Protein AF-A0A6N4R650-F1 (afdb_monomer_lite)

pLDDT: mean 77.37, std 18.86, range [34.25, 98.5]

Structure (mmCIF, N/CA/C/O backbone):
data_AF-A0A6N4R650-F1
#
_entry.id   AF-A0A6N4R650-F1
#
loop_
_atom_site.group_PDB
_atom_site.id
_atom_site.type_symbol
_atom_site.label_atom_id
_atom_site.label_alt_id
_atom_site.label_comp_id
_atom_site.label_asym_id
_atom_site.label_entity_id
_atom_site.label_seq_id
_atom_site.pdbx_PDB_ins_code
_atom_site.Cartn_x
_atom_site.Cartn_y
_atom_site.Cartn_z
_atom_site.occupancy
_atom_site.B_iso_or_equiv
_atom_site.auth_seq_id
_atom_site.auth_comp_id
_atom_site.auth_asym_id
_atom_site.auth_atom_id
_atom_site.pdbx_PDB_model_num
ATOM 1 N N . MET A 1 1 ? 30.855 5.355 -143.214 1.00 39.00 1 MET A N 1
ATOM 2 C CA . MET A 1 1 ? 30.637 6.814 -143.166 1.00 39.00 1 MET A CA 1
ATOM 3 C C . MET A 1 1 ? 31.086 7.279 -141.794 1.00 39.00 1 MET A C 1
ATOM 5 O O . MET A 1 1 ? 30.516 6.846 -140.803 1.00 39.00 1 MET A O 1
ATOM 9 N N . ILE A 1 2 ? 32.183 8.030 -141.752 1.00 43.66 2 ILE A N 1
ATOM 10 C CA . ILE A 1 2 ? 32.672 8.735 -140.565 1.00 43.66 2 ILE A CA 1
ATOM 11 C C . ILE A 1 2 ? 31.621 9.778 -140.196 1.00 43.66 2 ILE A C 1
ATOM 13 O O . ILE A 1 2 ? 31.240 10.548 -141.071 1.00 43.66 2 ILE A O 1
ATOM 17 N N . PHE A 1 3 ? 31.199 9.826 -138.935 1.00 37.75 3 PHE A N 1
ATOM 18 C CA . PHE A 1 3 ? 30.693 11.060 -138.340 1.00 37.75 3 PHE A CA 1
ATOM 19 C C . PHE A 1 3 ? 31.142 11.152 -136.884 1.00 37.75 3 PHE A C 1
ATOM 21 O O . PHE A 1 3 ? 30.617 10.507 -135.980 1.00 37.75 3 PHE A O 1
ATOM 28 N N . THR A 1 4 ? 32.184 11.955 -136.719 1.00 43.12 4 THR A N 1
ATOM 29 C CA . THR A 1 4 ? 32.687 12.534 -135.481 1.00 43.12 4 THR A CA 1
ATOM 30 C C . THR A 1 4 ? 31.608 13.431 -134.878 1.00 43.12 4 THR A C 1
ATOM 32 O O . THR A 1 4 ? 31.117 14.333 -135.557 1.00 43.12 4 THR A O 1
ATOM 35 N N . VAL A 1 5 ? 31.261 13.219 -133.607 1.00 43.66 5 VAL A N 1
ATOM 36 C CA . VAL A 1 5 ? 30.492 14.193 -132.823 1.00 43.66 5 VAL A CA 1
ATOM 37 C C . VAL A 1 5 ? 31.481 15.022 -132.013 1.00 43.66 5 VAL A C 1
ATOM 39 O O . VAL A 1 5 ? 32.201 14.517 -131.156 1.00 43.66 5 VAL A O 1
ATOM 42 N N . ILE A 1 6 ? 31.528 16.298 -132.373 1.00 41.00 6 ILE A N 1
ATOM 43 C CA . ILE A 1 6 ? 32.344 17.364 -131.804 1.00 41.00 6 ILE A CA 1
ATOM 44 C C . ILE A 1 6 ? 31.626 17.850 -130.539 1.00 41.00 6 ILE A C 1
ATOM 46 O O . ILE A 1 6 ? 30.486 18.307 -130.618 1.00 41.00 6 ILE A O 1
ATOM 50 N N . ALA A 1 7 ? 32.269 17.746 -129.376 1.00 40.78 7 ALA A N 1
ATOM 51 C CA . ALA A 1 7 ? 31.789 18.397 -128.160 1.00 40.78 7 ALA A CA 1
ATOM 52 C C . ALA A 1 7 ? 32.097 19.905 -128.232 1.00 40.78 7 ALA A C 1
ATOM 54 O O . ALA A 1 7 ? 33.226 20.298 -128.525 1.00 40.78 7 ALA A O 1
ATOM 55 N N . GLY A 1 8 ? 31.077 20.737 -128.001 1.00 41.16 8 GLY A N 1
ATOM 56 C CA . GLY A 1 8 ? 31.154 22.198 -128.075 1.00 41.16 8 GLY A CA 1
ATOM 57 C C . GLY A 1 8 ? 32.008 22.834 -126.958 1.00 41.16 8 GLY A C 1
ATOM 58 O O . GLY A 1 8 ? 32.009 22.340 -125.827 1.00 41.16 8 GLY A O 1
ATOM 59 N N . PRO A 1 9 ? 32.718 23.943 -127.242 1.00 45.22 9 PRO A N 1
ATOM 60 C CA . PRO A 1 9 ? 33.839 24.445 -126.443 1.00 45.22 9 PRO A CA 1
ATOM 61 C C . PRO A 1 9 ? 33.433 25.410 -125.311 1.00 45.22 9 PRO A C 1
ATOM 63 O O . PRO A 1 9 ? 34.026 26.472 -125.172 1.00 45.22 9 PRO A O 1
ATOM 66 N N . TYR A 1 10 ? 32.451 25.055 -124.475 1.00 47.34 10 TYR A N 1
ATOM 67 C CA . TYR A 1 10 ? 32.095 25.875 -123.295 1.00 47.34 10 TYR A CA 1
ATOM 68 C C . TYR A 1 10 ? 32.177 25.135 -121.953 1.00 47.34 10 TYR A C 1
ATOM 70 O O . TYR A 1 10 ? 31.899 25.713 -120.908 1.00 47.34 10 TYR A O 1
ATOM 78 N N . ALA A 1 11 ? 32.653 23.886 -121.942 1.00 44.69 11 ALA A N 1
ATOM 79 C CA . ALA A 1 11 ? 33.016 23.194 -120.701 1.00 44.69 11 ALA A CA 1
ATOM 80 C C . ALA A 1 11 ? 34.436 23.546 -120.200 1.00 44.69 11 ALA A C 1
ATOM 82 O O . ALA A 1 11 ? 34.866 23.029 -119.174 1.00 44.69 11 ALA A O 1
ATOM 83 N N . GLN A 1 12 ? 35.172 24.410 -120.912 1.00 47.09 12 GLN A N 1
ATOM 84 C CA . GLN A 1 12 ? 36.573 24.737 -120.610 1.00 47.09 12 GLN A CA 1
ATOM 85 C C . GLN A 1 12 ? 36.806 26.176 -120.134 1.00 47.09 12 GLN A C 1
ATOM 87 O O . GLN A 1 12 ? 37.945 26.516 -119.840 1.00 47.09 12 GLN A O 1
ATOM 92 N N . ASP A 1 13 ? 35.770 27.006 -119.970 1.00 49.47 13 ASP A N 1
ATOM 93 C CA . ASP A 1 13 ? 35.970 28.406 -119.545 1.00 49.47 13 ASP A CA 1
ATOM 94 C C . ASP A 1 13 ? 36.177 28.576 -118.027 1.00 49.47 13 ASP A C 1
ATOM 96 O O . ASP A 1 13 ? 36.534 29.645 -117.545 1.00 49.47 13 ASP A O 1
ATOM 100 N N . TRP A 1 14 ? 36.064 27.486 -117.260 1.00 45.28 14 TRP A N 1
ATOM 101 C CA . TRP A 1 14 ? 36.672 27.404 -115.925 1.00 45.28 14 TRP A CA 1
ATOM 102 C C . TRP A 1 14 ? 38.163 27.032 -115.983 1.00 45.28 14 TRP A C 1
ATOM 104 O O . TRP A 1 14 ? 38.884 27.232 -115.011 1.00 45.28 14 TRP A O 1
ATOM 114 N N . GLY A 1 15 ? 38.659 26.546 -117.126 1.00 50.25 15 GLY A N 1
ATOM 115 C CA . GLY A 1 15 ? 40.025 26.048 -117.305 1.00 50.25 15 GLY A CA 1
ATOM 116 C C . GLY A 1 15 ? 41.116 27.120 -117.265 1.00 50.25 15 GLY A C 1
ATOM 117 O O . GLY A 1 15 ? 42.283 26.775 -117.106 1.00 50.25 15 GLY A O 1
ATOM 118 N N . LEU A 1 16 ? 40.757 28.405 -117.358 1.00 50.75 16 LEU A N 1
ATOM 119 C CA . LEU A 1 16 ? 41.709 29.515 -117.223 1.00 50.75 16 LEU A CA 1
ATOM 120 C C . LEU A 1 16 ? 41.861 30.043 -115.790 1.00 50.75 16 LEU A C 1
ATOM 122 O O . LEU A 1 16 ? 42.806 30.784 -115.533 1.00 50.75 16 LEU A O 1
ATOM 126 N N . PHE A 1 17 ? 40.999 29.639 -114.848 1.00 55.91 17 PHE A N 1
ATOM 127 C CA . PHE A 1 17 ? 41.101 30.086 -113.449 1.00 55.91 17 PHE A CA 1
ATOM 128 C C . PHE A 1 17 ? 40.957 28.975 -112.399 1.00 55.91 17 PHE A C 1
ATOM 130 O O . PHE A 1 17 ? 41.302 29.202 -111.242 1.00 55.91 17 PHE A O 1
ATOM 137 N N . ALA A 1 18 ? 40.522 27.767 -112.770 1.00 53.72 18 ALA A N 1
ATOM 138 C CA . ALA A 1 18 ? 40.513 26.611 -111.878 1.00 53.72 18 ALA A CA 1
ATOM 139 C C . ALA A 1 18 ? 40.702 25.296 -112.655 1.00 53.72 18 ALA A C 1
ATOM 141 O O . ALA A 1 18 ? 39.802 24.810 -113.342 1.00 53.72 18 ALA A O 1
ATOM 142 N N . THR A 1 19 ? 41.871 24.670 -112.499 1.00 59.62 19 THR A N 1
ATOM 143 C CA . THR A 1 19 ? 42.105 23.291 -112.943 1.00 59.62 19 THR A CA 1
ATOM 144 C C . THR A 1 19 ? 41.327 22.344 -112.032 1.00 59.62 19 THR A C 1
ATOM 146 O O . THR A 1 19 ? 41.734 22.086 -110.899 1.00 59.62 19 THR A O 1
ATOM 149 N N . ILE A 1 20 ? 40.202 21.810 -112.509 1.00 58.97 20 ILE A N 1
ATOM 150 C CA . ILE A 1 20 ? 39.480 20.754 -111.795 1.00 58.97 20 ILE A CA 1
ATOM 151 C C . ILE A 1 20 ? 40.297 19.462 -111.905 1.00 58.97 20 ILE A C 1
ATOM 153 O O . ILE A 1 20 ? 40.402 18.871 -112.979 1.00 58.97 20 ILE A O 1
ATOM 157 N N . SER A 1 21 ? 40.896 19.025 -110.797 1.00 66.81 21 SER A N 1
ATOM 158 C CA . SER A 1 21 ? 41.624 17.754 -110.748 1.00 66.81 21 SER A CA 1
ATOM 159 C C . SER A 1 21 ? 40.703 16.575 -111.060 1.00 66.81 21 SER A C 1
ATOM 161 O O . SER A 1 21 ? 39.592 16.487 -110.537 1.00 66.81 21 SER A O 1
ATOM 163 N N . SER A 1 22 ? 41.201 15.610 -111.842 1.00 67.81 22 SER A N 1
ATOM 164 C CA . SER A 1 22 ? 40.508 14.345 -112.144 1.00 67.81 22 SER A CA 1
ATOM 165 C C . SER A 1 22 ? 40.256 13.469 -110.908 1.00 67.81 22 SER A C 1
ATOM 167 O O . SER A 1 22 ? 39.590 12.440 -110.996 1.00 67.81 22 SER A O 1
ATOM 169 N N . THR A 1 23 ? 40.792 13.869 -109.754 1.00 66.56 23 THR A N 1
ATOM 170 C CA . THR A 1 23 ? 40.627 13.190 -108.464 1.00 66.56 23 THR A CA 1
ATOM 171 C C . THR A 1 23 ? 39.554 13.826 -107.571 1.00 66.56 23 THR A C 1
ATOM 173 O O . THR A 1 23 ? 39.303 13.326 -106.480 1.00 66.56 23 THR A O 1
ATOM 176 N N . MET A 1 24 ? 38.898 14.906 -108.009 1.00 73.62 24 MET A N 1
ATOM 177 C CA . MET A 1 24 ? 37.827 15.565 -107.252 1.00 73.62 24 MET A CA 1
ATOM 178 C C . MET A 1 24 ? 36.592 14.653 -107.101 1.00 73.62 24 MET A C 1
ATOM 180 O O . MET A 1 24 ? 36.196 13.980 -108.052 1.00 73.62 24 MET A O 1
ATOM 184 N N . GLY A 1 25 ? 35.967 14.637 -105.917 1.00 76.25 25 GLY A N 1
ATOM 185 C CA . GLY A 1 25 ? 34.861 13.730 -105.583 1.00 76.25 25 GLY A CA 1
ATOM 186 C C . GLY A 1 25 ? 35.321 12.561 -104.710 1.00 76.25 25 GLY A C 1
ATOM 187 O O . GLY A 1 25 ? 36.004 12.767 -103.711 1.00 76.25 25 GLY A O 1
ATOM 188 N N . THR A 1 26 ? 34.943 11.328 -105.054 1.00 77.00 26 THR A N 1
ATOM 189 C CA . THR A 1 26 ? 35.450 10.123 -104.378 1.00 77.00 26 THR A CA 1
ATOM 190 C C . THR A 1 26 ? 36.511 9.455 -105.239 1.00 77.00 26 THR A C 1
ATOM 192 O O . THR A 1 26 ? 36.188 8.860 -106.269 1.00 77.00 26 THR A O 1
ATOM 195 N N . ASN A 1 27 ? 37.772 9.518 -104.825 1.00 76.12 27 ASN A N 1
ATOM 196 C CA . ASN A 1 27 ? 38.873 8.879 -105.540 1.00 76.12 27 ASN A CA 1
ATOM 197 C C . ASN A 1 27 ? 39.758 8.118 -104.546 1.00 76.12 27 ASN A C 1
ATOM 199 O O . ASN A 1 27 ? 40.033 8.612 -103.454 1.00 76.12 27 ASN A O 1
ATOM 203 N N . ALA A 1 28 ? 40.129 6.881 -104.897 1.00 79.81 28 ALA A N 1
ATOM 204 C CA . ALA A 1 28 ? 40.962 5.993 -104.079 1.00 79.81 28 ALA A CA 1
ATOM 205 C C . ALA A 1 28 ? 40.540 5.924 -102.592 1.00 79.81 28 ALA A C 1
ATOM 207 O O . ALA A 1 28 ? 41.371 6.051 -101.692 1.00 79.81 28 ALA A O 1
ATOM 208 N N . ASN A 1 29 ? 39.235 5.746 -102.333 1.00 84.19 29 ASN A N 1
ATOM 209 C CA . ASN A 1 29 ? 38.656 5.675 -100.985 1.00 84.19 29 ASN A CA 1
ATOM 210 C C . ASN A 1 29 ? 38.864 6.941 -100.139 1.00 84.19 29 ASN A C 1
ATOM 212 O O . ASN A 1 29 ? 38.974 6.853 -98.918 1.00 84.19 29 ASN A O 1
ATOM 216 N N . ARG A 1 30 ? 38.914 8.124 -100.757 1.00 85.06 30 ARG A N 1
ATOM 217 C CA . ARG A 1 30 ? 38.988 9.418 -100.065 1.00 85.06 30 ARG A CA 1
ATOM 218 C C . ARG A 1 30 ? 37.930 10.385 -100.568 1.00 85.06 30 ARG A C 1
ATOM 220 O O . ARG A 1 30 ? 37.543 10.336 -101.734 1.00 85.06 30 ARG A O 1
ATOM 227 N N . MET A 1 31 ? 37.465 11.247 -99.669 1.00 86.19 31 MET A N 1
ATOM 228 C CA . MET A 1 31 ? 36.575 12.360 -99.977 1.00 86.19 31 MET A CA 1
ATOM 229 C C . MET A 1 31 ? 37.424 13.582 -100.325 1.00 86.19 31 MET A C 1
ATOM 231 O O . MET A 1 31 ? 37.995 14.233 -99.450 1.00 86.19 31 MET A O 1
ATOM 235 N N . CYS A 1 32 ? 37.531 13.863 -101.616 1.00 81.19 32 CYS A N 1
ATOM 236 C CA . CYS A 1 32 ? 38.442 14.848 -102.173 1.00 81.19 32 CYS A CA 1
ATOM 237 C C . CYS A 1 32 ? 37.684 16.125 -102.509 1.00 81.19 32 CYS A C 1
ATOM 239 O O . CYS A 1 32 ? 36.735 16.118 -103.298 1.00 81.19 32 CYS A O 1
ATOM 241 N N . ILE A 1 33 ? 38.104 17.215 -101.877 1.00 76.75 33 ILE A N 1
ATOM 242 C CA . ILE A 1 33 ? 37.433 18.511 -101.915 1.00 76.75 33 ILE A CA 1
ATOM 243 C C . ILE A 1 33 ? 38.381 19.563 -102.489 1.00 76.75 33 ILE A C 1
ATOM 245 O O . ILE A 1 33 ? 39.595 19.471 -102.321 1.00 76.75 33 ILE A O 1
ATOM 249 N N . GLY A 1 34 ? 37.823 20.557 -103.177 1.00 71.12 34 GLY A N 1
ATOM 250 C CA . GLY A 1 34 ? 38.560 21.763 -103.541 1.00 71.12 34 GLY A CA 1
ATOM 251 C C . GLY A 1 34 ? 38.477 22.757 -102.393 1.00 71.12 34 GLY A C 1
ATOM 252 O O . GLY A 1 34 ? 37.375 23.143 -102.003 1.00 71.12 34 GLY A O 1
ATOM 253 N N . GLU A 1 35 ? 39.620 23.155 -101.845 1.00 67.94 35 GLU A N 1
ATOM 254 C CA . GLU A 1 35 ? 39.680 24.133 -100.763 1.00 67.94 35 GLU A CA 1
ATOM 255 C C . GLU A 1 35 ? 40.429 25.374 -101.266 1.00 67.94 35 GLU A C 1
ATOM 257 O O . GLU A 1 35 ? 41.612 25.330 -101.601 1.00 67.94 35 GLU A O 1
ATOM 262 N N . ALA A 1 36 ? 39.696 26.482 -101.397 1.00 58.25 36 ALA A N 1
ATOM 263 C CA . ALA A 1 36 ? 40.180 27.678 -102.081 1.00 58.25 36 ALA A CA 1
ATOM 264 C C . ALA A 1 36 ? 41.291 28.416 -101.315 1.00 58.25 36 ALA A C 1
ATOM 266 O O . ALA A 1 36 ? 42.100 29.094 -101.943 1.00 58.25 36 ALA A O 1
ATOM 267 N N . SER A 1 37 ? 41.357 28.301 -99.983 1.00 60.22 37 SER A N 1
ATOM 268 C CA . SER A 1 37 ? 42.342 29.037 -99.177 1.00 60.22 37 SER A CA 1
ATOM 269 C C . SER A 1 37 ? 43.735 28.400 -99.171 1.00 60.22 37 SER A C 1
ATOM 271 O O . SER A 1 37 ? 44.716 29.100 -98.918 1.00 60.22 37 SER A O 1
ATOM 273 N N . ARG A 1 38 ? 43.851 27.107 -99.502 1.00 64.19 38 ARG A N 1
ATOM 274 C CA . ARG A 1 38 ? 45.134 26.383 -99.574 1.00 64.19 38 ARG A CA 1
ATOM 275 C C . ARG A 1 38 ? 45.619 26.093 -100.991 1.00 64.19 38 ARG A C 1
ATOM 277 O O . ARG A 1 38 ? 46.735 25.612 -101.145 1.00 64.19 38 ARG A O 1
ATOM 284 N N . GLY A 1 39 ? 44.825 26.415 -102.013 1.00 64.44 39 GLY A N 1
ATOM 285 C CA . GLY A 1 39 ? 45.204 26.233 -103.420 1.00 64.44 39 GLY A CA 1
ATOM 286 C C . GLY A 1 39 ? 45.200 24.776 -103.896 1.00 64.44 39 GLY A C 1
ATOM 287 O O . GLY A 1 39 ? 45.609 24.502 -105.023 1.00 64.44 39 GLY A O 1
ATOM 288 N N . ASP A 1 40 ? 44.707 23.853 -103.067 1.00 64.81 40 ASP A N 1
ATOM 289 C CA . ASP A 1 40 ? 44.620 22.429 -103.373 1.00 64.81 40 ASP A CA 1
ATOM 290 C C . ASP A 1 40 ? 43.234 22.107 -103.968 1.00 64.81 40 ASP A C 1
ATOM 292 O O . ASP A 1 40 ? 42.207 22.171 -103.286 1.00 64.81 40 ASP A O 1
ATOM 296 N N . ILE A 1 41 ? 43.193 21.714 -105.246 1.00 70.19 41 ILE A N 1
ATOM 297 C CA . ILE A 1 41 ? 42.017 21.100 -105.884 1.00 70.19 41 ILE A CA 1
ATOM 298 C C . ILE A 1 41 ? 42.383 19.644 -106.198 1.00 70.19 41 ILE A C 1
ATOM 300 O O . ILE A 1 41 ? 43.095 19.382 -107.165 1.00 70.19 41 ILE A O 1
ATOM 304 N N . GLY A 1 42 ? 41.945 18.687 -105.367 1.00 72.12 42 GLY A N 1
ATOM 305 C CA . GLY A 1 42 ? 42.261 17.256 -105.530 1.00 72.12 42 GLY A CA 1
ATOM 306 C C . GLY A 1 42 ? 42.150 16.434 -104.238 1.00 72.12 42 GLY A C 1
ATOM 307 O O . GLY A 1 42 ? 41.441 16.818 -103.313 1.00 72.12 42 GLY A O 1
ATOM 308 N N . CYS A 1 43 ? 42.836 15.286 -104.174 1.00 75.31 43 CYS A N 1
ATOM 309 C CA . CYS A 1 43 ? 42.908 14.410 -102.993 1.00 75.31 43 CYS A CA 1
ATOM 310 C C . CYS A 1 43 ? 44.214 14.598 -102.199 1.00 75.31 43 CYS A C 1
ATOM 312 O O . CYS A 1 43 ? 45.129 13.779 -102.339 1.00 75.31 43 CYS A O 1
ATOM 314 N N . PRO A 1 44 ? 44.353 15.634 -101.356 1.00 75.62 44 PRO A N 1
ATOM 315 C CA . PRO A 1 44 ? 45.537 15.756 -100.519 1.00 75.62 44 PRO A CA 1
ATOM 316 C C . PRO A 1 44 ? 45.631 14.600 -99.509 1.00 75.62 44 PRO A C 1
ATOM 318 O O . PRO A 1 44 ? 44.630 13.986 -99.132 1.00 75.62 44 PRO A O 1
ATOM 321 N N . THR A 1 45 ? 46.837 14.321 -99.008 1.00 76.75 45 THR A N 1
ATOM 322 C CA . THR A 1 45 ? 47.113 13.198 -98.085 1.00 76.75 45 THR A CA 1
ATOM 323 C C . THR A 1 45 ? 46.291 13.245 -96.789 1.00 76.75 45 THR A C 1
ATOM 325 O O . THR A 1 45 ? 46.095 12.212 -96.149 1.00 76.75 45 THR A O 1
ATOM 328 N N . TYR A 1 46 ? 45.779 14.418 -96.414 1.00 77.25 46 TYR A N 1
ATOM 329 C CA . TYR A 1 46 ? 44.936 14.638 -95.236 1.00 77.25 46 TYR A CA 1
ATOM 330 C C . TYR A 1 46 ? 43.424 14.564 -95.517 1.00 77.25 46 TYR A C 1
ATOM 332 O O . TYR A 1 46 ? 42.633 14.723 -94.589 1.00 77.25 46 TYR A O 1
ATOM 340 N N . ALA A 1 47 ? 43.001 14.338 -96.765 1.00 81.50 47 ALA A N 1
ATOM 341 C CA . ALA A 1 47 ? 41.591 14.159 -97.097 1.00 81.50 47 ALA A CA 1
ATOM 342 C C . ALA A 1 47 ? 41.005 12.956 -96.326 1.00 81.50 47 ALA A C 1
ATOM 344 O O . ALA A 1 47 ? 41.649 11.895 -96.321 1.00 81.50 47 ALA A O 1
ATOM 345 N N . PRO A 1 48 ? 39.813 13.086 -95.704 1.00 87.19 48 PRO A N 1
ATOM 346 C CA . PRO A 1 48 ? 39.154 11.981 -95.011 1.00 87.19 48 PRO A CA 1
ATOM 347 C C . PRO A 1 48 ? 39.002 10.765 -95.923 1.00 87.19 48 PRO A C 1
ATOM 349 O O . PRO A 1 48 ? 38.656 10.910 -97.100 1.00 87.19 48 PRO A O 1
ATOM 352 N N . SER A 1 49 ? 39.240 9.564 -95.398 1.00 86.38 49 SER A N 1
ATOM 353 C CA . SER A 1 49 ? 38.980 8.341 -96.154 1.00 86.38 49 SER A CA 1
ATOM 354 C C . SER A 1 49 ? 37.516 7.927 -96.029 1.00 86.38 49 SER A C 1
ATOM 356 O O . SER A 1 49 ? 36.899 8.106 -94.981 1.00 86.38 49 SER A O 1
ATOM 358 N N . ILE A 1 50 ? 36.955 7.384 -97.108 1.00 85.81 50 ILE A N 1
ATOM 359 C CA . ILE A 1 50 ? 35.610 6.820 -97.164 1.00 85.81 50 ILE A CA 1
ATOM 360 C C . ILE A 1 50 ? 35.688 5.337 -97.541 1.00 85.81 50 ILE A C 1
ATOM 362 O O . ILE A 1 50 ? 36.306 4.952 -98.541 1.00 85.81 50 ILE A O 1
ATOM 366 N N . SER A 1 51 ? 35.090 4.478 -96.718 1.00 81.31 51 SER A N 1
ATOM 367 C CA . SER A 1 51 ? 34.989 3.048 -97.021 1.00 81.31 51 SER A CA 1
ATOM 368 C C . SER A 1 51 ? 33.850 2.772 -98.009 1.00 81.31 51 SER A C 1
ATOM 370 O O . SER A 1 51 ? 32.952 3.592 -98.191 1.00 81.31 51 SER A O 1
ATOM 372 N N . SER A 1 52 ? 33.839 1.584 -98.621 1.00 78.06 52 SER A N 1
ATOM 373 C CA . SER A 1 52 ? 32.716 1.119 -99.454 1.00 78.06 52 SER A CA 1
ATOM 374 C C . SER A 1 52 ? 31.398 0.973 -98.679 1.00 78.06 52 SER A C 1
ATOM 376 O O . SER A 1 52 ? 30.337 0.952 -99.292 1.00 78.06 52 SER A O 1
ATOM 378 N N . ALA A 1 53 ? 31.458 0.913 -97.345 1.00 77.38 53 ALA A N 1
ATOM 379 C CA . ALA A 1 53 ? 30.301 0.945 -96.452 1.00 77.38 53 ALA A CA 1
ATOM 380 C C . ALA A 1 53 ? 29.873 2.379 -96.066 1.00 77.38 53 ALA A C 1
ATOM 382 O O . ALA A 1 53 ? 28.975 2.553 -95.248 1.00 77.38 53 ALA A O 1
ATOM 383 N N . GLY A 1 54 ? 30.519 3.412 -96.623 1.00 76.12 54 GLY A N 1
ATOM 384 C CA . GLY A 1 54 ? 30.221 4.819 -96.341 1.00 76.12 54 GLY A CA 1
ATOM 385 C C . GLY A 1 54 ? 30.795 5.343 -95.021 1.00 76.12 54 GLY A C 1
ATOM 386 O O . GLY A 1 54 ? 30.457 6.451 -94.612 1.00 76.12 54 GLY A O 1
ATOM 387 N N . HIS A 1 55 ? 31.664 4.587 -94.342 1.00 83.00 55 HIS A N 1
ATOM 388 C CA . HIS A 1 55 ? 32.321 5.065 -93.123 1.00 83.00 55 HIS A CA 1
ATOM 389 C C . HIS A 1 55 ? 33.346 6.139 -93.461 1.00 83.00 55 HIS A C 1
ATOM 391 O O . HIS A 1 55 ? 34.183 5.928 -94.338 1.00 83.00 55 HIS A O 1
ATOM 397 N N . VAL A 1 56 ? 33.317 7.248 -92.725 1.00 85.38 56 VAL A N 1
ATOM 398 C CA . VAL A 1 56 ? 34.345 8.286 -92.795 1.00 85.38 56 VAL A CA 1
ATOM 399 C C . VAL A 1 56 ? 35.403 7.995 -91.737 1.00 85.38 56 VAL A C 1
ATOM 401 O O . VAL A 1 56 ? 35.087 7.887 -90.555 1.00 85.38 56 VAL A O 1
ATOM 404 N N . SER A 1 57 ? 36.659 7.883 -92.155 1.00 84.75 57 SER A N 1
ATOM 405 C CA . SER A 1 57 ? 37.808 7.751 -91.263 1.00 84.75 57 SER A CA 1
ATOM 406 C C . SER A 1 57 ? 38.662 9.013 -91.347 1.00 84.75 57 SER A C 1
ATOM 408 O O . SER A 1 57 ? 39.141 9.406 -92.414 1.00 84.75 57 SER A O 1
ATOM 410 N N . VAL A 1 58 ? 38.857 9.652 -90.196 1.00 82.50 58 VAL A N 1
ATOM 411 C CA . VAL A 1 58 ? 39.646 10.875 -90.036 1.00 82.50 58 VAL A CA 1
ATOM 412 C C . VAL A 1 58 ? 40.852 10.536 -89.168 1.00 82.50 58 VAL A C 1
ATOM 414 O O . VAL A 1 58 ? 40.699 10.023 -88.067 1.00 82.50 58 VAL A O 1
ATOM 417 N N . THR A 1 59 ? 42.061 10.796 -89.665 1.00 76.62 59 THR A N 1
ATOM 418 C CA . THR A 1 59 ? 43.312 10.521 -88.928 1.00 76.62 59 THR A CA 1
ATOM 419 C C . THR A 1 59 ? 43.642 11.615 -87.897 1.00 76.62 59 THR A C 1
ATOM 421 O O . THR A 1 59 ? 44.519 11.428 -87.062 1.00 76.62 59 THR A O 1
ATOM 424 N N . GLY A 1 60 ? 42.951 12.759 -87.956 1.00 76.75 60 GLY A N 1
ATOM 425 C CA . GLY A 1 60 ? 43.043 13.861 -86.991 1.00 76.75 60 GLY A CA 1
ATOM 426 C C . GLY A 1 60 ? 41.760 14.059 -86.177 1.00 76.75 60 GLY A C 1
ATOM 427 O O . GLY A 1 60 ? 40.912 13.174 -86.095 1.00 76.75 60 GLY A O 1
ATOM 428 N N . ASN A 1 61 ? 41.600 15.251 -85.599 1.00 77.69 61 ASN A N 1
ATOM 429 C CA . ASN A 1 61 ? 40.419 15.589 -84.805 1.00 77.69 61 ASN A CA 1
ATOM 430 C C . ASN A 1 61 ? 39.175 15.728 -85.695 1.00 77.69 61 ASN A C 1
ATOM 432 O O . ASN A 1 61 ? 39.193 16.461 -86.684 1.00 77.69 61 ASN A O 1
ATOM 436 N N . LEU A 1 62 ? 38.074 15.088 -85.300 1.00 81.12 62 LEU A N 1
ATOM 437 C CA . LEU A 1 62 ? 36.752 15.319 -85.877 1.00 81.12 62 LEU A CA 1
ATOM 438 C C . LEU A 1 62 ? 35.978 16.288 -84.975 1.00 81.12 62 LEU A C 1
ATOM 440 O O . LEU A 1 62 ? 35.573 15.923 -83.874 1.00 81.12 62 LEU A O 1
ATOM 444 N N . GLN A 1 63 ? 35.780 17.525 -85.435 1.00 82.00 63 GLN A N 1
ATOM 445 C CA . GLN A 1 63 ? 34.964 18.527 -84.748 1.00 82.00 63 GLN A CA 1
ATOM 446 C C . GLN A 1 63 ? 33.633 18.695 -85.487 1.00 82.00 63 GLN A C 1
ATOM 448 O O . GLN A 1 63 ? 33.617 19.034 -86.668 1.00 82.00 63 GLN A O 1
ATOM 453 N N . ALA A 1 64 ? 32.517 18.480 -84.792 1.00 76.19 64 ALA A N 1
ATOM 454 C CA . ALA A 1 64 ? 31.171 18.687 -85.319 1.00 76.19 64 ALA A CA 1
ATOM 455 C C . ALA A 1 64 ? 30.325 19.460 -84.301 1.00 76.19 64 ALA A C 1
ATOM 457 O O . ALA A 1 64 ? 30.490 19.283 -83.096 1.00 76.19 64 ALA A O 1
ATOM 458 N N . ALA A 1 65 ? 29.403 20.299 -84.780 1.00 75.62 65 ALA A N 1
ATOM 459 C CA . ALA A 1 65 ? 28.435 20.967 -83.907 1.00 75.62 65 ALA A CA 1
ATOM 460 C C . ALA A 1 65 ? 27.460 19.963 -83.265 1.00 75.62 65 ALA A C 1
ATOM 462 O O . ALA A 1 65 ? 27.009 20.169 -82.142 1.00 75.62 65 ALA A O 1
ATOM 463 N N . GLN A 1 66 ? 27.162 18.867 -83.971 1.00 75.44 66 GLN A N 1
ATOM 464 C CA . GLN A 1 66 ? 26.333 17.775 -83.479 1.00 75.44 66 GLN A CA 1
ATOM 465 C C . GLN A 1 66 ? 26.771 16.455 -84.122 1.00 75.44 66 GLN A C 1
ATOM 467 O O . GLN A 1 66 ? 26.980 16.387 -85.333 1.00 75.44 66 GLN A O 1
ATOM 472 N N . PHE A 1 67 ? 26.863 15.399 -83.315 1.00 75.44 67 PHE A N 1
ATOM 473 C CA . PHE A 1 67 ? 26.928 14.023 -83.799 1.00 75.44 67 PHE A CA 1
ATOM 474 C C . PHE A 1 67 ? 25.505 13.452 -83.773 1.00 75.44 67 PHE A C 1
ATOM 476 O O . PHE A 1 67 ? 24.893 13.381 -82.709 1.00 75.44 67 PHE A O 1
ATOM 483 N N . ILE A 1 68 ? 24.950 13.103 -84.937 1.00 76.12 68 ILE A N 1
ATOM 484 C CA . ILE A 1 68 ? 23.611 12.506 -85.060 1.00 76.12 68 ILE A CA 1
ATOM 485 C C . ILE A 1 68 ? 23.785 11.015 -85.349 1.00 76.12 68 ILE A C 1
ATOM 487 O O . ILE A 1 68 ? 24.312 10.643 -86.393 1.00 76.12 68 ILE A O 1
ATOM 491 N N . GLY A 1 69 ? 23.349 10.172 -84.418 1.00 75.38 69 GLY A N 1
ATOM 492 C CA . GLY A 1 69 ? 23.418 8.715 -84.507 1.00 75.38 69 GLY A CA 1
ATOM 493 C C . GLY A 1 69 ? 22.908 8.069 -83.221 1.00 75.38 69 GLY A C 1
ATOM 494 O O . GLY A 1 69 ? 22.653 8.763 -82.238 1.00 75.38 69 GLY A O 1
ATOM 495 N N . ASP A 1 70 ? 22.766 6.746 -83.221 1.00 71.38 70 ASP A N 1
ATOM 496 C CA . ASP A 1 70 ? 22.374 5.971 -82.034 1.00 71.38 70 ASP A CA 1
ATOM 497 C C . ASP A 1 70 ? 23.524 5.809 -81.018 1.00 71.38 70 ASP A C 1
ATOM 499 O O . ASP A 1 70 ? 23.317 5.313 -79.913 1.00 71.38 70 ASP A O 1
ATOM 503 N N . GLY A 1 71 ? 24.741 6.223 -81.394 1.00 67.38 71 GLY A N 1
ATOM 504 C CA . GLY A 1 71 ? 25.938 6.200 -80.555 1.00 67.38 71 GLY A CA 1
ATOM 505 C C . GLY A 1 71 ? 26.475 4.801 -80.248 1.00 67.38 71 GLY A C 1
ATOM 506 O O . GLY A 1 71 ? 27.516 4.692 -79.604 1.00 67.38 71 GLY A O 1
ATOM 507 N N . SER A 1 72 ? 25.822 3.737 -80.728 1.00 64.19 72 SER A N 1
ATOM 508 C CA . SER A 1 72 ? 26.134 2.353 -80.344 1.00 64.19 72 SER A CA 1
ATOM 509 C C . SER A 1 72 ? 27.499 1.875 -80.868 1.00 64.19 72 SER A C 1
ATOM 511 O O . SER A 1 72 ? 28.131 1.010 -80.265 1.00 64.19 72 SER A O 1
ATOM 513 N N . GLY A 1 73 ? 27.992 2.481 -81.956 1.00 69.44 73 GLY A N 1
ATOM 514 C CA . GLY A 1 73 ? 29.285 2.174 -82.579 1.00 69.44 73 GLY A CA 1
ATOM 515 C C . GLY A 1 73 ? 30.482 2.981 -82.059 1.00 69.44 73 GLY A C 1
ATOM 516 O O . GLY A 1 73 ? 31.606 2.744 -82.509 1.00 69.44 73 GLY A O 1
ATOM 517 N N . LEU A 1 74 ? 30.279 3.934 -81.139 1.00 74.69 74 LEU A N 1
ATOM 518 C CA . LEU A 1 74 ? 31.367 4.719 -80.545 1.00 74.69 74 LEU A CA 1
ATOM 519 C C . LEU A 1 74 ? 32.144 3.850 -79.549 1.00 74.69 74 LEU A C 1
ATOM 521 O O . LEU A 1 74 ? 31.803 3.743 -78.375 1.00 74.69 74 LEU A O 1
ATOM 525 N N . THR A 1 75 ? 33.201 3.212 -80.038 1.00 70.75 75 THR A N 1
ATOM 526 C CA . THR A 1 75 ? 34.117 2.377 -79.252 1.00 70.75 75 THR A CA 1
ATOM 527 C C . THR A 1 75 ? 35.512 3.004 -79.231 1.00 70.75 75 THR A C 1
ATOM 529 O O . THR A 1 75 ? 35.822 3.864 -80.054 1.00 70.75 75 THR A O 1
ATOM 532 N N . ASN A 1 76 ? 36.366 2.594 -78.287 1.00 64.19 76 ASN A N 1
ATOM 533 C CA . ASN A 1 76 ? 37.754 3.069 -78.168 1.00 64.19 76 ASN A CA 1
ATOM 534 C C . ASN A 1 76 ? 37.918 4.592 -77.984 1.00 64.19 76 ASN A C 1
ATOM 536 O O . ASN A 1 76 ? 38.926 5.168 -78.392 1.00 64.19 76 ASN A O 1
ATOM 540 N N . LEU A 1 77 ? 36.961 5.250 -77.325 1.00 71.50 77 LEU A N 1
ATOM 541 C CA . LEU A 1 77 ? 37.153 6.609 -76.816 1.00 71.50 77 LEU A CA 1
ATOM 542 C C . LEU A 1 77 ? 38.146 6.561 -75.640 1.00 71.50 77 LEU A C 1
ATOM 544 O O . LEU A 1 77 ? 37.767 6.324 -74.496 1.00 71.50 77 LEU A O 1
ATOM 548 N N . SER A 1 78 ? 39.440 6.708 -75.936 1.00 61.94 78 SER A N 1
ATOM 549 C CA . SER A 1 78 ? 40.522 6.699 -74.944 1.00 61.94 78 SER A CA 1
ATOM 550 C C . SER A 1 78 ? 40.973 8.116 -74.599 1.00 61.94 78 SER A C 1
ATOM 552 O O . SER A 1 78 ? 41.208 8.923 -75.499 1.00 61.94 78 SER A O 1
ATOM 554 N N . LEU A 1 79 ? 41.174 8.400 -73.313 1.00 58.59 79 LEU A N 1
ATOM 555 C CA . LEU A 1 79 ? 41.689 9.687 -72.844 1.00 58.59 79 LEU A CA 1
ATOM 556 C C . LEU A 1 79 ? 43.199 9.605 -72.573 1.00 58.59 79 LEU A C 1
ATOM 558 O O . LEU A 1 79 ? 43.649 8.628 -71.967 1.00 58.59 79 LEU A O 1
ATOM 562 N N . PRO A 1 80 ? 43.995 10.630 -72.932 1.00 57.47 80 PRO A N 1
ATOM 563 C CA . PRO A 1 80 ? 45.300 10.826 -72.315 1.00 57.47 80 PRO A CA 1
ATOM 564 C C . PRO A 1 80 ? 45.098 11.114 -70.819 1.00 57.47 80 PRO A C 1
ATOM 566 O O . PRO A 1 80 ? 44.147 11.793 -70.434 1.00 57.47 80 PRO A O 1
ATOM 569 N N . SER A 1 81 ? 45.987 10.589 -69.975 1.00 53.09 81 SER A N 1
ATOM 570 C CA . SER A 1 81 ? 45.852 10.401 -68.516 1.00 53.09 81 SER A CA 1
ATOM 571 C C . SER A 1 81 ? 45.647 11.657 -67.641 1.00 53.09 81 SER A C 1
ATOM 573 O O . SER A 1 81 ? 45.787 11.581 -66.423 1.00 53.09 81 SER A O 1
ATOM 575 N N . SER A 1 82 ? 45.329 12.811 -68.225 1.00 50.47 82 SER A N 1
ATOM 576 C CA . SER A 1 82 ? 45.051 14.079 -67.540 1.00 50.47 82 SER A CA 1
ATOM 577 C C . SER A 1 82 ? 43.859 14.861 -68.117 1.00 50.47 82 SER A C 1
ATOM 579 O O . SER A 1 82 ? 43.597 15.974 -67.663 1.00 50.47 82 SER A O 1
ATOM 581 N N . ALA A 1 83 ? 43.118 14.307 -69.084 1.00 51.50 8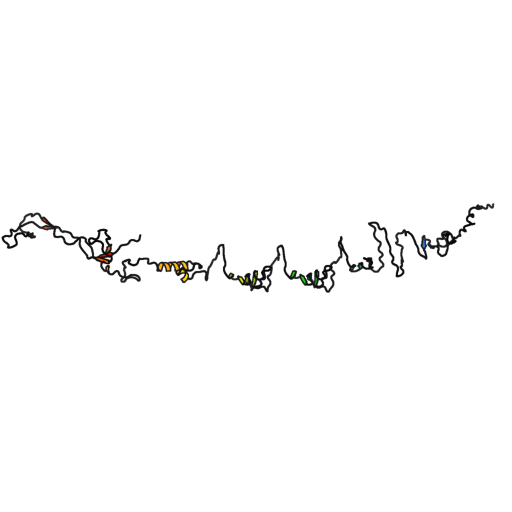3 ALA A N 1
ATOM 582 C CA . ALA A 1 83 ? 41.921 14.937 -69.638 1.00 51.50 83 ALA A CA 1
ATOM 583 C C . ALA A 1 83 ? 40.643 14.372 -68.997 1.00 51.50 83 ALA A C 1
ATOM 585 O O . ALA A 1 83 ? 40.453 13.159 -68.923 1.00 51.50 83 ALA A O 1
ATOM 586 N N . THR A 1 84 ? 39.749 15.253 -68.552 1.00 49.31 84 THR A N 1
ATOM 587 C CA . THR A 1 84 ? 38.384 14.902 -68.149 1.00 49.31 84 THR A CA 1
ATOM 588 C C . THR A 1 84 ? 37.497 14.779 -69.388 1.00 49.31 84 THR A C 1
ATOM 590 O O . THR A 1 84 ? 37.283 15.763 -70.093 1.00 49.31 84 THR A O 1
ATOM 593 N N . ASP A 1 85 ? 36.947 13.588 -69.647 1.00 52.38 85 ASP A N 1
ATOM 594 C CA . ASP A 1 85 ? 35.806 13.449 -70.557 1.00 52.38 85 ASP A CA 1
ATOM 595 C C . ASP A 1 85 ? 34.559 13.965 -69.842 1.00 52.38 85 ASP A C 1
ATOM 597 O O . ASP A 1 85 ? 34.154 13.454 -68.793 1.00 52.38 85 ASP A O 1
ATOM 601 N N . ARG A 1 86 ? 33.981 15.037 -70.373 1.00 52.22 86 ARG A N 1
ATOM 602 C CA . ARG A 1 86 ? 32.726 15.592 -69.883 1.00 52.22 86 ARG A CA 1
ATOM 603 C C . ARG A 1 86 ? 31.736 15.540 -71.030 1.00 52.22 86 ARG A C 1
ATOM 605 O O . ARG A 1 86 ? 31.689 16.458 -71.847 1.00 52.22 86 ARG A O 1
ATOM 612 N N . ILE A 1 87 ? 30.857 14.541 -71.016 1.00 59.41 87 ILE A N 1
ATOM 613 C CA . ILE A 1 87 ? 29.563 14.658 -71.691 1.00 59.41 87 ILE A CA 1
ATOM 614 C C . ILE A 1 87 ? 28.786 15.760 -70.947 1.00 59.41 87 ILE A C 1
ATOM 616 O O . ILE A 1 87 ? 28.128 15.525 -69.935 1.00 59.41 87 ILE A O 1
ATOM 620 N N . SER A 1 88 ? 28.957 17.011 -71.381 1.00 48.06 88 SER A N 1
ATOM 621 C CA . SER A 1 88 ? 28.332 18.188 -70.774 1.00 48.06 88 SER A CA 1
ATOM 622 C C . SER A 1 88 ? 26.974 18.427 -71.420 1.00 48.06 88 SER A C 1
ATOM 624 O O . SER A 1 88 ? 26.877 19.067 -72.462 1.00 48.06 88 SER A O 1
ATOM 626 N N . THR A 1 89 ? 25.906 17.925 -70.810 1.00 51.88 89 THR A N 1
ATOM 627 C CA . THR A 1 89 ? 24.545 18.138 -71.313 1.00 51.88 89 THR A CA 1
ATOM 628 C C . THR A 1 89 ? 23.963 19.439 -70.753 1.00 51.88 89 THR A C 1
ATOM 630 O O . THR A 1 89 ? 23.295 19.445 -69.719 1.00 51.88 89 THR A O 1
ATOM 633 N N . THR A 1 90 ? 24.202 20.571 -71.414 1.00 41.78 90 THR A N 1
ATOM 634 C CA . THR A 1 90 ? 23.450 21.809 -71.150 1.00 41.78 90 THR A CA 1
ATOM 635 C C . THR A 1 90 ? 22.146 21.766 -71.949 1.00 41.78 90 THR A C 1
ATOM 637 O O . THR A 1 90 ? 22.121 22.215 -73.090 1.00 41.78 90 THR A O 1
ATOM 640 N N . GLY A 1 91 ? 21.078 21.178 -71.394 1.00 45.50 91 GLY A N 1
ATOM 641 C CA . GLY A 1 91 ? 19.752 21.214 -72.040 1.00 45.50 91 GLY A CA 1
ATOM 642 C C . GLY A 1 91 ? 18.878 19.963 -71.936 1.00 45.50 91 GLY A C 1
ATOM 643 O O . GLY A 1 91 ? 18.053 19.742 -72.816 1.00 45.50 91 GLY A O 1
ATOM 644 N N . ILE A 1 92 ? 19.022 19.136 -70.898 1.00 50.75 92 ILE A N 1
ATOM 645 C CA . ILE A 1 92 ? 18.093 18.016 -70.706 1.00 50.75 92 ILE A CA 1
ATOM 646 C C . ILE A 1 92 ? 16.769 18.549 -70.146 1.00 50.75 92 ILE A C 1
ATOM 648 O O . ILE A 1 92 ? 16.707 18.998 -69.003 1.00 50.75 92 ILE A O 1
ATOM 652 N N . GLY A 1 93 ? 15.714 18.497 -70.960 1.00 42.25 93 GLY A N 1
ATOM 653 C CA . GLY A 1 93 ? 14.343 18.737 -70.513 1.00 42.25 93 GLY A CA 1
ATOM 654 C C . GLY A 1 93 ? 13.864 17.645 -69.549 1.00 42.25 93 GLY A C 1
ATOM 655 O O . GLY A 1 93 ? 14.347 16.508 -69.578 1.00 42.25 93 GLY A O 1
ATOM 656 N N . SER A 1 94 ? 12.907 17.994 -68.687 1.00 34.25 94 SER A N 1
ATOM 657 C CA . SER A 1 94 ? 12.294 17.076 -67.721 1.00 34.25 94 SER A CA 1
ATOM 658 C C . SER A 1 94 ? 11.846 15.772 -68.394 1.00 34.25 94 SER A C 1
ATOM 660 O O . SER A 1 94 ? 11.071 15.818 -69.347 1.00 34.25 94 SER A O 1
ATOM 662 N N . GLY A 1 95 ? 12.307 14.622 -67.886 1.00 41.91 95 GLY A N 1
ATOM 663 C CA . GLY A 1 95 ? 11.888 13.296 -68.362 1.00 41.91 95 GLY A CA 1
ATOM 664 C C . GLY A 1 95 ? 12.886 12.541 -69.249 1.00 41.91 95 GLY A C 1
ATOM 665 O O . GLY A 1 95 ? 12.548 11.454 -69.707 1.00 41.91 95 GLY A O 1
ATOM 666 N N . SER A 1 96 ? 14.103 13.052 -69.471 1.00 40.47 96 SER A N 1
ATOM 667 C CA . SER A 1 96 ? 15.142 12.301 -70.201 1.00 40.47 96 SER A CA 1
ATOM 668 C C . SER A 1 96 ? 16.085 11.560 -69.245 1.00 40.47 96 SER A C 1
ATOM 670 O O . SER A 1 96 ? 16.547 12.126 -68.253 1.00 40.47 96 SER A O 1
ATOM 672 N N . THR A 1 97 ? 16.401 10.301 -69.551 1.00 42.56 97 THR A N 1
ATOM 673 C CA . THR A 1 97 ? 17.388 9.481 -68.835 1.00 42.56 97 THR A CA 1
ATOM 674 C C . THR A 1 97 ? 18.815 9.859 -69.243 1.00 42.56 97 THR A C 1
ATOM 676 O O . THR A 1 97 ? 19.154 9.873 -70.423 1.00 42.56 97 THR A O 1
ATOM 679 N N . LEU A 1 98 ? 19.665 10.158 -68.255 1.00 47.22 98 LEU A N 1
ATOM 680 C CA . LEU A 1 98 ? 21.092 10.430 -68.445 1.00 47.22 98 LEU A CA 1
ATOM 681 C C . LEU A 1 98 ? 21.837 9.105 -68.700 1.00 47.22 98 LEU A C 1
ATOM 683 O O . LEU A 1 98 ? 21.816 8.215 -67.850 1.00 47.22 98 LEU A O 1
ATOM 687 N N . GLY A 1 99 ? 22.491 8.963 -69.855 1.00 49.19 99 GLY A N 1
ATOM 688 C CA . GLY A 1 99 ? 23.348 7.814 -70.161 1.00 49.19 99 GLY A CA 1
ATOM 689 C C . GLY A 1 99 ? 24.629 7.865 -69.330 1.00 49.19 99 GLY A C 1
ATOM 690 O O . GLY A 1 99 ? 25.403 8.812 -69.435 1.00 49.19 99 GLY A O 1
ATOM 691 N N . MET A 1 100 ? 24.839 6.863 -68.483 1.00 57.81 100 MET A N 1
ATOM 692 C CA . MET A 1 100 ? 25.950 6.811 -67.543 1.00 57.81 100 MET A CA 1
ATOM 693 C C . MET A 1 100 ? 26.917 5.689 -67.937 1.00 57.81 100 MET A C 1
ATOM 695 O O . MET A 1 100 ? 26.525 4.526 -68.012 1.00 57.81 100 MET A O 1
ATOM 699 N N . VAL A 1 101 ? 28.175 6.038 -68.209 1.00 54.69 101 VAL A N 1
ATOM 700 C CA . VAL A 1 101 ? 29.194 5.107 -68.719 1.00 54.69 101 VAL A CA 1
ATOM 701 C C . VAL A 1 101 ? 29.721 4.216 -67.587 1.00 54.69 101 VAL A C 1
ATOM 703 O O . VAL A 1 101 ? 30.271 4.713 -66.605 1.00 54.69 101 VAL A O 1
ATOM 706 N N . VAL A 1 102 ? 29.565 2.896 -67.732 1.00 51.47 102 VAL A N 1
ATOM 707 C CA . VAL A 1 102 ? 30.145 1.869 -66.850 1.00 51.47 102 VAL A CA 1
ATOM 708 C C . VAL A 1 102 ? 31.330 1.236 -67.571 1.00 51.47 102 VAL A C 1
ATOM 710 O O . VAL A 1 102 ? 31.148 0.539 -68.563 1.00 51.47 102 VAL A O 1
ATOM 713 N N . ALA A 1 103 ? 32.540 1.454 -67.062 1.00 44.19 103 ALA A N 1
ATOM 714 C CA . ALA A 1 103 ? 33.737 0.759 -67.523 1.00 44.19 103 ALA A CA 1
ATOM 715 C C . ALA A 1 103 ? 34.169 -0.252 -66.454 1.00 44.19 103 ALA A C 1
ATOM 717 O O . ALA A 1 103 ? 34.880 0.109 -65.525 1.00 44.19 103 ALA A O 1
ATOM 718 N N . ASP A 1 104 ? 33.662 -1.484 -66.548 1.00 43.75 104 ASP A N 1
ATOM 719 C CA . ASP A 1 104 ? 34.227 -2.754 -66.040 1.00 43.75 104 ASP A CA 1
ATOM 720 C C . ASP A 1 104 ? 34.827 -2.851 -64.613 1.00 43.75 104 ASP A C 1
ATOM 722 O O . ASP A 1 104 ? 35.445 -3.855 -64.261 1.00 43.75 104 ASP A O 1
ATOM 726 N N . ARG A 1 105 ? 34.654 -1.849 -63.740 1.00 46.66 105 ARG A N 1
ATOM 727 C CA . ARG A 1 105 ? 35.191 -1.839 -62.362 1.00 46.66 105 ARG A CA 1
ATOM 728 C C . ARG A 1 105 ? 34.227 -1.284 -61.310 1.00 46.66 105 ARG A C 1
ATOM 730 O O . ARG A 1 105 ? 34.654 -0.808 -60.264 1.00 46.66 105 ARG A O 1
ATOM 737 N N . GLY A 1 106 ? 32.924 -1.417 -61.553 1.00 49.09 106 GLY A N 1
ATOM 738 C CA . GLY A 1 106 ? 31.941 -1.592 -60.477 1.00 49.09 106 GLY A CA 1
ATOM 739 C C . GLY A 1 106 ? 31.679 -0.419 -59.530 1.00 49.09 106 GLY A C 1
ATOM 740 O O . GLY A 1 106 ? 31.139 -0.673 -58.455 1.00 49.09 106 GLY A O 1
ATOM 741 N N . THR A 1 107 ? 31.995 0.831 -59.888 1.00 52.22 107 THR A N 1
ATOM 742 C CA . THR A 1 107 ? 31.484 1.993 -59.145 1.00 52.22 107 THR A CA 1
ATOM 743 C C . THR A 1 107 ? 31.056 3.148 -60.052 1.00 52.22 107 THR A C 1
ATOM 745 O O . THR A 1 107 ? 31.727 3.516 -61.013 1.00 52.22 107 THR A O 1
ATOM 748 N N . ILE A 1 108 ? 29.896 3.719 -59.727 1.00 59.81 108 ILE A N 1
ATOM 749 C CA . ILE A 1 108 ? 29.373 4.975 -60.279 1.00 59.81 108 ILE A CA 1
ATOM 750 C C . ILE A 1 108 ? 29.794 6.065 -59.306 1.00 59.81 108 ILE A C 1
ATOM 752 O O . ILE A 1 108 ? 29.353 5.998 -58.166 1.00 59.81 108 ILE A O 1
ATOM 756 N N . SER A 1 109 ? 30.629 7.028 -59.700 1.00 56.44 109 SER A N 1
ATOM 757 C CA . SER A 1 109 ? 31.097 8.102 -58.810 1.00 56.44 109 SER A CA 1
ATOM 758 C C . SER A 1 109 ? 30.334 9.404 -59.061 1.00 56.44 109 SER A C 1
ATOM 760 O O . SER A 1 109 ? 30.282 9.892 -60.189 1.00 56.44 109 SER A O 1
ATOM 762 N N . PHE A 1 110 ? 29.761 9.978 -58.006 1.00 63.12 110 PHE A N 1
ATOM 763 C CA . PHE A 1 110 ? 29.124 11.290 -58.003 1.00 63.12 110 PHE A CA 1
ATOM 764 C C . PHE A 1 110 ? 30.077 12.309 -57.365 1.00 63.12 110 PHE A C 1
ATOM 766 O O . PHE A 1 110 ? 30.527 12.140 -56.228 1.00 63.12 110 PHE A O 1
ATOM 773 N N . THR A 1 111 ? 30.381 13.390 -58.086 1.00 51.09 111 THR A N 1
ATOM 774 C CA . THR A 1 111 ? 31.137 14.525 -57.539 1.00 51.09 111 THR A CA 1
ATOM 775 C C . THR A 1 111 ? 30.191 15.423 -56.748 1.00 51.09 111 THR A C 1
ATOM 777 O O . THR A 1 111 ? 29.299 16.042 -57.328 1.00 51.09 111 THR A O 1
ATOM 780 N N . LEU A 1 112 ? 30.396 15.522 -55.434 1.00 50.44 112 LEU A N 1
ATOM 781 C CA . LEU A 1 112 ? 29.613 16.382 -54.543 1.00 50.44 112 LEU A CA 1
ATOM 782 C C . LEU A 1 112 ? 30.503 17.532 -54.054 1.00 50.44 112 LEU A C 1
ATOM 784 O O . LEU A 1 112 ? 31.624 17.294 -53.613 1.00 50.44 112 LEU A O 1
ATOM 788 N N . ALA A 1 113 ? 30.034 18.778 -54.179 1.00 45.50 113 ALA A N 1
ATOM 789 C CA . ALA A 1 113 ? 30.779 19.988 -53.792 1.00 45.50 113 ALA A CA 1
ATOM 790 C C . ALA A 1 113 ? 32.221 20.083 -54.358 1.00 45.50 113 ALA A C 1
ATOM 792 O O . ALA A 1 113 ? 33.108 20.651 -53.730 1.00 45.50 113 ALA A O 1
ATOM 793 N N . GLY A 1 114 ? 32.463 19.527 -55.552 1.00 41.94 114 GLY A N 1
ATOM 794 C CA . GLY A 1 114 ? 33.769 19.582 -56.222 1.00 41.94 114 GLY A CA 1
ATOM 795 C C . GLY A 1 114 ? 34.757 18.472 -55.840 1.00 41.94 114 GLY A C 1
ATOM 796 O O . GLY A 1 114 ? 35.839 18.425 -56.416 1.00 41.94 114 GLY A O 1
ATOM 797 N N . VAL A 1 115 ? 34.392 17.549 -54.941 1.00 46.41 115 VAL A N 1
ATOM 798 C CA . VAL A 1 115 ? 35.226 16.388 -54.586 1.00 46.41 115 VAL A CA 1
ATOM 799 C C . VAL A 1 115 ? 34.779 15.159 -55.381 1.00 46.41 115 VAL A C 1
ATOM 801 O O . VAL A 1 115 ? 33.674 14.643 -55.197 1.00 46.41 115 VAL A O 1
ATOM 804 N N . GLN A 1 116 ? 35.633 14.692 -56.290 1.00 49.53 116 GLN A N 1
ATOM 805 C CA . GLN A 1 116 ? 35.420 13.452 -57.040 1.00 49.53 116 GLN A CA 1
ATOM 806 C C . GLN A 1 116 ? 35.418 12.248 -56.079 1.00 49.53 116 GLN A C 1
ATOM 808 O O . GLN A 1 116 ? 36.287 12.156 -55.215 1.00 49.53 116 GLN A O 1
ATOM 813 N N . GLY A 1 117 ? 34.459 11.321 -56.213 1.00 53.25 117 GLY A N 1
ATOM 814 C CA . GLY A 1 117 ? 34.356 10.147 -55.325 1.00 53.25 117 GLY A CA 1
ATOM 815 C C . GLY A 1 117 ? 33.618 10.382 -54.009 1.00 53.25 117 GLY A C 1
ATOM 816 O O . GLY A 1 117 ? 33.584 9.481 -53.176 1.00 53.25 117 GLY A O 1
ATOM 817 N N . ALA A 1 118 ? 33.015 11.560 -53.814 1.00 54.75 118 ALA A N 1
ATOM 818 C CA . ALA A 1 118 ? 32.298 11.888 -52.584 1.00 54.75 118 ALA A CA 1
ATOM 819 C C . ALA A 1 118 ? 31.084 10.976 -52.329 1.00 54.75 118 ALA A C 1
ATOM 821 O O . ALA A 1 118 ? 30.778 10.701 -51.174 1.00 54.75 118 ALA A O 1
ATOM 822 N N . ALA A 1 119 ? 30.416 10.475 -53.372 1.00 64.50 119 ALA A N 1
ATOM 823 C CA . ALA A 1 119 ? 29.476 9.368 -53.235 1.00 64.50 119 ALA A CA 1
ATOM 824 C C . ALA A 1 119 ? 29.635 8.360 -54.375 1.00 64.50 119 ALA A C 1
ATOM 826 O O . ALA A 1 119 ? 29.927 8.754 -55.503 1.00 64.50 119 ALA A O 1
ATOM 827 N N . TYR A 1 120 ? 29.443 7.070 -54.105 1.00 62.59 120 TYR A N 1
ATOM 828 C CA . TYR A 1 120 ? 29.550 6.027 -55.117 1.00 62.59 120 TYR A CA 1
ATOM 829 C C . TYR A 1 120 ? 28.636 4.827 -54.871 1.00 62.59 120 TYR A C 1
ATOM 831 O O . TYR A 1 120 ? 28.284 4.532 -53.735 1.00 62.59 120 TYR A O 1
ATOM 839 N N . LEU A 1 121 ? 28.257 4.109 -55.933 1.00 66.62 121 LEU A N 1
ATOM 840 C CA . LEU A 1 121 ? 27.644 2.781 -55.795 1.00 66.62 121 LEU A CA 1
ATOM 841 C C . LEU A 1 121 ? 28.744 1.721 -55.668 1.00 66.62 121 LEU A C 1
ATOM 843 O O . LEU A 1 121 ? 29.620 1.666 -56.520 1.00 66.62 121 LEU A O 1
ATOM 847 N N . HIS A 1 122 ? 28.702 0.895 -54.626 1.00 57.56 122 HIS A N 1
ATOM 848 C CA . HIS A 1 122 ? 29.652 -0.177 -54.328 1.00 57.56 122 HIS A CA 1
ATOM 849 C C . HIS A 1 122 ? 28.974 -1.544 -54.442 1.00 57.56 122 HIS A C 1
ATOM 851 O O . HIS A 1 122 ? 27.872 -1.730 -53.923 1.00 57.56 122 HIS A O 1
ATOM 857 N N . ALA A 1 123 ? 29.660 -2.522 -55.040 1.00 48.84 123 ALA A N 1
ATOM 858 C CA . ALA A 1 123 ? 29.110 -3.852 -55.325 1.00 48.84 123 ALA A CA 1
ATOM 859 C C . ALA A 1 123 ? 28.500 -4.569 -54.101 1.00 48.84 123 ALA A C 1
ATOM 861 O O . ALA A 1 123 ? 27.527 -5.302 -54.249 1.00 48.84 123 ALA A O 1
ATOM 862 N N . THR A 1 124 ? 29.031 -4.327 -52.897 1.00 51.53 124 THR A N 1
ATOM 863 C CA . THR A 1 124 ? 28.535 -4.944 -51.649 1.00 51.53 124 THR A CA 1
ATOM 864 C C . THR A 1 124 ? 27.847 -3.953 -50.709 1.00 51.53 124 THR A C 1
ATOM 866 O O . THR A 1 124 ? 27.004 -4.347 -49.912 1.00 51.53 124 THR A O 1
ATOM 869 N N . ALA A 1 125 ? 28.210 -2.668 -50.767 1.00 49.75 125 ALA A N 1
ATOM 870 C CA . ALA A 1 125 ? 27.781 -1.670 -49.777 1.00 49.75 125 ALA A CA 1
ATOM 871 C C . ALA A 1 125 ? 26.630 -0.775 -50.271 1.00 49.75 125 ALA A C 1
ATOM 873 O O . ALA A 1 125 ? 26.137 0.053 -49.513 1.00 49.75 125 ALA A O 1
ATOM 874 N N . GLY A 1 126 ? 26.182 -0.940 -51.522 1.00 65.56 126 GLY A N 1
ATOM 875 C CA . GLY A 1 126 ? 25.153 -0.082 -52.104 1.00 65.56 126 GLY A CA 1
ATOM 876 C C . GLY A 1 126 ? 25.665 1.346 -52.307 1.00 65.56 126 GLY A C 1
ATOM 877 O O . GLY A 1 126 ? 26.813 1.538 -52.698 1.00 65.56 126 GLY A O 1
ATOM 878 N N . LEU A 1 127 ? 24.822 2.351 -52.071 1.00 70.69 127 LEU A N 1
ATOM 879 C CA . LEU A 1 127 ? 25.215 3.761 -52.143 1.00 70.69 127 LEU A CA 1
ATOM 880 C C . LEU A 1 127 ? 26.060 4.146 -50.915 1.00 70.69 127 LEU A C 1
ATOM 882 O O . LEU A 1 127 ? 25.586 4.061 -49.788 1.00 70.69 127 LEU A O 1
ATOM 886 N N . VAL A 1 128 ? 27.289 4.606 -51.141 1.00 62.19 128 VAL A N 1
ATOM 887 C CA . VAL A 1 128 ? 28.227 5.090 -50.120 1.00 62.19 128 VAL A CA 1
ATOM 888 C C . VAL A 1 128 ? 28.413 6.590 -50.310 1.00 62.19 128 VAL A C 1
ATOM 890 O O . VAL A 1 128 ? 28.805 7.012 -51.389 1.00 62.19 128 VAL A O 1
ATOM 893 N N . GLY A 1 129 ? 28.152 7.403 -49.288 1.00 65.50 129 GLY A N 1
ATOM 894 C CA . GLY A 1 129 ? 28.393 8.849 -49.317 1.00 65.50 129 GLY A CA 1
ATOM 895 C C . GLY A 1 129 ? 28.191 9.487 -47.936 1.00 65.50 129 GLY A C 1
ATOM 896 O O . GLY A 1 129 ? 27.448 8.933 -47.127 1.00 65.50 129 GLY A O 1
ATOM 897 N N . PRO A 1 130 ? 28.827 10.638 -47.639 1.00 54.88 130 PRO A N 1
ATOM 898 C CA . PRO A 1 130 ? 28.872 11.239 -46.301 1.00 54.88 130 PRO A CA 1
ATOM 899 C C . PRO A 1 130 ? 27.520 11.767 -45.791 1.00 54.88 130 PRO A C 1
ATOM 901 O O . PRO A 1 130 ? 27.406 12.094 -44.616 1.00 54.88 130 PRO A O 1
ATOM 904 N N . ALA A 1 131 ? 26.493 11.836 -46.644 1.00 55.06 131 ALA A N 1
ATOM 905 C CA . ALA A 1 131 ? 25.120 12.144 -46.256 1.00 55.06 131 ALA A CA 1
ATOM 906 C C . ALA A 1 131 ? 24.138 11.680 -47.346 1.00 55.06 131 ALA A C 1
ATOM 908 O O . ALA A 1 131 ? 23.936 12.373 -48.343 1.00 55.06 131 ALA A O 1
ATOM 909 N N . ILE A 1 132 ? 23.494 10.525 -47.166 1.00 60.62 132 ILE A N 1
ATOM 910 C CA . ILE A 1 132 ? 22.303 10.166 -47.952 1.00 60.62 132 ILE A CA 1
ATOM 911 C C . ILE A 1 132 ? 21.111 10.845 -47.267 1.00 60.62 132 ILE A C 1
ATOM 913 O O . ILE A 1 132 ? 20.431 10.249 -46.437 1.00 60.62 132 ILE A O 1
ATOM 917 N N . SER A 1 133 ? 20.918 12.139 -47.540 1.00 51.56 133 SER A N 1
ATOM 918 C CA . SER A 1 133 ? 19.780 12.903 -47.016 1.00 51.56 133 SER A CA 1
ATOM 919 C C . SER A 1 133 ? 18.533 12.607 -47.841 1.00 51.56 133 SER A C 1
ATOM 921 O O . SER A 1 133 ? 18.514 12.841 -49.050 1.00 51.56 133 SER A O 1
ATOM 923 N N . THR A 1 134 ? 17.471 12.135 -47.197 1.00 47.97 134 THR A N 1
ATOM 924 C CA . THR A 1 134 ? 16.156 12.016 -47.822 1.00 47.97 134 THR A CA 1
ATOM 925 C C . THR A 1 134 ? 15.205 13.052 -47.247 1.00 47.97 134 THR A C 1
ATOM 927 O O . THR A 1 134 ? 14.292 12.726 -46.493 1.00 47.97 134 THR A O 1
ATOM 930 N N . THR A 1 135 ? 15.380 14.320 -47.624 1.00 40.12 135 THR A N 1
ATOM 931 C CA . THR A 1 135 ? 14.413 15.377 -47.277 1.00 40.12 135 THR A CA 1
ATOM 932 C C . THR A 1 135 ? 13.002 15.049 -47.803 1.00 40.12 135 THR A C 1
ATOM 934 O O . THR A 1 135 ? 12.017 15.524 -47.245 1.00 40.12 135 THR A O 1
ATOM 937 N N . THR A 1 136 ? 12.893 14.189 -48.831 1.00 36.06 136 THR A N 1
ATOM 938 C CA . THR A 1 136 ? 11.614 13.764 -49.427 1.00 36.06 136 THR A CA 1
ATOM 939 C C . THR A 1 136 ? 11.679 12.349 -50.048 1.00 36.06 136 THR A C 1
ATOM 941 O O . THR A 1 136 ? 11.424 12.178 -51.237 1.00 36.06 136 THR A O 1
ATOM 944 N N . GLY A 1 137 ? 12.060 11.307 -49.295 1.00 40.41 137 GLY A N 1
ATOM 945 C CA . GLY A 1 137 ? 12.075 9.928 -49.824 1.00 40.41 137 GLY A CA 1
ATOM 946 C C . GLY A 1 137 ? 12.474 8.840 -48.820 1.00 40.41 137 GLY A C 1
ATOM 947 O O . GLY A 1 137 ? 12.931 9.141 -47.727 1.00 40.41 137 GLY A O 1
ATOM 948 N N . ASN A 1 138 ? 12.312 7.566 -49.190 1.00 43.00 138 ASN A N 1
ATOM 949 C CA . ASN A 1 138 ? 12.770 6.423 -48.391 1.00 43.00 138 ASN A CA 1
ATOM 950 C C . ASN A 1 138 ? 14.123 5.927 -48.926 1.00 43.00 138 ASN A C 1
ATOM 952 O O . ASN A 1 138 ? 14.242 5.682 -50.127 1.00 43.00 138 ASN A O 1
ATOM 956 N N . VAL A 1 139 ? 15.111 5.682 -48.058 1.00 58.03 139 VAL A N 1
ATOM 957 C CA . VAL A 1 139 ? 16.259 4.824 -48.408 1.00 58.03 139 VAL A CA 1
ATOM 958 C C . VAL A 1 139 ? 15.820 3.370 -48.234 1.00 58.03 139 VAL A C 1
ATOM 960 O O . VAL A 1 139 ? 15.823 2.843 -47.124 1.00 58.03 139 VAL A O 1
ATOM 963 N N . GLN A 1 140 ? 15.410 2.702 -49.314 1.00 50.97 140 GLN A N 1
ATOM 964 C CA . GLN A 1 140 ? 15.127 1.262 -49.281 1.00 50.97 140 GLN A CA 1
ATOM 965 C C . GLN A 1 140 ? 16.436 0.465 -49.373 1.00 50.97 140 GLN A C 1
ATOM 967 O O . GLN A 1 140 ? 16.795 -0.051 -50.428 1.00 50.97 140 GLN A O 1
ATOM 972 N N . ALA A 1 141 ? 17.177 0.382 -48.268 1.00 54.88 141 ALA A N 1
ATOM 973 C CA . ALA A 1 141 ? 18.274 -0.572 -48.131 1.00 54.88 141 ALA A CA 1
ATOM 974 C C . ALA A 1 141 ? 17.733 -1.903 -47.584 1.00 54.88 141 ALA A C 1
ATOM 976 O O . ALA A 1 141 ? 17.018 -1.918 -46.584 1.00 54.88 141 ALA A O 1
ATOM 977 N N . LEU A 1 142 ? 18.114 -3.028 -48.203 1.00 52.03 142 LEU A N 1
ATOM 978 C CA . LEU A 1 142 ? 17.712 -4.391 -47.806 1.00 52.03 142 LEU A CA 1
ATOM 979 C C . LEU A 1 142 ? 18.109 -4.743 -46.354 1.00 52.03 142 LEU A C 1
ATOM 981 O O . LEU A 1 142 ? 17.550 -5.657 -45.755 1.00 52.03 142 LEU A O 1
ATOM 985 N N . ARG A 1 143 ? 19.068 -4.009 -45.777 1.00 48.66 143 ARG A N 1
ATOM 986 C CA . ARG A 1 143 ? 19.523 -4.142 -44.391 1.00 48.66 143 ARG A CA 1
ATOM 987 C C . ARG A 1 143 ? 20.069 -2.800 -43.893 1.00 48.66 143 ARG A C 1
ATOM 989 O O . ARG A 1 143 ? 21.223 -2.476 -44.136 1.00 48.66 143 ARG A O 1
ATOM 996 N N . ILE A 1 144 ? 19.232 -2.028 -43.198 1.00 63.69 144 ILE A N 1
ATOM 997 C CA . ILE A 1 144 ? 19.600 -0.735 -42.577 1.00 63.69 144 ILE A CA 1
ATOM 998 C C . ILE A 1 144 ? 20.477 -0.943 -41.322 1.00 63.69 144 ILE A C 1
ATOM 1000 O O . ILE A 1 144 ? 21.195 -0.042 -40.901 1.00 63.69 144 ILE A O 1
ATOM 1004 N N . LEU A 1 145 ? 20.475 -2.156 -40.752 1.00 62.91 145 LEU A N 1
ATOM 1005 C CA . LEU A 1 145 ? 21.212 -2.509 -39.540 1.00 62.91 145 LEU A CA 1
ATOM 1006 C C . LEU A 1 145 ? 22.376 -3.463 -39.866 1.00 62.91 145 LEU A C 1
ATOM 1008 O O . LEU A 1 145 ? 22.263 -4.686 -39.746 1.00 62.91 145 LEU A O 1
ATOM 1012 N N . ASN A 1 146 ? 23.494 -2.918 -40.344 1.00 57.66 146 ASN A N 1
ATOM 1013 C CA . ASN A 1 146 ? 24.766 -3.641 -40.378 1.00 57.66 146 ASN A CA 1
ATOM 1014 C C . ASN A 1 146 ? 25.789 -2.852 -39.571 1.00 57.66 146 ASN A C 1
ATOM 1016 O O . ASN A 1 146 ? 26.542 -2.045 -40.107 1.00 57.66 146 ASN A O 1
ATOM 1020 N N . SER A 1 147 ? 25.720 -3.029 -38.262 1.00 60.41 147 SER A N 1
ATOM 1021 C CA . SER A 1 147 ? 26.535 -2.312 -37.305 1.00 60.41 147 SER A CA 1
ATOM 1022 C C . SER A 1 147 ? 27.745 -3.204 -36.946 1.00 60.41 147 SER A C 1
ATOM 1024 O O . SER A 1 147 ? 27.643 -4.435 -36.924 1.00 60.41 147 SER A O 1
ATOM 1026 N N . THR A 1 148 ? 28.945 -2.625 -36.885 1.00 54.78 148 THR A N 1
ATOM 1027 C CA . THR A 1 148 ? 30.225 -3.362 -36.842 1.00 54.78 148 THR A CA 1
ATOM 1028 C C . THR A 1 148 ? 30.581 -3.844 -35.433 1.00 54.78 148 THR A C 1
ATOM 1030 O O . THR A 1 148 ? 30.160 -3.262 -34.440 1.00 54.78 148 THR A O 1
ATOM 1033 N N . ALA A 1 149 ? 31.427 -4.875 -35.323 1.00 57.09 149 ALA A N 1
ATOM 1034 C CA . ALA A 1 149 ? 31.996 -5.291 -34.039 1.00 57.09 149 ALA A CA 1
ATOM 1035 C C . ALA A 1 149 ? 32.734 -4.121 -33.345 1.00 57.09 149 ALA A C 1
ATOM 1037 O O . ALA A 1 149 ? 33.514 -3.425 -33.993 1.00 57.09 149 ALA A O 1
ATOM 1038 N N . GLY A 1 150 ? 32.507 -3.929 -32.038 1.00 69.75 150 GLY A N 1
ATOM 1039 C CA . GLY A 1 150 ? 33.171 -2.893 -31.225 1.00 69.75 150 GLY A CA 1
ATOM 1040 C C . GLY A 1 150 ? 32.267 -1.778 -30.684 1.00 69.75 150 GLY A C 1
ATOM 1041 O O . GLY A 1 150 ? 32.770 -0.828 -30.090 1.00 69.75 150 GLY A O 1
ATOM 1042 N N . GLU A 1 151 ? 30.951 -1.874 -30.865 1.00 87.12 151 GLU A N 1
ATOM 1043 C CA . GLU A 1 151 ? 29.997 -0.943 -30.258 1.00 87.12 151 GLU A CA 1
ATOM 1044 C C . GLU A 1 151 ? 29.943 -1.043 -28.732 1.00 87.12 151 GLU A C 1
ATOM 1046 O O . GLU A 1 151 ? 30.130 -2.106 -28.140 1.00 87.12 151 GLU A O 1
ATOM 1051 N N . ALA A 1 152 ? 29.637 0.082 -28.090 1.00 91.75 152 ALA A N 1
ATOM 1052 C CA . ALA A 1 152 ? 29.489 0.175 -26.645 1.00 91.75 152 ALA A CA 1
ATOM 1053 C C . ALA A 1 152 ? 28.475 1.263 -26.288 1.00 91.75 152 ALA A C 1
ATOM 1055 O O . ALA A 1 152 ? 28.123 2.098 -27.118 1.00 91.75 152 ALA A O 1
ATOM 1056 N N . ALA A 1 153 ? 28.069 1.324 -25.018 1.00 94.62 153 ALA A N 1
ATOM 1057 C CA . ALA A 1 153 ? 27.207 2.402 -24.537 1.00 94.62 153 ALA A CA 1
ATOM 1058 C C . ALA A 1 153 ? 27.810 3.798 -24.794 1.00 94.62 153 ALA A C 1
ATOM 1060 O O . ALA A 1 153 ? 27.064 4.731 -25.074 1.00 94.62 153 ALA A O 1
ATOM 1061 N N . ALA A 1 154 ? 29.143 3.934 -24.751 1.00 95.06 154 ALA A N 1
ATOM 1062 C CA . ALA A 1 154 ? 29.859 5.180 -25.038 1.00 95.06 154 ALA A CA 1
ATOM 1063 C C . ALA A 1 154 ? 29.925 5.540 -26.534 1.00 95.06 154 ALA A C 1
ATOM 1065 O O . ALA A 1 154 ? 30.127 6.704 -26.868 1.00 95.06 154 ALA A O 1
ATOM 1066 N N . THR A 1 155 ? 29.766 4.552 -27.417 1.00 91.56 155 THR A N 1
ATOM 1067 C CA . THR A 1 155 ? 29.883 4.679 -28.877 1.00 91.56 155 THR A CA 1
ATOM 1068 C C . THR A 1 155 ? 28.832 3.791 -29.556 1.00 91.56 155 THR A C 1
ATOM 1070 O O . THR A 1 155 ? 29.176 2.731 -30.098 1.00 91.56 155 THR A O 1
ATOM 1073 N N . PRO A 1 156 ? 27.538 4.150 -29.468 1.00 92.62 156 PRO A N 1
ATOM 1074 C CA . PRO A 1 156 ? 26.478 3.372 -30.083 1.00 92.62 156 PRO A CA 1
ATOM 1075 C C . PRO A 1 156 ? 26.578 3.372 -31.611 1.00 92.62 156 PRO A C 1
ATOM 1077 O O . PRO A 1 156 ? 26.875 4.402 -32.218 1.00 92.62 156 PRO A O 1
ATOM 1080 N N . GLY A 1 157 ? 26.292 2.222 -32.235 1.00 86.94 157 GLY A N 1
ATOM 1081 C CA . GLY A 1 157 ? 26.307 2.076 -33.696 1.00 86.94 157 GLY A CA 1
ATOM 1082 C C . GLY A 1 157 ? 25.292 2.978 -34.403 1.00 86.94 157 GLY A C 1
ATOM 1083 O O . GLY A 1 157 ? 25.530 3.414 -35.527 1.00 86.94 157 GLY A O 1
ATOM 1084 N N . PHE A 1 158 ? 24.197 3.319 -33.719 1.00 87.31 158 PHE A N 1
ATOM 1085 C CA . PHE A 1 158 ? 23.236 4.334 -34.145 1.00 87.31 158 PHE A CA 1
ATOM 1086 C C . PHE A 1 158 ? 23.273 5.496 -33.164 1.00 87.31 158 PHE A C 1
ATOM 1088 O O . PHE A 1 158 ? 22.922 5.319 -32.000 1.00 87.31 158 PHE A O 1
ATOM 1095 N N . SER A 1 159 ? 23.676 6.671 -33.640 1.00 89.25 159 SER A N 1
ATOM 1096 C CA . SER A 1 159 ? 23.776 7.908 -32.860 1.00 89.25 159 SER A CA 1
ATOM 1097 C C . SER A 1 159 ? 23.283 9.107 -33.666 1.00 89.25 159 SER A C 1
ATOM 1099 O O . SER A 1 159 ? 22.940 8.983 -34.847 1.00 89.25 159 SER A O 1
ATOM 1101 N N . TRP A 1 160 ? 23.228 10.274 -33.030 1.00 85.12 160 TRP A N 1
ATOM 1102 C CA . TRP A 1 160 ? 22.820 11.516 -33.676 1.00 85.12 160 TRP A CA 1
ATOM 1103 C C . TRP A 1 160 ? 24.044 12.341 -34.079 1.00 85.12 160 TRP A C 1
ATOM 1105 O O . TRP A 1 160 ? 25.065 12.359 -33.394 1.00 85.12 160 TRP A O 1
ATOM 1115 N N . SER A 1 161 ? 23.947 13.081 -35.185 1.00 81.06 161 SER A N 1
ATOM 1116 C CA . SER A 1 161 ? 25.007 14.018 -35.568 1.00 81.06 161 SER A CA 1
ATOM 1117 C C . SER A 1 161 ? 25.191 15.073 -34.474 1.00 81.06 161 SER A C 1
ATOM 1119 O O . SER A 1 161 ? 24.270 15.835 -34.190 1.00 81.06 161 SER A O 1
ATOM 1121 N N . GLY A 1 162 ? 26.381 15.128 -33.877 1.00 82.56 162 GLY A N 1
ATOM 1122 C CA . GLY A 1 162 ? 26.691 16.025 -32.758 1.00 82.56 162 GLY A CA 1
ATOM 1123 C C . GLY A 1 162 ? 26.415 15.448 -31.362 1.00 82.56 162 GLY A C 1
ATOM 1124 O O . GLY A 1 162 ? 26.853 16.050 -30.387 1.00 82.56 162 GLY A O 1
ATOM 1125 N N . ASP A 1 163 ? 25.778 14.278 -31.253 1.00 87.88 163 ASP A N 1
ATOM 1126 C CA . ASP A 1 163 ? 25.643 13.513 -30.007 1.00 87.88 163 ASP A CA 1
ATOM 1127 C C . ASP A 1 163 ? 26.002 12.044 -30.270 1.00 87.88 163 ASP A C 1
ATOM 1129 O O . ASP A 1 163 ? 25.165 11.204 -30.607 1.00 87.88 163 ASP A O 1
ATOM 1133 N N . SER A 1 164 ? 27.294 11.749 -30.128 1.00 90.00 164 SER A N 1
ATOM 1134 C CA . SER A 1 164 ? 27.869 10.441 -30.434 1.00 90.00 164 SER A CA 1
ATOM 1135 C C . SER A 1 164 ? 27.714 9.415 -29.312 1.00 90.00 164 SER A C 1
ATOM 1137 O O . SER A 1 164 ? 28.248 8.319 -29.450 1.00 90.00 164 SER A O 1
ATOM 1139 N N . ASN A 1 165 ? 27.069 9.757 -28.191 1.00 94.19 165 ASN A N 1
ATOM 1140 C CA . ASN A 1 165 ? 26.965 8.882 -27.016 1.00 94.19 165 ASN A CA 1
ATOM 1141 C C . ASN A 1 165 ? 25.512 8.601 -26.587 1.00 94.19 165 ASN A C 1
ATOM 1143 O O . ASN A 1 165 ? 25.283 7.912 -25.588 1.00 94.19 165 ASN A O 1
ATOM 1147 N N . THR A 1 166 ? 24.545 9.094 -27.361 1.00 95.12 166 THR A N 1
ATOM 1148 C CA . THR A 1 166 ? 23.122 8.784 -27.237 1.00 95.12 166 THR A CA 1
ATOM 1149 C C . THR A 1 166 ? 22.648 8.005 -28.454 1.00 95.12 166 THR A C 1
ATOM 1151 O O . THR A 1 166 ? 22.854 8.427 -29.590 1.00 95.12 166 THR A O 1
ATOM 1154 N N . GLY A 1 167 ? 21.966 6.883 -28.220 1.00 94.00 167 GLY A N 1
ATOM 1155 C CA . GLY A 1 167 ? 21.361 6.100 -29.289 1.00 94.00 167 GLY A CA 1
ATOM 1156 C C . GLY A 1 167 ? 21.243 4.614 -28.978 1.00 94.00 167 GLY A C 1
ATOM 1157 O O . GLY A 1 167 ? 20.937 4.235 -27.848 1.00 94.00 167 GLY A O 1
ATOM 1158 N N . MET A 1 168 ? 21.438 3.770 -29.990 1.00 93.44 168 MET A N 1
ATOM 1159 C CA . MET A 1 168 ? 21.189 2.328 -29.926 1.00 93.44 168 MET A CA 1
ATOM 1160 C C . MET A 1 168 ? 22.429 1.542 -30.343 1.00 93.44 168 MET A C 1
ATOM 1162 O O . MET A 1 168 ? 23.106 1.909 -31.305 1.00 93.44 168 MET A O 1
ATOM 1166 N N . TYR A 1 169 ? 22.723 0.463 -29.620 1.00 91.81 169 TYR A N 1
ATOM 1167 C CA . TYR A 1 169 ? 23.913 -0.344 -29.864 1.00 91.81 169 TYR A CA 1
ATOM 1168 C C . TYR A 1 169 ? 23.685 -1.831 -29.624 1.00 91.81 169 TYR A C 1
ATOM 1170 O O . TYR A 1 169 ? 22.835 -2.236 -28.821 1.00 91.81 169 TYR A O 1
ATOM 1178 N N . TRP A 1 170 ? 24.470 -2.640 -30.326 1.00 91.56 170 TRP A N 1
ATOM 1179 C CA . TRP A 1 170 ? 24.527 -4.077 -30.120 1.00 91.56 170 TRP A CA 1
ATOM 1180 C C . TRP A 1 170 ? 25.389 -4.395 -28.893 1.00 91.56 170 TRP A C 1
ATOM 1182 O O . TRP A 1 170 ? 26.589 -4.135 -28.877 1.00 91.56 170 TRP A O 1
ATOM 1192 N N . VAL A 1 171 ? 24.766 -4.932 -27.841 1.00 92.56 171 VAL A N 1
ATOM 1193 C CA . VAL A 1 171 ? 25.454 -5.243 -26.572 1.00 92.56 171 VAL A CA 1
ATOM 1194 C C . VAL A 1 171 ? 26.164 -6.596 -26.658 1.00 92.56 171 VAL A C 1
ATOM 1196 O O . VAL A 1 171 ? 27.234 -6.782 -26.084 1.00 92.56 171 VAL A O 1
ATOM 1199 N N . GLY A 1 172 ? 25.545 -7.540 -27.369 1.00 89.75 172 GLY A N 1
ATOM 1200 C CA . GLY A 1 172 ? 25.953 -8.934 -27.500 1.00 89.75 172 GLY A CA 1
ATOM 1201 C C . GLY A 1 172 ? 24.851 -9.758 -28.171 1.00 89.75 172 GLY A C 1
ATOM 1202 O O . GLY A 1 172 ? 23.808 -9.223 -28.557 1.00 89.75 172 GLY A O 1
ATOM 1203 N N . ALA A 1 173 ? 25.069 -11.067 -28.325 1.00 89.44 173 ALA A N 1
ATOM 1204 C CA . ALA A 1 173 ? 24.067 -11.966 -28.902 1.00 89.44 173 ALA A CA 1
ATOM 1205 C C . ALA A 1 173 ? 22.719 -11.823 -28.173 1.00 89.44 173 ALA A C 1
ATOM 1207 O O . ALA A 1 173 ? 22.678 -11.838 -26.945 1.00 89.44 173 ALA A O 1
ATOM 1208 N N . ASP A 1 174 ? 21.641 -11.645 -28.940 1.00 91.19 174 ASP A N 1
ATOM 1209 C CA . ASP A 1 174 ? 20.272 -11.467 -28.440 1.00 91.19 174 ASP A CA 1
ATOM 1210 C C . ASP A 1 174 ? 20.091 -10.301 -27.447 1.00 91.19 174 ASP A C 1
ATOM 1212 O O . ASP A 1 174 ? 19.219 -10.359 -26.579 1.00 91.19 174 ASP A O 1
ATOM 1216 N N . GLN A 1 175 ? 20.910 -9.243 -27.547 1.00 94.56 175 GLN A N 1
ATOM 1217 C CA . GLN A 1 175 ? 20.867 -8.086 -26.648 1.00 94.56 175 GLN A CA 1
ATOM 1218 C C . GLN A 1 175 ? 20.930 -6.746 -27.393 1.00 94.56 175 GLN A C 1
ATOM 1220 O O . GLN A 1 175 ? 21.911 -6.429 -28.073 1.00 94.56 175 GLN A O 1
ATOM 1225 N N . LEU A 1 176 ? 19.906 -5.916 -27.187 1.00 94.75 176 LEU A N 1
ATOM 1226 C CA . LEU A 1 176 ? 19.810 -4.557 -27.713 1.00 94.75 176 LEU A CA 1
ATOM 1227 C C . LEU A 1 176 ? 19.902 -3.536 -26.577 1.00 94.75 176 LEU A C 1
ATOM 1229 O O . LEU A 1 176 ? 19.150 -3.610 -25.603 1.00 94.75 176 LEU A O 1
ATOM 1233 N N . GLY A 1 177 ? 20.813 -2.574 -26.706 1.00 95.31 177 GLY A N 1
ATOM 1234 C CA . GLY A 1 177 ? 21.022 -1.515 -25.724 1.00 95.31 177 GLY A CA 1
ATOM 1235 C C . GLY A 1 177 ? 20.558 -0.157 -26.236 1.00 95.31 177 GLY A C 1
ATOM 1236 O O . GLY A 1 177 ? 20.869 0.214 -27.366 1.00 95.31 177 GLY A O 1
ATOM 1237 N N . LEU A 1 178 ? 19.882 0.610 -25.380 1.00 96.81 178 LEU A N 1
ATOM 1238 C CA . LEU A 1 178 ? 19.677 2.049 -25.562 1.00 96.81 178 LEU A CA 1
ATOM 1239 C C . LEU A 1 178 ? 20.554 2.803 -24.565 1.00 96.81 178 LEU A C 1
ATOM 1241 O O . LEU A 1 178 ? 20.568 2.490 -23.368 1.00 96.81 178 LEU A O 1
ATOM 1245 N N . THR A 1 179 ? 21.279 3.799 -25.055 1.00 96.62 179 THR A N 1
ATOM 1246 C CA . THR A 1 179 ? 22.237 4.595 -24.287 1.00 96.62 179 THR A CA 1
ATOM 1247 C C . THR A 1 179 ? 21.912 6.081 -24.384 1.00 96.62 179 THR A C 1
ATOM 1249 O O . THR A 1 179 ? 21.405 6.553 -25.400 1.00 96.62 179 THR A O 1
ATOM 1252 N N . THR A 1 180 ? 22.198 6.815 -23.313 1.00 96.75 180 THR A N 1
ATOM 1253 C CA . THR A 1 180 ? 22.147 8.284 -23.267 1.00 96.75 180 THR A CA 1
ATOM 1254 C C . THR A 1 180 ? 23.353 8.762 -22.475 1.00 96.75 180 THR A C 1
ATOM 1256 O O . THR A 1 180 ? 23.567 8.255 -21.363 1.00 96.75 180 THR A O 1
ATOM 1259 N N . GLY A 1 181 ? 24.120 9.727 -22.984 1.00 95.75 181 GLY A N 1
ATOM 1260 C CA . GLY A 1 181 ? 25.294 10.224 -22.260 1.00 95.75 181 GLY A CA 1
ATOM 1261 C C . GLY A 1 181 ? 26.369 9.153 -22.040 1.00 95.75 181 GLY A C 1
ATOM 1262 O O . GLY A 1 181 ? 27.091 9.209 -21.048 1.00 95.75 181 GLY A O 1
ATOM 1263 N N . GLY A 1 182 ? 26.430 8.132 -22.898 1.00 95.38 182 GLY A N 1
ATOM 1264 C CA . GLY A 1 182 ? 27.395 7.039 -22.793 1.00 95.38 182 GLY A CA 1
ATOM 1265 C C . GLY A 1 182 ? 27.036 5.910 -21.818 1.00 95.38 182 GLY A C 1
ATOM 1266 O O . GLY A 1 182 ? 27.844 5.004 -21.618 1.00 95.38 182 GLY A O 1
ATOM 1267 N N . VAL A 1 183 ? 25.849 5.943 -21.200 1.00 96.12 183 VAL A N 1
ATOM 1268 C CA . VAL A 1 183 ? 25.398 4.956 -20.203 1.00 96.12 183 VAL A CA 1
ATOM 1269 C C . VAL A 1 183 ? 24.186 4.180 -20.717 1.00 96.12 183 VAL A C 1
ATOM 1271 O O . VAL A 1 183 ? 23.176 4.782 -21.084 1.00 96.12 183 VAL A O 1
ATOM 1274 N N . GLN A 1 184 ? 24.244 2.842 -20.664 1.00 97.31 184 GLN A N 1
ATOM 1275 C CA . GLN A 1 184 ? 23.105 1.974 -20.979 1.00 97.31 184 GLN A CA 1
ATOM 1276 C C . GLN A 1 184 ? 21.942 2.260 -20.016 1.00 97.31 184 GLN A C 1
ATOM 1278 O O . GLN A 1 184 ? 22.039 2.011 -18.814 1.00 97.31 184 GLN A O 1
ATOM 1283 N N . ARG A 1 185 ? 20.830 2.771 -20.549 1.00 97.56 185 ARG A N 1
ATOM 1284 C CA . ARG A 1 185 ? 19.595 3.039 -19.792 1.00 97.56 185 ARG A CA 1
ATOM 1285 C C . ARG A 1 185 ? 18.575 1.929 -19.942 1.00 97.56 185 ARG A C 1
ATOM 1287 O O . ARG A 1 185 ? 17.837 1.657 -19.002 1.00 97.56 185 ARG A O 1
ATOM 1294 N N . VAL A 1 186 ? 18.543 1.296 -21.111 1.00 97.94 186 VAL A N 1
ATOM 1295 C CA . VAL A 1 186 ? 17.639 0.189 -21.407 1.00 97.94 186 VAL A CA 1
ATOM 1296 C C . VAL A 1 186 ? 18.432 -0.949 -22.025 1.00 97.94 186 VAL A C 1
ATOM 1298 O O . VAL A 1 186 ? 19.242 -0.729 -22.924 1.00 97.94 186 VAL A O 1
ATOM 1301 N N . LEU A 1 187 ? 18.176 -2.159 -21.544 1.00 97.31 187 LEU A N 1
ATOM 1302 C CA . LEU A 1 187 ? 18.630 -3.402 -22.144 1.00 97.31 187 LEU A CA 1
ATOM 1303 C C . LEU A 1 187 ? 17.409 -4.267 -22.442 1.00 97.31 187 LEU A C 1
ATOM 1305 O O . LEU A 1 187 ? 16.639 -4.577 -21.535 1.00 97.31 187 LEU A O 1
ATOM 1309 N N . VAL A 1 188 ? 17.256 -4.667 -23.698 1.00 97.56 188 VAL A N 1
ATOM 1310 C CA . VAL A 1 188 ? 16.292 -5.686 -24.120 1.00 97.56 188 VAL A CA 1
ATOM 1311 C C . VAL A 1 188 ? 17.072 -6.941 -24.468 1.00 97.56 188 VAL A C 1
ATOM 1313 O O . VAL A 1 188 ? 18.031 -6.870 -25.237 1.00 97.56 188 VAL A O 1
ATOM 1316 N N . ASN A 1 189 ? 16.685 -8.075 -23.896 1.00 96.19 189 ASN A N 1
ATOM 1317 C CA . ASN A 1 189 ? 17.306 -9.364 -24.168 1.00 96.19 189 ASN A CA 1
ATOM 1318 C C . ASN A 1 189 ? 16.284 -10.511 -24.180 1.00 96.19 189 ASN A C 1
ATOM 1320 O O . ASN A 1 189 ? 15.085 -10.295 -23.999 1.00 96.19 189 ASN A O 1
ATOM 1324 N N . SER A 1 190 ? 16.761 -11.745 -24.357 1.00 96.25 190 SER A N 1
ATOM 1325 C CA . SER A 1 190 ? 15.919 -12.950 -24.342 1.00 96.25 190 SER A CA 1
ATOM 1326 C C . SER A 1 190 ? 15.189 -13.203 -23.015 1.00 96.25 190 SER A C 1
ATOM 1328 O O . SER A 1 190 ? 14.200 -13.932 -23.007 1.00 96.25 190 SER A O 1
ATOM 1330 N N . SER A 1 191 ? 15.627 -12.593 -21.905 1.00 92.31 191 SER A N 1
ATOM 1331 C CA . SER A 1 191 ? 14.952 -12.659 -20.604 1.00 92.31 191 SER A CA 1
ATOM 1332 C C . SER A 1 191 ? 14.007 -11.477 -20.333 1.00 92.31 191 SER A C 1
ATOM 1334 O O . SER A 1 191 ? 13.350 -11.470 -19.296 1.00 92.31 191 SER A O 1
ATOM 1336 N N . GLY A 1 192 ? 13.929 -10.480 -21.225 1.00 92.94 192 GLY A N 1
ATOM 1337 C CA . GLY A 1 192 ? 13.004 -9.345 -21.124 1.00 92.94 192 GLY A CA 1
ATOM 1338 C C . GLY A 1 192 ? 13.663 -7.961 -21.179 1.00 92.94 192 GLY A C 1
ATOM 1339 O O . GLY A 1 192 ? 14.659 -7.742 -21.867 1.00 92.94 192 GLY A O 1
ATOM 1340 N N . LEU A 1 193 ? 13.058 -7.002 -20.470 1.00 94.38 193 LEU A N 1
ATOM 1341 C CA . LEU A 1 193 ? 13.431 -5.583 -20.441 1.00 94.38 193 LEU A CA 1
ATOM 1342 C C . LEU A 1 193 ? 14.053 -5.215 -19.086 1.00 94.38 193 LEU A C 1
ATOM 1344 O O . LEU A 1 193 ? 13.424 -5.391 -18.045 1.00 94.38 193 LEU A O 1
ATOM 1348 N N . ARG A 1 194 ? 15.246 -4.616 -19.095 1.00 94.88 194 ARG A N 1
ATOM 1349 C CA . ARG A 1 194 ? 15.869 -3.987 -17.922 1.00 94.88 194 ARG A CA 1
ATOM 1350 C C . ARG A 1 194 ? 16.000 -2.486 -18.147 1.00 94.88 194 ARG A C 1
ATOM 1352 O O . ARG A 1 194 ? 16.654 -2.061 -19.096 1.00 94.88 194 ARG A O 1
ATOM 1359 N N . VAL A 1 195 ? 15.434 -1.693 -17.240 1.00 95.25 195 VAL A N 1
ATOM 1360 C CA . VAL A 1 195 ? 15.548 -0.228 -17.234 1.00 95.25 195 VAL A CA 1
ATOM 1361 C C . VAL A 1 195 ? 16.401 0.207 -16.044 1.00 95.25 195 VAL A C 1
ATOM 1363 O O . VAL A 1 195 ? 16.149 -0.196 -14.912 1.00 95.25 195 VAL A O 1
ATOM 1366 N N . ALA A 1 196 ? 17.425 1.017 -16.296 1.00 93.44 196 ALA A N 1
ATOM 1367 C CA . ALA A 1 196 ? 18.245 1.637 -15.264 1.00 93.44 196 ALA A CA 1
ATOM 1368 C C . ALA A 1 196 ? 17.664 3.011 -14.893 1.00 93.44 196 ALA A C 1
ATOM 1370 O O . ALA A 1 196 ? 17.789 3.978 -15.649 1.00 93.44 196 ALA A O 1
ATOM 1371 N N . GLY A 1 197 ? 17.043 3.089 -13.715 1.00 88.31 197 GLY A N 1
ATOM 1372 C CA . GLY A 1 197 ? 16.385 4.290 -13.199 1.00 88.31 197 GLY A CA 1
ATOM 1373 C C . GLY A 1 197 ? 14.874 4.110 -13.062 1.00 88.31 197 GLY A C 1
ATOM 1374 O O . GLY A 1 197 ? 14.390 2.996 -12.879 1.00 88.31 197 GLY A O 1
ATOM 1375 N N . TYR A 1 198 ? 14.136 5.218 -13.129 1.00 87.12 198 TYR A N 1
ATOM 1376 C CA . TYR A 1 198 ? 12.682 5.227 -12.972 1.00 87.12 198 TYR A CA 1
ATOM 1377 C C . TYR A 1 198 ? 11.961 4.978 -14.300 1.00 87.12 198 TYR A C 1
ATOM 1379 O O . TYR A 1 198 ? 12.350 5.517 -15.336 1.00 87.12 198 TYR A O 1
ATOM 1387 N N . VAL A 1 199 ? 10.860 4.228 -14.245 1.00 89.75 199 VAL A N 1
ATOM 1388 C CA . VAL A 1 199 ? 9.866 4.155 -15.322 1.00 89.75 199 VAL A CA 1
ATOM 1389 C C . VAL A 1 199 ? 8.699 5.055 -14.920 1.00 89.75 199 VAL A C 1
ATOM 1391 O O . VAL A 1 199 ? 7.995 4.756 -13.962 1.00 89.75 199 VAL A O 1
ATOM 1394 N N . SER A 1 200 ? 8.524 6.177 -15.619 1.00 89.69 200 SER A N 1
ATOM 1395 C CA . SER A 1 200 ? 7.385 7.082 -15.421 1.00 89.69 200 SER A CA 1
ATOM 1396 C C . SER A 1 200 ? 6.307 6.774 -16.454 1.00 89.69 200 SER A C 1
ATOM 1398 O O . SER A 1 200 ? 6.593 6.766 -17.653 1.00 89.69 200 SER A O 1
ATOM 1400 N N . THR A 1 201 ? 5.078 6.515 -16.009 1.00 89.38 201 THR A N 1
ATOM 1401 C CA . THR A 1 201 ? 3.935 6.233 -16.883 1.00 89.38 201 THR A CA 1
ATOM 1402 C C . THR A 1 201 ? 2.781 7.176 -16.565 1.00 89.38 201 THR A C 1
ATOM 1404 O O . THR A 1 201 ? 2.492 7.465 -15.409 1.00 89.38 201 THR A O 1
ATOM 1407 N N . THR A 1 202 ? 2.089 7.658 -17.598 1.00 92.69 202 THR A N 1
ATOM 1408 C CA . THR A 1 202 ? 0.825 8.408 -17.453 1.00 92.69 202 THR A CA 1
ATOM 1409 C C . THR A 1 202 ? -0.398 7.488 -17.400 1.00 92.69 202 THR A C 1
ATOM 1411 O O . THR A 1 202 ? -1.510 7.951 -17.165 1.00 92.69 202 THR A O 1
ATOM 1414 N N . GLY A 1 203 ? -0.192 6.188 -17.627 1.00 90.94 203 GLY A N 1
ATOM 1415 C CA . GLY A 1 203 ? -1.204 5.140 -17.572 1.00 90.94 203 GLY A CA 1
ATOM 1416 C C . GLY A 1 203 ? -0.770 3.963 -16.700 1.00 90.94 203 GLY A C 1
ATOM 1417 O O . GLY A 1 203 ? 0.162 4.064 -15.900 1.00 90.94 203 GLY A O 1
ATOM 1418 N N . VAL A 1 204 ? -1.460 2.839 -16.874 1.00 88.25 204 VAL A N 1
ATOM 1419 C CA . VAL A 1 204 ? -1.258 1.612 -16.097 1.00 88.25 204 VAL A CA 1
ATOM 1420 C C . VAL A 1 204 ? -0.039 0.838 -16.606 1.00 88.25 204 VAL A C 1
ATOM 1422 O O . VAL A 1 204 ? 0.139 0.679 -17.812 1.00 88.25 204 VAL A O 1
ATOM 1425 N N . ILE A 1 205 ? 0.770 0.319 -15.680 1.00 89.56 205 ILE A N 1
ATOM 1426 C CA . ILE A 1 205 ? 1.726 -0.757 -15.961 1.00 89.56 205 ILE A CA 1
ATOM 1427 C C . ILE A 1 205 ? 0.989 -2.078 -15.729 1.00 89.56 205 ILE A C 1
ATOM 1429 O O . ILE A 1 205 ? 0.767 -2.469 -14.585 1.00 89.56 205 ILE A O 1
ATOM 1433 N N . ASP A 1 206 ? 0.586 -2.746 -16.809 1.00 91.00 206 ASP A N 1
ATOM 1434 C CA . ASP A 1 206 ? 0.027 -4.098 -16.744 1.00 91.00 206 ASP A CA 1
ATOM 1435 C C . ASP A 1 206 ? 1.166 -5.126 -16.838 1.00 91.00 206 ASP A C 1
ATOM 1437 O O . ASP A 1 206 ? 1.743 -5.343 -17.903 1.00 91.00 206 ASP A O 1
ATOM 1441 N N . ALA A 1 207 ? 1.531 -5.719 -15.698 1.00 88.56 207 ALA A N 1
ATOM 1442 C CA . ALA A 1 207 ? 2.600 -6.715 -15.606 1.00 88.56 207 ALA A CA 1
ATOM 1443 C C . ALA A 1 207 ? 2.131 -8.150 -15.930 1.00 88.56 207 ALA A C 1
ATOM 1445 O O . ALA A 1 207 ? 2.951 -9.072 -15.933 1.00 88.56 207 ALA A O 1
ATOM 1446 N N . GLY A 1 208 ? 0.830 -8.364 -16.166 1.00 89.31 208 GLY A N 1
ATOM 1447 C CA . GLY A 1 208 ? 0.215 -9.671 -16.409 1.00 89.31 208 GLY A CA 1
ATOM 1448 C C . GLY A 1 208 ? 0.165 -10.587 -15.179 1.00 89.31 208 GLY A C 1
ATOM 1449 O O . GLY A 1 208 ? -0.916 -10.943 -14.722 1.00 89.31 208 GLY A O 1
ATOM 1450 N N . ALA A 1 209 ? 1.325 -10.985 -14.645 1.00 91.50 209 ALA A N 1
ATOM 1451 C CA . ALA A 1 209 ? 1.429 -11.937 -13.535 1.00 91.50 209 ALA A CA 1
ATOM 1452 C C . ALA A 1 209 ? 1.664 -11.252 -12.182 1.00 91.50 209 ALA A C 1
ATOM 1454 O O . ALA A 1 209 ? 0.833 -11.342 -11.282 1.00 91.50 209 ALA A O 1
ATOM 1455 N N . ALA A 1 210 ? 2.807 -10.585 -12.022 1.00 90.62 210 ALA A N 1
ATOM 1456 C CA . ALA A 1 210 ? 3.192 -9.966 -10.762 1.00 90.62 210 ALA A CA 1
ATOM 1457 C C . ALA A 1 210 ? 4.127 -8.780 -10.993 1.00 90.62 210 ALA A C 1
ATOM 1459 O O . ALA A 1 210 ? 4.953 -8.784 -11.905 1.00 90.62 210 ALA A O 1
ATOM 1460 N N . ILE A 1 211 ? 4.027 -7.797 -10.102 1.00 91.56 211 ILE A N 1
ATOM 1461 C CA . ILE A 1 211 ? 5.099 -6.838 -9.852 1.00 91.56 211 ILE A CA 1
ATOM 1462 C C . ILE A 1 211 ? 5.847 -7.377 -8.635 1.00 91.56 211 ILE A C 1
ATOM 1464 O O . ILE A 1 211 ? 5.229 -7.701 -7.621 1.00 91.56 211 ILE A O 1
ATOM 1468 N N . TYR A 1 212 ? 7.161 -7.544 -8.759 1.00 89.56 212 TYR A N 1
ATOM 1469 C CA . TYR A 1 212 ? 8.010 -7.988 -7.659 1.00 89.56 212 TYR A CA 1
ATOM 1470 C C . TYR A 1 212 ? 8.660 -6.778 -6.991 1.00 89.56 212 TYR A C 1
ATOM 1472 O O . TYR A 1 212 ? 9.140 -5.870 -7.670 1.00 89.56 212 TYR A O 1
ATOM 1480 N N . GLY A 1 213 ? 8.694 -6.789 -5.658 1.00 88.19 213 GLY A N 1
ATOM 1481 C CA . GLY A 1 213 ? 9.466 -5.823 -4.883 1.00 88.19 213 GLY A CA 1
ATOM 1482 C C . GLY A 1 213 ? 10.967 -6.098 -4.991 1.00 88.19 213 GLY A C 1
ATOM 1483 O O . GLY A 1 213 ? 11.397 -7.189 -5.373 1.00 88.19 213 GLY A O 1
ATOM 1484 N N . PHE A 1 214 ? 11.779 -5.105 -4.643 1.00 88.00 214 PHE A N 1
ATOM 1485 C CA . PHE A 1 214 ? 13.224 -5.280 -4.545 1.00 88.00 214 PHE A CA 1
ATOM 1486 C C . PHE A 1 214 ? 13.566 -6.192 -3.358 1.00 88.00 214 PHE A C 1
ATOM 1488 O O . PHE A 1 214 ? 13.179 -5.904 -2.236 1.00 88.00 214 PHE A O 1
ATOM 1495 N N . ALA A 1 215 ? 14.320 -7.271 -3.590 1.00 88.69 215 ALA A N 1
ATOM 1496 C CA . ALA A 1 215 ? 14.629 -8.263 -2.551 1.00 88.69 215 ALA A CA 1
ATOM 1497 C C . ALA A 1 215 ? 15.495 -7.730 -1.391 1.00 88.69 215 ALA A C 1
ATOM 1499 O O . ALA A 1 215 ? 15.565 -8.360 -0.342 1.00 88.69 215 ALA A O 1
ATOM 1500 N N . GLY A 1 216 ? 16.194 -6.609 -1.595 1.00 90.38 216 GLY A N 1
ATOM 1501 C CA . GLY A 1 216 ? 16.966 -5.922 -0.557 1.00 90.38 216 GLY A CA 1
ATOM 1502 C C . GLY A 1 216 ? 16.225 -4.734 0.056 1.00 90.38 216 GLY A C 1
ATOM 1503 O O . GLY A 1 216 ? 16.880 -3.806 0.531 1.00 90.38 216 GLY A O 1
ATOM 1504 N N . ASP A 1 217 ? 14.895 -4.699 -0.043 1.00 96.69 217 ASP A N 1
ATOM 1505 C CA . ASP A 1 217 ? 14.105 -3.674 0.621 1.00 96.69 217 ASP A CA 1
ATOM 1506 C C . ASP A 1 217 ? 14.158 -3.814 2.150 1.00 96.69 217 ASP A C 1
ATOM 1508 O O . ASP A 1 217 ? 14.695 -4.767 2.718 1.00 96.69 217 ASP A O 1
ATOM 1512 N N . SER A 1 218 ? 13.696 -2.780 2.846 1.00 96.56 218 SER A N 1
ATOM 1513 C CA . SER A 1 218 ? 13.742 -2.743 4.304 1.00 96.56 218 SER A CA 1
ATOM 1514 C C . SER A 1 218 ? 12.699 -1.798 4.882 1.00 96.56 218 SER A C 1
ATOM 1516 O O . SER A 1 218 ? 12.062 -1.016 4.179 1.00 96.56 218 SER A O 1
ATOM 1518 N N . ILE A 1 219 ? 12.580 -1.814 6.206 1.00 97.81 219 ILE A N 1
ATOM 1519 C CA . ILE A 1 219 ? 11.707 -0.911 6.960 1.00 97.81 219 ILE A CA 1
ATOM 1520 C C . ILE A 1 219 ? 12.010 0.578 6.712 1.00 97.81 219 ILE A C 1
ATOM 1522 O O . ILE A 1 219 ? 11.090 1.389 6.756 1.00 97.81 219 ILE A O 1
ATOM 1526 N N . THR A 1 220 ? 13.267 0.945 6.431 1.00 97.19 220 THR A N 1
ATOM 1527 C CA . THR A 1 220 ? 13.696 2.327 6.138 1.00 97.19 220 THR A CA 1
ATOM 1528 C C . THR A 1 220 ? 13.808 2.630 4.645 1.00 97.19 220 THR A C 1
ATOM 1530 O O . THR A 1 220 ? 14.007 3.789 4.290 1.00 97.19 220 THR A O 1
ATOM 1533 N N . ALA A 1 221 ? 13.677 1.613 3.790 1.00 95.88 221 ALA A N 1
ATOM 1534 C CA . ALA A 1 221 ? 13.710 1.711 2.334 1.00 95.88 221 ALA A CA 1
ATOM 1535 C C . ALA A 1 221 ? 12.762 0.658 1.721 1.00 95.88 221 ALA A C 1
ATOM 1537 O O . ALA A 1 221 ? 13.233 -0.380 1.243 1.00 95.88 221 ALA A O 1
ATOM 1538 N N . PRO A 1 222 ? 11.433 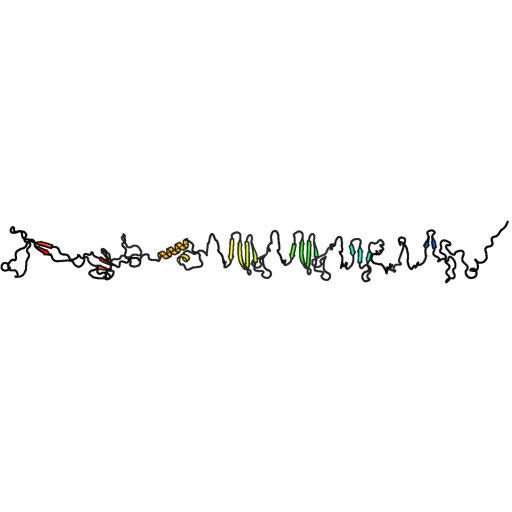0.865 1.798 1.00 97.31 222 PRO A N 1
ATOM 1539 C CA . PRO A 1 222 ? 10.448 -0.098 1.320 1.00 97.31 222 PRO A CA 1
ATOM 1540 C C . PRO A 1 222 ? 10.512 -0.291 -0.199 1.00 97.31 222 PRO A C 1
ATOM 1542 O O . PRO A 1 222 ? 10.722 0.666 -0.945 1.00 97.31 222 PRO A O 1
ATOM 1545 N N . GLY A 1 223 ? 10.291 -1.525 -0.667 1.00 94.81 223 GLY A N 1
ATOM 1546 C CA . GLY A 1 223 ? 10.356 -1.873 -2.089 1.00 94.81 223 GLY A CA 1
ATOM 1547 C C . GLY A 1 223 ? 9.230 -1.239 -2.904 1.00 94.81 223 GLY A C 1
ATOM 1548 O O . GLY A 1 223 ? 9.419 -0.914 -4.075 1.00 94.81 223 GLY A O 1
ATOM 1549 N N . TYR A 1 224 ? 8.082 -1.005 -2.265 1.00 95.31 224 TYR A N 1
ATOM 1550 C CA . TYR A 1 224 ? 6.991 -0.199 -2.803 1.00 95.31 224 TYR A CA 1
ATOM 1551 C C . TYR A 1 224 ? 6.909 1.110 -2.033 1.00 95.31 224 TYR A C 1
ATOM 1553 O O . TYR A 1 224 ? 6.489 1.131 -0.877 1.00 95.31 224 TYR A O 1
ATOM 1561 N N . THR A 1 225 ? 7.316 2.196 -2.680 1.00 95.12 225 THR A N 1
ATOM 1562 C CA . THR A 1 225 ? 7.479 3.513 -2.062 1.00 95.12 225 THR A CA 1
ATOM 1563 C C . THR A 1 225 ? 7.150 4.623 -3.059 1.00 95.12 225 THR A C 1
ATOM 1565 O O . THR A 1 225 ? 6.793 4.348 -4.208 1.00 95.12 225 THR A O 1
ATOM 1568 N N . TRP A 1 226 ? 7.261 5.879 -2.636 1.00 92.44 226 TRP A N 1
ATOM 1569 C CA . TRP A 1 226 ? 6.927 7.040 -3.457 1.00 92.44 226 TRP A CA 1
ATOM 1570 C C . TRP A 1 226 ? 8.176 7.820 -3.855 1.00 92.44 226 TRP A C 1
ATOM 1572 O O . TRP A 1 226 ? 9.173 7.875 -3.136 1.00 92.44 226 TRP A O 1
ATOM 1582 N N . SER A 1 227 ? 8.127 8.481 -5.012 1.00 88.81 227 SER A N 1
ATOM 1583 C CA . SER A 1 227 ? 9.201 9.385 -5.420 1.00 88.81 227 SER A CA 1
ATOM 1584 C C . SER A 1 227 ? 9.320 10.540 -4.418 1.00 88.81 227 SER A C 1
ATOM 1586 O O . SER A 1 227 ? 8.409 11.361 -4.319 1.00 88.81 227 SER A O 1
ATOM 1588 N N . GLY A 1 228 ? 10.439 10.611 -3.695 1.00 89.69 228 GLY A N 1
ATOM 1589 C CA . GLY A 1 228 ? 10.725 11.675 -2.724 1.00 89.69 228 GLY A CA 1
ATOM 1590 C C . GLY A 1 228 ? 10.392 11.342 -1.266 1.00 89.69 228 GLY A C 1
ATOM 1591 O O . GLY A 1 228 ? 10.920 12.007 -0.381 1.00 89.69 228 GLY A O 1
ATOM 1592 N N . ASP A 1 229 ? 9.608 10.295 -1.004 1.00 95.44 229 ASP A N 1
ATOM 1593 C CA . ASP A 1 229 ? 9.438 9.721 0.334 1.00 95.44 229 ASP A CA 1
ATOM 1594 C C . ASP A 1 229 ? 9.882 8.264 0.285 1.00 95.44 229 ASP A C 1
ATOM 1596 O O . ASP A 1 229 ? 9.110 7.382 -0.073 1.00 95.44 229 ASP A O 1
ATOM 1600 N N . THR A 1 230 ? 11.152 8.037 0.615 1.00 94.44 230 THR A N 1
ATOM 1601 C CA . THR A 1 230 ? 11.803 6.729 0.502 1.00 94.44 230 THR A CA 1
ATOM 1602 C C . THR A 1 230 ? 11.709 5.900 1.777 1.00 94.44 230 THR A C 1
ATOM 1604 O O . THR A 1 230 ? 12.414 4.903 1.878 1.00 94.44 230 THR A O 1
ATOM 1607 N N . ASN A 1 231 ? 10.936 6.323 2.782 1.00 96.94 231 ASN A N 1
ATOM 1608 C CA . ASN A 1 231 ? 10.833 5.619 4.067 1.00 96.94 231 ASN A CA 1
ATOM 1609 C C . ASN A 1 231 ? 9.384 5.343 4.500 1.00 96.94 231 ASN A C 1
ATOM 1611 O O . ASN A 1 231 ? 9.151 4.783 5.575 1.00 96.94 231 ASN A O 1
ATOM 1615 N N . THR A 1 232 ? 8.424 5.691 3.649 1.00 97.62 232 THR A N 1
ATOM 1616 C CA . THR A 1 232 ? 7.026 5.286 3.748 1.00 97.62 232 THR A CA 1
ATOM 1617 C C . THR A 1 232 ? 6.739 4.290 2.633 1.00 97.62 232 THR A C 1
ATOM 1619 O O . THR A 1 232 ? 7.141 4.495 1.484 1.00 97.62 232 THR A O 1
ATOM 1622 N N . GLY A 1 233 ? 6.049 3.192 2.944 1.00 97.44 233 GLY A N 1
ATOM 1623 C CA . GLY A 1 233 ? 5.720 2.198 1.928 1.00 97.44 233 GLY A CA 1
ATOM 1624 C C . GLY A 1 233 ? 5.389 0.817 2.458 1.00 97.44 233 GLY A C 1
ATOM 1625 O O . GLY A 1 233 ? 5.074 0.628 3.634 1.00 97.44 233 GLY A O 1
ATOM 1626 N N . MET A 1 234 ? 5.478 -0.153 1.556 1.00 98.00 234 MET A N 1
ATOM 1627 C CA . MET A 1 234 ? 5.318 -1.571 1.841 1.00 98.00 234 MET A CA 1
ATOM 1628 C C . MET A 1 234 ? 6.639 -2.288 1.570 1.00 98.00 234 MET A C 1
ATOM 1630 O O . MET A 1 234 ? 7.252 -2.082 0.519 1.00 98.00 234 MET A O 1
ATOM 1634 N N . TYR A 1 235 ? 7.079 -3.099 2.529 1.00 97.56 235 TYR A N 1
ATOM 1635 C CA . TYR A 1 235 ? 8.351 -3.812 2.464 1.00 97.56 235 TYR A CA 1
ATOM 1636 C C . TYR A 1 235 ? 8.207 -5.280 2.842 1.00 97.56 235 TYR A C 1
ATOM 1638 O O . TYR A 1 235 ? 7.288 -5.675 3.573 1.00 97.56 235 TYR A O 1
ATOM 1646 N N . TRP A 1 236 ? 9.141 -6.082 2.349 1.00 97.25 236 TRP A N 1
ATOM 1647 C CA . TRP A 1 236 ? 9.260 -7.480 2.711 1.00 97.25 236 TRP A CA 1
ATOM 1648 C C . TRP A 1 236 ? 9.994 -7.621 4.051 1.00 97.25 236 TRP A C 1
ATOM 1650 O O . TRP A 1 236 ? 11.147 -7.228 4.205 1.00 97.25 236 TRP A O 1
ATOM 1660 N N . VAL A 1 237 ? 9.305 -8.154 5.063 1.00 96.44 237 VAL A N 1
ATOM 1661 C CA . VAL A 1 237 ? 9.883 -8.335 6.411 1.00 96.44 237 VAL A CA 1
ATOM 1662 C C . VAL A 1 237 ? 10.664 -9.649 6.485 1.00 96.44 237 VAL A C 1
ATOM 1664 O O . VAL A 1 237 ? 11.681 -9.744 7.169 1.00 96.44 237 VAL A O 1
ATOM 1667 N N . GLY A 1 238 ? 10.161 -10.664 5.785 1.00 94.62 238 GLY A N 1
ATOM 1668 C CA . GLY A 1 238 ? 10.650 -12.035 5.771 1.00 94.62 238 GLY A CA 1
ATOM 1669 C C . GLY A 1 238 ? 9.637 -12.956 5.090 1.00 94.62 238 GLY A C 1
ATOM 1670 O O . GLY A 1 238 ? 8.595 -12.504 4.606 1.00 94.62 238 GLY A O 1
ATOM 1671 N N . ALA A 1 239 ? 9.931 -14.257 5.037 1.00 95.12 239 ALA A N 1
ATOM 1672 C CA . ALA A 1 239 ? 9.018 -15.242 4.453 1.00 95.12 239 ALA A CA 1
ATOM 1673 C C . ALA A 1 239 ? 7.614 -15.121 5.070 1.00 95.12 239 ALA A C 1
ATOM 1675 O O . ALA A 1 239 ? 7.472 -15.093 6.292 1.00 95.12 239 ALA A O 1
ATOM 1676 N N . ASP A 1 240 ? 6.602 -15.006 4.209 1.00 96.06 240 ASP A N 1
ATOM 1677 C CA . ASP A 1 240 ? 5.191 -14.858 4.579 1.00 96.06 240 ASP A CA 1
ATOM 1678 C C . ASP A 1 240 ? 4.883 -13.684 5.532 1.00 96.06 240 ASP A C 1
ATOM 1680 O O . ASP A 1 240 ? 3.939 -13.747 6.324 1.00 96.06 240 ASP A O 1
ATOM 1684 N N . GLN A 1 241 ? 5.677 -12.607 5.474 1.00 97.31 241 GLN A N 1
ATOM 1685 C CA . GLN A 1 241 ? 5.506 -11.415 6.304 1.00 97.31 241 GLN A CA 1
ATOM 1686 C C . GLN A 1 241 ? 5.571 -10.124 5.480 1.00 97.31 241 GLN A C 1
ATOM 1688 O O . GLN A 1 241 ? 6.586 -9.802 4.856 1.00 97.31 241 GLN A O 1
ATOM 1693 N N . LEU A 1 242 ? 4.487 -9.352 5.536 1.00 97.50 242 LEU A N 1
ATOM 1694 C CA . LEU A 1 242 ? 4.332 -8.072 4.856 1.00 97.50 242 LEU A CA 1
ATOM 1695 C C . LEU A 1 242 ? 4.330 -6.928 5.869 1.00 97.50 242 LEU A C 1
ATOM 1697 O O . LEU A 1 242 ? 3.527 -6.918 6.804 1.00 97.50 242 LEU A O 1
ATOM 1701 N N . GLY A 1 243 ? 5.210 -5.951 5.672 1.00 97.88 243 GLY A N 1
ATOM 1702 C CA . GLY A 1 243 ? 5.306 -4.773 6.523 1.00 97.88 243 GLY A CA 1
ATOM 1703 C C . GLY A 1 243 ? 4.793 -3.521 5.824 1.00 97.88 243 GLY A C 1
ATOM 1704 O O . GLY A 1 243 ? 5.138 -3.267 4.673 1.00 97.88 243 GLY A O 1
ATOM 1705 N N . LEU A 1 244 ? 4.025 -2.703 6.543 1.00 98.38 244 LEU A N 1
ATOM 1706 C CA . LEU A 1 244 ? 3.756 -1.312 6.180 1.00 98.38 244 LEU A CA 1
ATOM 1707 C C . LEU A 1 244 ? 4.591 -0.404 7.080 1.00 98.38 244 LEU A C 1
ATOM 1709 O O . LEU A 1 244 ? 4.550 -0.532 8.309 1.00 98.38 244 LEU A O 1
ATOM 1713 N N . THR A 1 245 ? 5.339 0.511 6.474 1.00 97.88 245 THR A N 1
ATOM 1714 C CA . THR A 1 245 ? 6.243 1.437 7.159 1.00 97.88 245 THR A CA 1
ATOM 1715 C C . THR A 1 245 ? 5.872 2.886 6.867 1.00 97.88 245 THR A C 1
ATOM 1717 O O . THR A 1 245 ? 5.394 3.213 5.780 1.00 97.88 245 THR A O 1
ATOM 1720 N N . THR A 1 246 ? 6.077 3.755 7.852 1.00 97.62 246 THR A N 1
ATOM 1721 C CA . THR A 1 246 ? 5.950 5.214 7.723 1.00 97.62 246 THR A CA 1
ATOM 1722 C C . THR A 1 246 ? 7.122 5.851 8.450 1.00 97.62 246 THR A C 1
ATOM 1724 O O . THR A 1 246 ? 7.321 5.536 9.629 1.00 97.62 246 THR A O 1
ATOM 1727 N N . GLY A 1 247 ? 7.886 6.737 7.808 1.00 97.06 247 GLY A N 1
ATOM 1728 C CA . GLY A 1 247 ? 9.028 7.370 8.477 1.00 97.06 247 GLY A CA 1
ATOM 1729 C C . GLY A 1 247 ? 10.115 6.378 8.910 1.00 97.06 247 GLY A C 1
ATOM 1730 O O . GLY A 1 247 ? 10.822 6.640 9.880 1.00 97.06 247 GLY A O 1
ATOM 1731 N N . GLY A 1 248 ? 10.212 5.214 8.262 1.00 97.06 248 GLY A N 1
ATOM 1732 C CA . GLY A 1 248 ? 11.159 4.162 8.634 1.00 97.06 248 GLY A CA 1
ATOM 1733 C C . GLY A 1 248 ? 10.752 3.300 9.836 1.00 97.06 248 GLY A C 1
ATOM 1734 O O . GLY A 1 248 ? 11.592 2.582 10.375 1.00 97.06 248 GLY A O 1
ATOM 1735 N N . VAL A 1 249 ? 9.491 3.371 10.279 1.00 96.88 249 VAL A N 1
ATOM 1736 C CA . VAL A 1 249 ? 8.956 2.601 11.413 1.00 96.88 249 VAL A CA 1
ATOM 1737 C C . VAL A 1 249 ? 7.794 1.720 10.959 1.00 96.88 249 VAL A C 1
ATOM 1739 O O . VAL A 1 249 ? 6.840 2.198 10.345 1.00 96.88 249 VAL A O 1
ATOM 1742 N N . GLN A 1 250 ? 7.830 0.438 11.330 1.00 97.88 250 GLN A N 1
ATOM 1743 C CA . GLN A 1 250 ? 6.788 -0.539 11.026 1.00 97.88 250 GLN A CA 1
ATOM 1744 C C . GLN A 1 250 ? 5.516 -0.198 11.804 1.00 97.88 250 GLN A C 1
ATOM 1746 O O . GLN A 1 250 ? 5.489 -0.216 13.037 1.00 97.88 250 GLN A O 1
ATOM 1751 N N . ARG A 1 251 ? 4.449 0.097 11.065 1.00 98.00 251 ARG A N 1
ATOM 1752 C CA . ARG A 1 251 ? 3.126 0.419 11.608 1.00 98.00 251 ARG A CA 1
ATOM 1753 C C . ARG A 1 251 ? 2.180 -0.762 11.573 1.00 98.00 251 ARG A C 1
ATOM 1755 O O . ARG A 1 251 ? 1.393 -0.918 12.498 1.00 98.00 251 ARG A O 1
ATOM 1762 N N . VAL A 1 252 ? 2.262 -1.575 10.525 1.00 98.38 252 VAL A N 1
ATOM 1763 C CA . VAL A 1 252 ? 1.468 -2.795 10.384 1.00 98.38 252 VAL A CA 1
ATOM 1764 C C . VAL A 1 252 ? 2.390 -3.926 9.962 1.00 98.38 252 VAL A C 1
ATOM 1766 O O . VAL A 1 252 ? 3.198 -3.762 9.049 1.00 98.38 252 VAL A O 1
ATOM 1769 N N . LEU A 1 253 ? 2.254 -5.067 10.624 1.00 98.19 253 LEU A N 1
ATOM 1770 C CA . LEU A 1 253 ? 2.847 -6.335 10.220 1.00 98.19 253 LEU A CA 1
ATOM 1771 C C . LEU A 1 253 ? 1.710 -7.310 9.952 1.00 98.19 253 LEU A C 1
ATOM 1773 O O . LEU A 1 253 ? 0.929 -7.575 10.861 1.00 98.19 253 LEU A O 1
ATOM 1777 N N . VAL A 1 254 ? 1.636 -7.856 8.744 1.00 98.50 254 VAL A N 1
ATOM 1778 C CA . VAL A 1 254 ? 0.745 -8.972 8.410 1.00 98.50 254 VAL A CA 1
ATOM 1779 C C . VAL A 1 254 ? 1.596 -10.214 8.205 1.00 98.50 254 VAL A C 1
ATOM 1781 O O . VAL A 1 254 ? 2.612 -10.160 7.515 1.00 98.50 254 VAL A O 1
ATOM 1784 N N . ASN A 1 255 ? 1.194 -11.325 8.807 1.00 98.00 255 ASN A N 1
ATOM 1785 C CA . ASN A 1 255 ? 1.849 -12.617 8.657 1.00 98.00 255 ASN A CA 1
ATOM 1786 C C . ASN A 1 255 ? 0.812 -13.746 8.529 1.00 98.00 255 ASN A C 1
ATOM 1788 O O . ASN A 1 255 ? -0.391 -13.497 8.439 1.00 98.00 255 ASN A O 1
ATOM 1792 N N . THR A 1 256 ? 1.270 -14.997 8.546 1.00 97.94 256 THR A N 1
ATOM 1793 C CA . THR A 1 256 ? 0.405 -16.182 8.419 1.00 97.94 256 THR A CA 1
ATOM 1794 C C . THR A 1 256 ? -0.599 -16.375 9.558 1.00 97.94 256 THR A C 1
ATOM 1796 O O . THR A 1 256 ? -1.545 -17.143 9.393 1.00 97.94 256 THR A O 1
ATOM 1799 N N . THR A 1 257 ?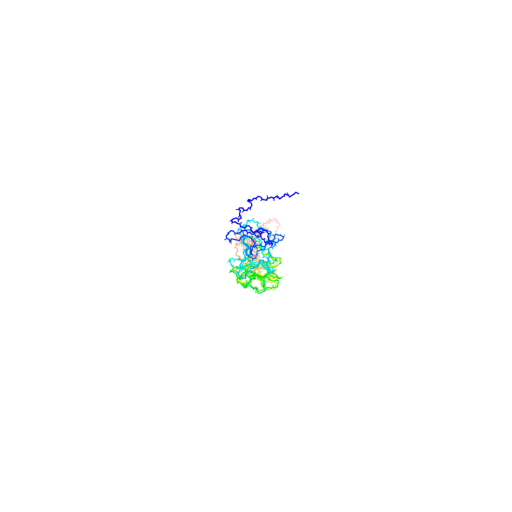 -0.425 -15.710 10.703 1.00 95.44 257 THR A N 1
ATOM 1800 C CA . THR A 1 257 ? -1.296 -15.850 11.881 1.00 95.44 257 THR A CA 1
ATOM 1801 C C . THR A 1 257 ? -2.183 -14.633 12.138 1.00 95.44 257 THR A C 1
ATOM 1803 O O . THR A 1 257 ? -3.138 -14.741 12.908 1.00 95.44 257 THR A O 1
ATOM 1806 N N . GLY A 1 258 ? -1.925 -13.493 11.492 1.00 95.12 258 GLY A N 1
ATOM 1807 C CA . GLY A 1 258 ? -2.772 -12.309 11.603 1.00 95.12 258 GLY A CA 1
ATOM 1808 C C . GLY A 1 258 ? -2.056 -11.002 11.282 1.00 95.12 258 GLY A C 1
ATOM 1809 O O . GLY A 1 258 ? -1.070 -10.973 10.547 1.00 95.12 258 GLY A O 1
ATOM 1810 N N . ALA A 1 259 ? -2.580 -9.907 11.837 1.00 96.38 259 ALA A N 1
ATOM 1811 C CA . ALA A 1 259 ? -2.029 -8.568 11.683 1.00 96.38 259 ALA A CA 1
ATOM 1812 C C . ALA A 1 259 ? -1.790 -7.903 13.044 1.00 96.38 259 ALA A C 1
ATOM 1814 O O . ALA A 1 259 ? -2.667 -7.914 13.908 1.00 96.38 259 ALA A O 1
ATOM 1815 N N . THR A 1 260 ? -0.627 -7.277 13.206 1.00 95.12 260 THR A N 1
ATOM 1816 C CA . THR A 1 260 ? -0.275 -6.461 14.373 1.00 95.12 260 THR A CA 1
ATOM 1817 C C . THR A 1 260 ? -0.177 -5.003 13.950 1.00 95.12 260 THR A C 1
ATOM 1819 O O . THR A 1 260 ? 0.506 -4.692 12.973 1.00 95.12 260 THR A O 1
ATOM 1822 N N . VAL A 1 261 ? -0.827 -4.106 14.695 1.00 96.31 261 VAL A N 1
ATOM 1823 C CA . VAL A 1 261 ? -0.739 -2.652 14.502 1.00 96.31 261 VAL A CA 1
ATOM 1824 C C . VAL A 1 261 ? 0.084 -2.039 15.633 1.00 96.31 261 VAL A C 1
ATOM 1826 O O . VAL A 1 261 ? -0.222 -2.235 16.807 1.00 96.31 261 VAL A O 1
ATOM 1829 N N . THR A 1 262 ? 1.117 -1.279 15.278 1.00 95.12 262 THR A N 1
ATOM 1830 C CA . THR A 1 262 ? 1.959 -0.536 16.221 1.00 95.12 262 THR A CA 1
ATOM 1831 C C . THR A 1 262 ? 1.418 0.881 16.407 1.00 95.12 262 THR A C 1
ATOM 1833 O O . THR A 1 262 ? 1.527 1.738 15.520 1.00 95.12 262 THR A O 1
ATOM 1836 N N . GLY A 1 263 ? 0.884 1.142 17.600 1.00 92.19 263 GLY A N 1
ATOM 1837 C CA . GLY A 1 263 ? 0.233 2.399 17.969 1.00 92.19 263 GLY A CA 1
ATOM 1838 C C . GLY A 1 263 ? -1.291 2.284 17.953 1.00 92.19 263 GLY A C 1
ATOM 1839 O O . GLY A 1 263 ? -1.842 1.193 18.073 1.00 92.19 263 GLY A O 1
ATOM 1840 N N . ASN A 1 264 ? -1.973 3.420 17.821 1.00 91.62 264 ASN A N 1
ATOM 1841 C CA . ASN A 1 264 ? -3.434 3.466 17.856 1.00 91.62 2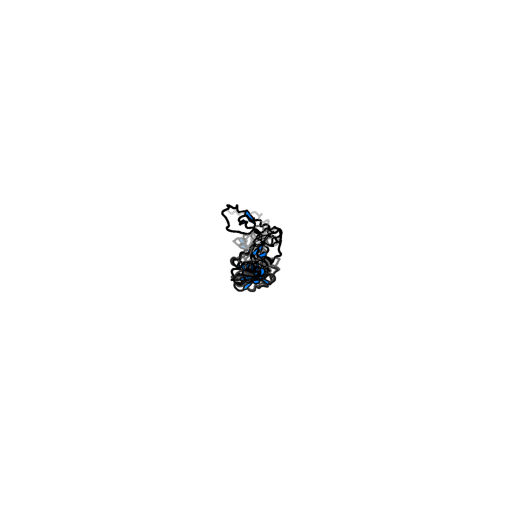64 ASN A CA 1
ATOM 1842 C C . ASN A 1 264 ? -4.035 3.005 16.521 1.00 91.62 264 ASN A C 1
ATOM 1844 O O . ASN A 1 264 ? -3.594 3.441 15.457 1.00 91.62 264 ASN A O 1
ATOM 1848 N N . PHE A 1 265 ? -5.093 2.196 16.590 1.00 92.31 265 PHE A N 1
ATOM 1849 C CA . PHE A 1 265 ? -5.947 1.871 15.450 1.00 92.31 265 PHE A CA 1
ATOM 1850 C C . PHE A 1 265 ? -7.311 2.549 15.623 1.00 92.31 265 PHE A C 1
ATOM 1852 O O . PHE A 1 265 ? -8.158 2.085 16.383 1.00 92.31 265 PHE A O 1
ATOM 1859 N N . THR A 1 266 ? -7.508 3.680 14.945 1.00 93.12 266 THR A N 1
ATOM 1860 C CA . THR A 1 266 ? -8.775 4.424 14.980 1.00 93.12 266 THR A CA 1
ATOM 1861 C C . THR A 1 266 ? -9.745 3.851 13.953 1.00 93.12 266 THR A C 1
ATOM 1863 O O . THR A 1 266 ? -9.451 3.853 12.759 1.00 93.12 266 THR A O 1
ATOM 1866 N N . VAL A 1 267 ? -10.926 3.416 14.396 1.00 92.94 267 VAL A N 1
ATOM 1867 C CA . VAL A 1 267 ? -11.990 2.894 13.525 1.00 92.94 267 VAL A CA 1
ATOM 1868 C C . VAL A 1 267 ? -13.212 3.799 13.624 1.00 92.94 267 VAL A C 1
ATOM 1870 O O . VAL A 1 267 ? -13.724 4.030 14.713 1.00 92.94 267 VAL A O 1
ATOM 1873 N N . THR A 1 268 ? -13.676 4.328 12.490 1.00 95.19 268 THR A N 1
ATOM 1874 C CA . THR A 1 268 ? -14.876 5.187 12.414 1.00 95.19 268 THR A CA 1
ATOM 1875 C C . THR A 1 268 ? -16.168 4.399 12.183 1.00 95.19 268 THR A C 1
ATOM 1877 O O . THR A 1 268 ? -17.256 4.934 12.376 1.00 95.19 268 THR A O 1
ATOM 1880 N N . GLY A 1 269 ? -16.051 3.137 11.762 1.00 94.75 269 GLY A N 1
ATOM 1881 C CA . GLY A 1 269 ? -17.152 2.184 11.626 1.00 94.75 269 GLY A CA 1
ATOM 1882 C C . GLY A 1 269 ? -17.190 1.157 12.762 1.00 94.75 269 GLY A C 1
ATOM 1883 O O . GLY A 1 269 ? -16.683 1.386 13.856 1.00 94.75 269 GLY A O 1
ATOM 1884 N N . SER A 1 270 ? -17.781 -0.007 12.494 1.00 90.56 270 SER A N 1
ATOM 1885 C CA . SER A 1 270 ? -17.834 -1.116 13.452 1.00 90.56 270 SER A CA 1
ATOM 1886 C C . SER A 1 270 ? -16.648 -2.067 13.291 1.00 90.56 270 SER A C 1
ATOM 1888 O O . SER A 1 270 ? -16.271 -2.419 12.175 1.00 90.56 270 SER A O 1
ATOM 1890 N N . ILE A 1 271 ? -16.119 -2.558 14.413 1.00 90.31 271 ILE A N 1
ATOM 1891 C CA . ILE A 1 271 ? -15.239 -3.730 14.450 1.00 90.31 271 ILE A CA 1
ATOM 1892 C C . ILE A 1 271 ? -16.112 -4.942 14.782 1.00 90.31 271 ILE A C 1
ATOM 1894 O O . ILE A 1 271 ? -16.755 -4.968 15.829 1.00 90.31 271 ILE A O 1
ATOM 1898 N N . THR A 1 272 ? -16.135 -5.949 13.908 1.00 90.75 272 THR A N 1
ATOM 1899 C CA . THR A 1 272 ? -16.773 -7.242 14.204 1.00 90.75 272 THR A CA 1
ATOM 1900 C C . THR A 1 272 ? -15.687 -8.239 14.587 1.00 90.75 272 THR A C 1
ATOM 1902 O O . THR A 1 272 ? -14.875 -8.615 13.747 1.00 90.75 272 THR A O 1
ATOM 1905 N N . GLY A 1 273 ? -15.653 -8.656 15.853 1.00 86.12 273 GLY A N 1
ATOM 1906 C CA . GLY A 1 273 ? -14.696 -9.638 16.362 1.00 86.12 273 GLY A CA 1
ATOM 1907 C C . GLY A 1 273 ? -15.407 -10.766 17.100 1.00 86.12 273 GLY A C 1
ATOM 1908 O O . GLY A 1 273 ? -16.301 -10.511 17.900 1.00 86.12 273 GLY A O 1
ATOM 1909 N N . ASN A 1 274 ? -15.006 -12.014 16.848 1.00 87.00 274 ASN A N 1
ATOM 1910 C CA . ASN A 1 274 ? -15.550 -13.180 17.557 1.00 87.00 274 ASN A CA 1
ATOM 1911 C C . ASN A 1 274 ? -14.974 -13.321 18.977 1.00 87.00 274 ASN A C 1
ATOM 1913 O O . ASN A 1 274 ? -15.581 -13.918 19.862 1.00 87.00 274 ASN A O 1
ATOM 1917 N N . THR A 1 275 ? -13.764 -12.810 19.203 1.00 86.19 275 THR A N 1
ATOM 1918 C CA . THR A 1 275 ? -13.072 -12.920 20.487 1.00 86.19 275 THR A CA 1
ATOM 1919 C C . THR A 1 275 ? -12.251 -11.665 20.737 1.00 86.19 275 THR A C 1
ATOM 1921 O O . THR A 1 275 ? -11.494 -11.228 19.876 1.00 86.19 275 THR A O 1
ATOM 1924 N N . VAL A 1 276 ? -12.398 -11.107 21.936 1.00 86.44 276 VAL A N 1
ATOM 1925 C CA . VAL A 1 276 ? -11.555 -10.041 22.479 1.00 86.44 276 VAL A CA 1
ATOM 1926 C C . VAL A 1 276 ? -10.802 -10.650 23.658 1.00 86.44 276 VAL A C 1
ATOM 1928 O O . VAL A 1 276 ? -11.417 -11.271 24.524 1.00 86.44 276 VAL A O 1
ATOM 1931 N N . ALA A 1 277 ? -9.478 -10.519 23.684 1.00 83.81 277 ALA A N 1
ATOM 1932 C CA . ALA A 1 277 ? -8.630 -11.108 24.716 1.00 83.81 277 ALA A CA 1
ATOM 1933 C C . ALA A 1 277 ? -7.514 -10.143 25.140 1.00 83.81 277 ALA A C 1
ATOM 1935 O O . ALA A 1 277 ? -7.291 -9.108 24.511 1.00 83.81 277 ALA A O 1
ATOM 1936 N N . GLY A 1 278 ? -6.802 -10.501 26.210 1.00 83.19 278 GLY A N 1
ATOM 1937 C CA . GLY A 1 278 ? -5.673 -9.725 26.720 1.00 83.19 278 GLY A CA 1
ATOM 1938 C C . GLY A 1 278 ? -6.100 -8.413 27.377 1.00 83.19 278 GLY A C 1
ATOM 1939 O O . GLY A 1 278 ? -7.148 -8.346 28.015 1.00 83.19 278 GLY A O 1
ATOM 1940 N N . GLY A 1 279 ? -5.280 -7.373 27.212 1.00 84.19 279 GLY A N 1
ATOM 1941 C CA . GLY A 1 279 ? -5.434 -6.082 27.894 1.00 84.19 279 GLY A CA 1
ATOM 1942 C C . GLY A 1 279 ? -6.666 -5.259 27.509 1.00 84.19 279 GLY A C 1
ATOM 1943 O O . GLY A 1 279 ? -6.885 -4.220 28.102 1.00 84.19 279 GLY A O 1
ATOM 1944 N N . MET A 1 280 ? -7.483 -5.700 26.547 1.00 88.50 280 MET A N 1
ATOM 1945 C CA . MET A 1 280 ? -8.758 -5.037 26.239 1.00 88.50 280 MET A CA 1
ATOM 1946 C C . MET A 1 280 ? -9.895 -5.455 27.180 1.00 88.50 280 MET A C 1
ATOM 1948 O O . MET A 1 280 ? -10.931 -4.795 27.222 1.00 88.50 280 MET A O 1
ATOM 1952 N N . VAL A 1 281 ? -9.748 -6.576 27.892 1.00 92.56 281 VAL A N 1
ATOM 1953 C CA . VAL A 1 281 ? -10.774 -7.102 28.800 1.00 92.56 281 VAL A CA 1
ATOM 1954 C C . VAL A 1 281 ? -10.405 -6.747 30.232 1.00 92.56 281 VAL A C 1
ATOM 1956 O O . VAL A 1 281 ? -9.303 -7.055 30.681 1.00 92.56 281 VAL A O 1
ATOM 1959 N N . ALA A 1 282 ? -11.354 -6.171 30.972 1.00 95.12 282 ALA A N 1
ATOM 1960 C CA . ALA A 1 282 ? -11.137 -5.817 32.369 1.00 95.12 282 ALA A CA 1
ATOM 1961 C C . ALA A 1 282 ? -10.730 -7.038 33.215 1.00 95.12 282 ALA A C 1
ATOM 1963 O O . ALA A 1 282 ? -11.287 -8.141 33.090 1.00 95.12 282 ALA A O 1
ATOM 1964 N N . THR A 1 283 ? -9.780 -6.837 34.124 1.00 93.81 283 THR A N 1
ATOM 1965 C CA . THR A 1 283 ? -9.484 -7.784 35.205 1.00 93.81 283 THR A CA 1
ATOM 1966 C C . THR A 1 283 ? -10.610 -7.781 36.244 1.00 93.81 283 THR A C 1
ATOM 1968 O O . THR A 1 283 ? -11.450 -6.885 36.270 1.00 93.81 283 THR A O 1
ATOM 1971 N N . GLN A 1 284 ? -10.646 -8.779 37.135 1.00 94.56 284 GLN A N 1
ATOM 1972 C CA . GLN A 1 284 ? -11.626 -8.797 38.230 1.00 94.56 284 GLN A CA 1
ATOM 1973 C C . GLN A 1 284 ? -11.497 -7.568 39.140 1.00 94.56 284 GLN A C 1
ATOM 1975 O O . GLN A 1 284 ? -12.502 -6.981 39.515 1.00 94.56 284 GLN A O 1
ATOM 1980 N N . ALA A 1 285 ? -10.269 -7.171 39.476 1.00 94.19 285 ALA A N 1
ATOM 1981 C CA . ALA A 1 285 ? -10.034 -6.029 40.351 1.00 94.19 285 ALA A CA 1
ATOM 1982 C C . ALA A 1 285 ? -10.521 -4.718 39.716 1.00 94.19 285 ALA A C 1
ATOM 1984 O O . ALA A 1 285 ? -11.188 -3.932 40.379 1.00 94.19 285 ALA A O 1
ATOM 1985 N N . GLU A 1 286 ? -10.243 -4.507 38.427 1.00 94.81 286 GLU A N 1
ATOM 1986 C CA . GLU A 1 286 ? -10.738 -3.336 37.690 1.00 94.81 286 GLU A CA 1
ATOM 1987 C C . GLU A 1 286 ? -12.263 -3.340 37.579 1.00 94.81 286 GLU A C 1
ATOM 1989 O O . GLU A 1 286 ? -12.895 -2.310 37.792 1.00 94.81 286 GLU A O 1
ATOM 1994 N N . ALA A 1 287 ? -12.851 -4.506 37.297 1.00 95.12 287 ALA A N 1
ATOM 1995 C CA . ALA A 1 287 ? -14.294 -4.704 37.233 1.00 95.12 287 ALA A CA 1
ATOM 1996 C C . ALA A 1 287 ? -14.989 -4.358 38.558 1.00 95.12 287 ALA A C 1
ATOM 1998 O O . ALA A 1 287 ? -16.000 -3.662 38.565 1.00 95.12 287 ALA A O 1
ATOM 1999 N N . GLU A 1 288 ? -14.443 -4.829 39.678 1.00 94.25 288 GLU A N 1
ATOM 2000 C CA . GLU A 1 288 ? -14.974 -4.566 41.018 1.00 94.25 288 GLU A CA 1
ATOM 2001 C C . GLU A 1 288 ? -14.731 -3.124 41.486 1.00 94.25 288 GLU A C 1
ATOM 2003 O O . GLU A 1 288 ? -15.549 -2.590 42.234 1.00 94.25 288 GLU A O 1
ATOM 2008 N N . ALA A 1 289 ? -13.631 -2.494 41.062 1.00 93.06 289 ALA A N 1
ATOM 2009 C CA . ALA A 1 289 ? -13.319 -1.104 41.393 1.00 93.06 289 ALA A CA 1
ATOM 2010 C C . ALA A 1 289 ? -14.104 -0.094 40.540 1.00 93.06 289 ALA A C 1
ATOM 2012 O O . ALA A 1 289 ? -14.428 0.987 41.027 1.00 93.06 289 ALA A O 1
ATOM 2013 N N . GLY A 1 290 ? -14.400 -0.427 39.278 1.00 91.00 290 GLY A N 1
ATOM 2014 C CA . GLY A 1 290 ? -15.165 0.422 38.362 1.00 91.00 290 GLY A CA 1
ATOM 2015 C C . GLY A 1 290 ? -14.467 1.730 37.969 1.00 91.00 290 GLY A C 1
ATOM 2016 O O . GLY A 1 290 ? -15.140 2.732 37.750 1.00 91.00 290 GLY A O 1
ATOM 2017 N N . THR A 1 291 ? -13.131 1.756 37.915 1.00 87.88 291 THR A N 1
ATOM 2018 C CA . THR A 1 291 ? -12.343 2.988 37.700 1.00 87.88 291 THR A CA 1
ATOM 2019 C C . THR A 1 291 ? -11.768 3.155 36.288 1.00 87.88 291 THR A C 1
ATOM 2021 O O . THR A 1 291 ? -11.229 4.219 35.989 1.00 87.88 291 THR A O 1
ATOM 2024 N N . ASN A 1 292 ? -11.861 2.140 35.422 1.00 91.12 292 ASN A N 1
ATOM 2025 C CA . ASN A 1 292 ? -11.265 2.132 34.081 1.00 91.12 292 ASN A CA 1
ATOM 2026 C C . ASN A 1 292 ? -12.357 2.149 32.990 1.00 91.12 292 ASN A C 1
ATOM 2028 O O . ASN A 1 292 ? -13.198 1.252 32.956 1.00 91.12 292 ASN A O 1
ATOM 2032 N N . ASN A 1 293 ? -12.321 3.150 32.102 1.00 91.44 293 ASN A N 1
ATOM 2033 C CA . ASN A 1 293 ? -13.275 3.320 30.993 1.00 91.44 293 ASN A CA 1
ATOM 2034 C C . ASN A 1 293 ? -12.796 2.718 29.661 1.00 91.44 293 ASN A C 1
ATOM 2036 O O . ASN A 1 293 ? -13.581 2.637 28.718 1.00 91.44 293 ASN A O 1
ATOM 2040 N N . ASP A 1 294 ? -11.532 2.303 29.575 1.00 90.25 294 ASP A N 1
ATOM 2041 C CA . ASP A 1 294 ? -10.906 1.848 28.330 1.00 90.25 294 ASP A CA 1
ATOM 2042 C C . ASP A 1 294 ? -11.015 0.323 28.148 1.00 90.25 294 ASP A C 1
ATOM 2044 O O . ASP A 1 294 ? -10.726 -0.205 27.073 1.00 90.25 294 ASP A O 1
ATOM 2048 N N . HIS A 1 295 ? -11.438 -0.407 29.188 1.00 93.00 295 HIS A N 1
ATOM 2049 C CA . HIS A 1 295 ? -11.572 -1.865 29.167 1.00 93.00 295 HIS A CA 1
ATOM 2050 C C . HIS A 1 295 ? -13.022 -2.321 28.963 1.00 93.00 295 HIS A C 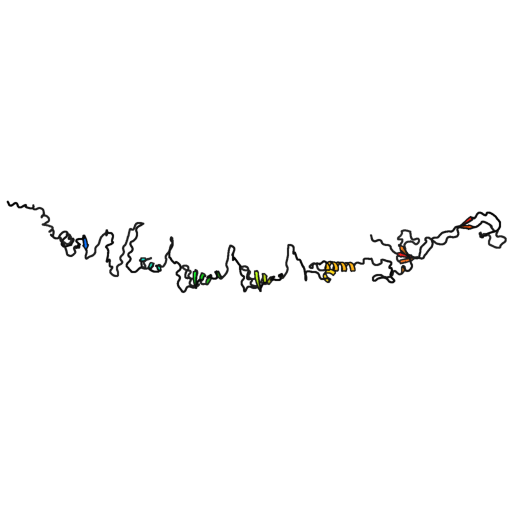1
ATOM 2052 O O . HIS A 1 295 ? -13.974 -1.783 29.527 1.00 93.00 295 HIS A O 1
ATOM 2058 N N . ILE A 1 296 ? -13.185 -3.405 28.206 1.00 91.75 296 ILE A N 1
ATOM 2059 C CA . ILE A 1 296 ? -14.474 -4.051 27.963 1.00 91.75 296 ILE A CA 1
ATOM 2060 C C . ILE A 1 296 ? -14.861 -4.910 29.169 1.00 91.75 296 ILE A C 1
ATOM 2062 O O . ILE A 1 296 ? -14.089 -5.752 29.642 1.00 91.75 296 ILE A O 1
ATOM 2066 N N . MET A 1 297 ? -16.108 -4.759 29.612 1.00 93.12 297 MET A N 1
ATOM 2067 C CA . MET A 1 297 ? -16.719 -5.618 30.621 1.00 93.12 297 MET A CA 1
ATOM 2068 C C . MET A 1 297 ? -17.394 -6.824 29.972 1.00 93.12 297 MET A C 1
ATOM 2070 O O . MET A 1 297 ? -18.410 -6.707 29.290 1.00 93.12 297 MET A O 1
ATOM 2074 N N . THR A 1 298 ? -16.837 -8.011 30.204 1.00 92.50 298 THR A N 1
ATOM 2075 C CA . THR A 1 298 ? -17.467 -9.275 29.795 1.00 92.50 298 THR A CA 1
ATOM 2076 C C . THR A 1 298 ? -18.582 -9.667 30.770 1.00 92.50 298 THR A C 1
ATOM 2078 O O . THR A 1 298 ? -18.581 -9.194 31.911 1.00 92.50 298 THR A O 1
ATOM 2081 N N . PRO A 1 299 ? -19.503 -10.580 30.399 1.00 94.31 299 PRO A N 1
ATOM 2082 C CA . PRO A 1 299 ? -20.573 -11.027 31.298 1.00 94.31 299 PRO A CA 1
ATOM 2083 C C . PRO A 1 299 ? -20.083 -11.495 32.679 1.00 94.31 299 PRO A C 1
ATOM 2085 O O . PRO A 1 299 ? -20.706 -11.192 33.694 1.00 94.31 299 PRO A O 1
ATOM 2088 N N . LEU A 1 300 ? -18.926 -12.168 32.742 1.00 94.25 300 LEU A N 1
ATOM 2089 C CA . LEU A 1 300 ? -18.310 -12.576 34.008 1.00 94.25 300 LEU A CA 1
ATOM 2090 C C . LEU A 1 300 ? -17.864 -11.372 34.850 1.00 94.25 300 LEU A C 1
ATOM 2092 O O . LEU A 1 300 ? -18.087 -11.347 36.058 1.00 94.25 300 LEU A O 1
ATOM 2096 N N . ARG A 1 301 ? -17.244 -10.367 34.224 1.00 95.38 301 ARG A N 1
ATOM 2097 C CA . ARG A 1 301 ? -16.794 -9.157 34.923 1.00 95.38 301 ARG A CA 1
ATOM 2098 C C . ARG A 1 301 ? -17.968 -8.328 35.428 1.00 95.38 301 ARG A C 1
ATOM 2100 O O . ARG A 1 301 ? -17.920 -7.848 36.556 1.00 95.38 301 ARG A O 1
ATOM 2107 N N . VAL A 1 302 ? -19.049 -8.247 34.652 1.00 95.88 302 VAL A N 1
ATOM 2108 C CA . VAL A 1 302 ? -20.307 -7.622 35.085 1.00 95.88 302 VAL A CA 1
ATOM 2109 C C . VAL A 1 302 ? -20.870 -8.324 36.326 1.00 95.88 302 VAL A C 1
ATOM 2111 O O . VAL A 1 302 ? -21.199 -7.657 37.304 1.00 95.88 302 VAL A O 1
ATOM 2114 N N . LEU A 1 303 ? -20.919 -9.662 36.340 1.00 96.12 303 LEU A N 1
ATOM 2115 C CA . LEU A 1 303 ? -21.385 -10.425 37.505 1.00 96.12 303 LEU A CA 1
ATOM 2116 C C . LEU A 1 303 ? -20.550 -10.137 38.763 1.00 96.12 303 LEU A C 1
ATOM 2118 O O . LEU A 1 303 ? -21.110 -9.941 39.842 1.00 96.12 303 LEU A O 1
ATOM 2122 N N . GLN A 1 304 ? -19.224 -10.096 38.632 1.00 95.50 304 GLN A N 1
ATOM 2123 C CA . GLN A 1 304 ? -18.315 -9.806 39.747 1.00 95.50 304 GLN A CA 1
ATOM 2124 C C . GLN A 1 304 ? -18.531 -8.389 40.291 1.00 95.50 304 GLN A C 1
ATOM 2126 O O . GLN A 1 304 ? -18.716 -8.223 41.497 1.00 95.50 304 GLN A O 1
ATOM 2131 N N . ALA A 1 305 ? -18.607 -7.393 39.402 1.00 95.12 305 ALA A N 1
ATOM 2132 C CA . ALA A 1 305 ? -18.865 -6.002 39.769 1.00 95.12 305 ALA A CA 1
ATOM 2133 C C . ALA A 1 305 ? -20.194 -5.842 40.530 1.00 95.12 305 ALA A C 1
ATOM 2135 O O . ALA A 1 305 ? -20.237 -5.231 41.599 1.00 95.12 305 ALA A O 1
ATOM 2136 N N . ILE A 1 306 ? -21.272 -6.460 40.031 1.00 93.56 306 ILE A N 1
ATOM 2137 C CA . ILE A 1 306 ? -22.593 -6.431 40.677 1.00 93.56 306 ILE A CA 1
ATOM 2138 C C . ILE A 1 306 ? -22.558 -7.144 42.031 1.00 93.56 306 ILE A C 1
ATOM 2140 O O . ILE A 1 306 ? -23.079 -6.624 43.015 1.00 93.56 306 ILE A O 1
ATOM 2144 N N . THR A 1 307 ? -21.922 -8.315 42.111 1.00 92.44 307 THR A N 1
ATOM 2145 C CA . THR A 1 307 ? -21.819 -9.074 43.368 1.00 92.44 307 THR A CA 1
ATOM 2146 C C . THR A 1 307 ? -21.087 -8.263 44.435 1.00 92.44 307 THR A C 1
ATOM 2148 O O . THR A 1 307 ? -21.527 -8.205 45.586 1.00 92.44 307 THR A O 1
ATOM 2151 N N . LYS A 1 308 ? -20.005 -7.576 44.048 1.00 91.75 308 LYS A N 1
ATOM 2152 C CA . LYS A 1 308 ? -19.261 -6.689 44.943 1.00 91.75 308 LYS A CA 1
ATOM 2153 C C . LYS A 1 308 ? -20.126 -5.528 45.429 1.00 91.75 308 LYS A C 1
ATOM 2155 O O . LYS A 1 308 ? -20.170 -5.290 46.635 1.00 91.75 308 LYS A O 1
ATOM 2160 N N . ALA A 1 309 ? -20.844 -4.863 44.526 1.00 88.31 309 ALA A N 1
ATOM 2161 C CA . ALA A 1 309 ? -21.738 -3.756 44.865 1.00 88.31 309 ALA A CA 1
ATOM 2162 C C . ALA A 1 309 ? -22.911 -4.184 45.771 1.00 88.31 309 ALA A C 1
ATOM 2164 O O . ALA A 1 309 ? -23.325 -3.431 46.647 1.00 88.31 309 ALA A O 1
ATOM 2165 N N . LEU A 1 310 ? -23.434 -5.405 45.616 1.00 86.19 310 LEU A N 1
ATOM 2166 C CA . LEU A 1 310 ? -24.499 -5.927 46.479 1.00 86.19 310 LEU A CA 1
ATOM 2167 C C . LEU A 1 310 ? -23.993 -6.300 47.875 1.00 86.19 310 LEU A C 1
ATOM 2169 O O . LEU A 1 310 ? -24.722 -6.132 48.849 1.00 86.19 310 LEU A O 1
ATOM 2173 N N . SER A 1 311 ? -22.745 -6.761 47.996 1.00 79.69 311 SER A N 1
ATOM 2174 C CA . SER A 1 311 ? -22.156 -7.101 49.299 1.00 79.69 311 SER A CA 1
ATOM 2175 C C . SER A 1 311 ? -21.963 -5.890 50.222 1.00 79.69 311 SER A C 1
ATOM 2177 O O . SER A 1 311 ? -21.821 -6.060 51.431 1.00 79.69 311 SER A O 1
ATOM 2179 N N . THR A 1 312 ? -21.968 -4.670 49.673 1.00 70.25 312 THR A N 1
ATOM 2180 C CA . THR A 1 312 ? -21.788 -3.424 50.431 1.00 70.25 312 THR A CA 1
ATOM 2181 C C . THR A 1 312 ? -23.102 -2.722 50.773 1.00 70.25 312 THR A C 1
ATOM 2183 O O . THR A 1 312 ? -23.091 -1.798 51.585 1.00 70.25 312 THR A O 1
ATOM 2186 N N . ALA A 1 313 ? -24.236 -3.152 50.209 1.00 66.00 313 ALA A N 1
ATOM 2187 C CA . ALA A 1 313 ? -25.547 -2.596 50.519 1.00 66.00 313 ALA A CA 1
ATOM 2188 C C . ALA A 1 313 ? -26.209 -3.401 51.654 1.00 66.00 313 ALA A C 1
ATOM 2190 O O . ALA A 1 313 ? -26.643 -4.533 51.418 1.00 66.00 313 ALA A O 1
ATOM 2191 N N . PRO A 1 314 ? -26.329 -2.862 52.885 1.00 65.19 314 PRO A N 1
ATOM 2192 C CA . PRO A 1 314 ? -27.102 -3.530 53.920 1.00 65.19 314 PRO A CA 1
ATOM 2193 C C . PRO A 1 314 ? -28.565 -3.607 53.469 1.00 65.19 314 PRO A C 1
ATOM 2195 O O . PRO A 1 314 ? -29.255 -2.597 53.338 1.00 65.19 314 PRO A O 1
ATOM 2198 N N . THR A 1 315 ? -29.046 -4.823 53.213 1.00 73.50 315 THR A N 1
ATOM 2199 C CA . THR A 1 315 ? -30.438 -5.090 52.814 1.00 73.50 315 THR A CA 1
ATOM 2200 C C . THR A 1 315 ? -31.432 -4.802 53.942 1.00 73.50 315 THR A C 1
ATOM 2202 O O . THR A 1 315 ? -32.626 -4.636 53.686 1.00 73.50 315 THR A O 1
ATOM 2205 N N . VAL A 1 316 ? -30.934 -4.695 55.178 1.00 82.94 316 VAL A N 1
ATOM 2206 C CA . VAL A 1 316 ? -31.678 -4.315 56.377 1.00 82.94 316 VAL A CA 1
ATOM 2207 C C . VAL A 1 316 ? -30.958 -3.148 57.069 1.00 82.94 316 VAL A C 1
ATOM 2209 O O . VAL A 1 316 ? -29.760 -3.263 57.330 1.00 82.94 316 VAL A O 1
ATOM 2212 N N . PRO A 1 317 ? -31.647 -2.031 57.378 1.00 83.75 317 PRO A N 1
ATOM 2213 C CA . PRO A 1 317 ? -31.032 -0.892 58.055 1.00 83.75 317 PRO A CA 1
ATOM 2214 C C . PRO A 1 317 ? -30.475 -1.250 59.437 1.00 83.75 317 PRO A C 1
ATOM 2216 O O . PRO A 1 317 ? -31.075 -2.028 60.182 1.00 83.75 317 PRO A O 1
ATOM 2219 N N . THR A 1 318 ? -29.370 -0.606 59.817 1.00 86.06 318 THR A N 1
ATOM 2220 C CA . THR A 1 318 ? -28.839 -0.669 61.184 1.00 86.06 318 THR A CA 1
ATOM 2221 C C . THR A 1 318 ? -29.916 -0.263 62.194 1.00 86.06 318 THR A C 1
ATOM 2223 O O . THR A 1 318 ? -30.559 0.774 62.037 1.00 86.06 318 THR A O 1
ATOM 2226 N N . GLY A 1 319 ? -30.104 -1.072 63.241 1.00 86.75 319 GLY A N 1
ATOM 2227 C CA . GLY A 1 319 ? -31.111 -0.846 64.285 1.00 86.75 319 GLY A CA 1
ATOM 2228 C C . GLY A 1 319 ? -32.447 -1.564 64.065 1.00 86.75 319 GLY A C 1
ATOM 2229 O O . GLY A 1 319 ? -33.317 -1.485 64.930 1.00 86.75 319 GLY A O 1
ATOM 2230 N N . ALA A 1 320 ? -32.620 -2.289 62.954 1.00 89.81 320 ALA A N 1
ATOM 2231 C CA . ALA A 1 320 ? -33.764 -3.181 62.791 1.00 89.81 320 ALA A CA 1
ATOM 2232 C C . ALA A 1 320 ? -33.761 -4.291 63.859 1.00 89.81 320 ALA A C 1
ATOM 2234 O O . ALA A 1 320 ? -32.718 -4.863 64.172 1.00 89.81 320 ALA A O 1
ATOM 2235 N N . ILE A 1 321 ? -34.941 -4.618 64.390 1.00 91.94 321 ILE A N 1
ATOM 2236 C CA . ILE A 1 321 ? -35.150 -5.731 65.323 1.00 91.94 321 ILE A CA 1
ATOM 2237 C C . ILE A 1 321 ? -35.889 -6.836 64.564 1.00 91.94 321 ILE A C 1
ATOM 2239 O O . ILE A 1 321 ? -36.937 -6.583 63.970 1.00 91.94 321 ILE A O 1
ATOM 2243 N N . MET A 1 322 ? -35.351 -8.055 64.587 1.00 91.38 322 MET A N 1
ATOM 2244 C CA . MET A 1 322 ? -35.932 -9.236 63.945 1.00 91.38 322 MET A CA 1
ATOM 2245 C C . MET A 1 322 ? -35.884 -10.421 64.913 1.00 91.38 322 MET A C 1
ATOM 2247 O O . MET A 1 322 ? -34.947 -10.542 65.702 1.00 91.38 322 MET A O 1
ATOM 2251 N N . ALA A 1 323 ? -36.901 -11.282 64.869 1.00 92.62 323 ALA A N 1
ATOM 2252 C CA . ALA A 1 323 ? -36.898 -12.541 65.603 1.00 92.62 323 ALA A CA 1
ATOM 2253 C C . ALA A 1 323 ? -36.161 -13.620 64.796 1.00 92.62 323 ALA A C 1
ATOM 2255 O O . ALA A 1 323 ? -36.360 -13.733 63.587 1.00 92.62 323 ALA A O 1
ATOM 2256 N N . PHE A 1 324 ? -35.342 -14.423 65.473 1.00 94.19 324 PHE A N 1
ATOM 2257 C CA . PHE A 1 324 ? -34.603 -15.537 64.882 1.00 94.19 324 PHE A CA 1
ATOM 2258 C C . PHE A 1 324 ? -34.963 -16.834 65.609 1.00 94.19 324 PHE A C 1
ATOM 2260 O O . PHE A 1 324 ? -35.002 -16.851 66.837 1.00 94.19 324 PHE A O 1
ATOM 2267 N N . ASP A 1 325 ? -35.171 -17.919 64.863 1.00 96.19 325 ASP A N 1
ATOM 2268 C CA . ASP A 1 325 ? -35.277 -19.281 65.406 1.00 96.19 325 ASP A CA 1
ATOM 2269 C C . ASP A 1 325 ? -33.870 -19.896 65.556 1.00 96.19 325 ASP A C 1
ATOM 2271 O O . ASP A 1 325 ? -33.497 -20.854 64.884 1.00 96.19 325 ASP A O 1
ATOM 2275 N N . LEU A 1 326 ? -33.021 -19.229 66.347 1.00 94.62 326 LEU A N 1
ATOM 2276 C CA . LEU A 1 326 ? -31.613 -19.568 66.585 1.00 94.62 326 LEU A CA 1
ATOM 2277 C C . LEU A 1 326 ? -31.274 -19.369 68.070 1.00 94.62 326 LEU A C 1
ATOM 2279 O O . LEU A 1 326 ? -31.875 -18.539 68.748 1.00 94.62 326 LEU A O 1
ATOM 2283 N N . THR A 1 327 ? -30.266 -20.084 68.577 1.00 93.62 327 THR A N 1
ATOM 2284 C CA . THR A 1 327 ? -29.797 -19.948 69.973 1.00 93.62 327 THR A CA 1
ATOM 2285 C C . THR A 1 327 ? -28.835 -18.773 70.192 1.00 93.62 327 THR A C 1
ATOM 2287 O O . THR A 1 327 ? -28.549 -18.421 71.335 1.00 93.62 327 THR A O 1
ATOM 2290 N N . SER A 1 328 ? -28.338 -18.152 69.118 1.00 92.88 328 SER A N 1
ATOM 2291 C CA . SER A 1 328 ? -27.485 -16.959 69.136 1.00 92.88 328 SER A CA 1
ATOM 2292 C C . SER A 1 328 ? -27.752 -16.075 67.912 1.00 92.88 328 SER A C 1
ATOM 2294 O O . SER A 1 328 ? -28.253 -16.542 66.888 1.00 92.88 328 SER A O 1
ATOM 2296 N N . CYS A 1 329 ? -27.443 -14.777 68.016 1.00 93.19 329 CYS A N 1
ATOM 2297 C CA . CYS A 1 329 ? -27.610 -13.852 66.894 1.00 93.19 329 CYS A CA 1
ATOM 2298 C C . CYS A 1 329 ? -26.652 -14.219 65.742 1.00 93.19 329 CYS A C 1
ATOM 2300 O O . CYS A 1 329 ? -25.469 -14.461 66.004 1.00 93.19 329 CYS A O 1
ATOM 2302 N N . PRO A 1 330 ? -27.121 -14.249 64.478 1.00 92.88 330 PRO A N 1
ATOM 2303 C CA . PRO A 1 330 ? -26.256 -14.512 63.332 1.00 92.88 330 PRO A CA 1
ATOM 2304 C C . PRO A 1 330 ? -25.215 -13.397 63.145 1.00 92.88 330 PRO A C 1
ATOM 2306 O O . PRO A 1 330 ? -25.371 -12.286 63.651 1.00 92.88 330 PRO A O 1
ATOM 2309 N N . SER A 1 331 ? -24.149 -13.682 62.389 1.00 88.75 331 SER A N 1
ATOM 2310 C CA . SER A 1 331 ? -23.109 -12.688 62.086 1.00 88.75 331 SER A CA 1
ATOM 2311 C C . SER A 1 331 ? -23.718 -11.399 61.515 1.00 88.75 331 SER A C 1
ATOM 2313 O O . SER A 1 331 ? -24.583 -11.452 60.640 1.00 88.75 331 SER A O 1
ATOM 2315 N N . GLY A 1 332 ? -23.285 -10.245 62.028 1.00 86.94 332 GLY A N 1
ATOM 2316 C CA . GLY A 1 332 ? -23.846 -8.932 61.687 1.00 86.94 332 GLY A CA 1
ATOM 2317 C C . GLY A 1 332 ? -25.047 -8.488 62.535 1.00 86.94 332 GLY A C 1
ATOM 2318 O O . GLY A 1 332 ? -25.477 -7.347 62.389 1.00 86.94 332 GLY A O 1
ATOM 2319 N N . TRP A 1 333 ? -25.555 -9.329 63.445 1.00 91.56 333 TRP A N 1
ATOM 2320 C CA . TRP A 1 333 ? -26.657 -9.004 64.358 1.00 91.56 333 TRP A CA 1
ATOM 2321 C C . TRP A 1 333 ? -26.218 -9.057 65.823 1.00 91.56 333 TRP A C 1
ATOM 2323 O O . TRP A 1 333 ? -25.394 -9.881 66.218 1.00 91.56 333 TRP A O 1
ATOM 2333 N N . THR A 1 334 ? -26.800 -8.190 66.648 1.00 93.88 334 THR A N 1
ATOM 2334 C CA . THR A 1 334 ? -26.598 -8.163 68.100 1.00 93.88 334 THR A CA 1
ATOM 2335 C C . THR A 1 334 ? -27.933 -8.313 68.819 1.00 93.88 334 THR A C 1
ATOM 2337 O O . THR A 1 334 ? -28.975 -7.874 68.332 1.00 93.88 334 THR A O 1
ATOM 2340 N N . GLU A 1 335 ? -27.918 -8.963 69.982 1.00 94.25 335 GLU A N 1
ATOM 2341 C CA . GLU A 1 335 ? -29.148 -9.238 70.719 1.00 94.25 335 GLU A CA 1
ATOM 2342 C C . GLU A 1 335 ? -29.763 -7.951 71.286 1.00 94.25 335 GLU A C 1
ATOM 2344 O O . GLU A 1 335 ? -29.120 -7.207 72.031 1.00 94.25 335 GLU A O 1
ATOM 2349 N N . TYR A 1 336 ? -31.050 -7.727 71.009 1.00 94.94 336 TYR A N 1
ATOM 2350 C CA . TYR A 1 336 ? -31.822 -6.650 71.622 1.00 94.94 336 TYR A CA 1
ATOM 2351 C C . TYR A 1 336 ? -32.328 -7.064 73.013 1.00 94.94 336 TYR A C 1
ATOM 2353 O O . TYR A 1 336 ? -33.474 -7.479 73.205 1.00 94.94 336 TYR A O 1
ATOM 2361 N N . THR A 1 337 ? -31.449 -6.949 74.009 1.00 94.06 337 THR A N 1
ATOM 2362 C CA . THR A 1 337 ? -31.698 -7.410 75.386 1.00 94.06 337 THR A CA 1
ATOM 2363 C C . THR A 1 337 ? -32.956 -6.844 76.072 1.00 94.06 337 THR A C 1
ATOM 2365 O O . THR A 1 337 ? -33.545 -7.584 76.869 1.00 94.06 337 THR A O 1
ATOM 2368 N N . PRO A 1 338 ? -33.458 -5.621 75.776 1.00 94.50 338 PRO A N 1
ATOM 2369 C CA . PRO A 1 338 ? -34.712 -5.139 76.359 1.00 94.50 338 PRO A CA 1
ATOM 2370 C C . PRO A 1 338 ? -35.940 -6.005 76.030 1.00 94.50 338 PRO A C 1
ATOM 2372 O O . PRO A 1 338 ? -36.865 -6.068 76.843 1.00 94.50 338 PRO A O 1
ATOM 2375 N N . ALA A 1 339 ? -35.948 -6.719 74.898 1.00 94.62 339 ALA A N 1
ATOM 2376 C CA . ALA A 1 339 ? -37.070 -7.570 74.486 1.00 94.62 339 ALA A CA 1
ATOM 2377 C C . ALA A 1 339 ? -37.088 -8.968 75.132 1.00 94.62 339 ALA A C 1
ATOM 2379 O O . ALA A 1 339 ? -38.058 -9.704 74.952 1.00 94.62 339 ALA A O 1
ATOM 2380 N N . ARG A 1 340 ? -36.068 -9.354 75.915 1.00 93.50 340 ARG A N 1
ATOM 2381 C CA . ARG A 1 340 ? -36.023 -10.671 76.578 1.00 93.50 340 ARG A CA 1
ATOM 2382 C C . ARG A 1 340 ? -37.275 -10.908 77.433 1.00 93.50 340 ARG A C 1
ATOM 2384 O O . ARG A 1 340 ? -37.486 -10.216 78.429 1.00 93.50 340 ARG A O 1
ATOM 2391 N N . GLY A 1 341 ? -38.093 -11.890 77.045 1.00 94.31 341 GLY A N 1
ATOM 2392 C CA . GLY A 1 341 ? -39.329 -12.257 77.749 1.00 94.31 341 GLY A CA 1
ATOM 2393 C C . GLY A 1 341 ? -40.416 -11.172 77.757 1.00 94.31 341 GLY A C 1
ATOM 2394 O O . GLY A 1 341 ? -41.293 -11.208 78.620 1.00 94.31 341 GLY A O 1
ATOM 2395 N N . ARG A 1 342 ? -40.352 -10.189 76.847 1.00 95.56 342 ARG A N 1
ATOM 2396 C CA . ARG A 1 342 ? -41.310 -9.079 76.740 1.00 95.56 342 ARG A CA 1
ATOM 2397 C C . ARG A 1 342 ? -41.952 -9.041 75.360 1.00 95.56 342 ARG A C 1
ATOM 2399 O O . ARG A 1 342 ? -41.341 -9.409 74.363 1.00 95.56 342 ARG A O 1
ATOM 2406 N N . PHE A 1 343 ? -43.172 -8.526 75.305 1.00 95.81 343 PHE A N 1
ATOM 2407 C CA . PHE A 1 343 ? -43.843 -8.211 74.049 1.00 95.81 343 PHE A CA 1
ATOM 2408 C C . PHE A 1 343 ? -43.274 -6.922 73.446 1.00 95.81 343 PHE A C 1
ATOM 2410 O O . PHE A 1 343 ? -42.822 -6.029 74.164 1.00 95.81 343 PHE A O 1
ATOM 2417 N N . LEU A 1 344 ? -43.319 -6.802 72.122 1.00 95.06 344 LEU A N 1
ATOM 2418 C CA . LEU A 1 344 ? -42.943 -5.576 71.425 1.00 95.06 344 LEU A CA 1
ATOM 2419 C C . LEU A 1 344 ? -44.172 -4.675 71.271 1.00 95.06 344 LEU A C 1
ATOM 2421 O O . LEU A 1 344 ? -45.133 -5.042 70.592 1.00 95.06 344 LEU A O 1
ATOM 2425 N N . ARG A 1 345 ? -44.136 -3.488 71.878 1.00 93.19 345 ARG A N 1
ATOM 2426 C CA . ARG A 1 345 ? -45.200 -2.483 71.779 1.00 93.19 345 ARG A CA 1
ATOM 2427 C C . ARG A 1 345 ? -44.749 -1.346 70.871 1.00 93.19 345 ARG A C 1
ATOM 2429 O O . ARG A 1 345 ? -43.635 -0.855 71.009 1.00 93.19 345 ARG A O 1
ATOM 2436 N N . GLY A 1 346 ? -45.614 -0.917 69.957 1.00 94.38 346 GLY A N 1
ATOM 2437 C CA . GLY A 1 346 ? -45.345 0.256 69.130 1.00 94.38 346 GLY A CA 1
ATOM 2438 C C . GLY A 1 346 ? -45.324 1.523 69.980 1.00 94.38 346 GLY A C 1
ATOM 2439 O O . GLY A 1 346 ? -46.175 1.675 70.855 1.00 94.38 346 GLY A O 1
ATOM 2440 N N . VAL A 1 347 ? -44.379 2.432 69.737 1.00 94.69 347 VAL A N 1
ATOM 2441 C CA . VAL A 1 347 ? -44.448 3.776 70.326 1.00 94.69 347 VAL A CA 1
ATOM 2442 C C . VAL A 1 347 ? -45.741 4.462 69.899 1.00 94.69 347 VAL A C 1
ATOM 2444 O O . VAL A 1 347 ? -46.069 4.500 68.717 1.00 94.69 347 VAL A O 1
ATOM 2447 N N . ASP A 1 348 ? -46.470 4.993 70.879 1.00 93.25 348 ASP A N 1
ATOM 2448 C CA . ASP A 1 348 ? -47.793 5.583 70.662 1.00 93.25 348 ASP A CA 1
ATOM 2449 C C . ASP A 1 348 ? -47.752 6.811 69.744 1.00 93.25 348 ASP A C 1
ATOM 2451 O O . ASP A 1 348 ? -48.633 7.003 68.914 1.00 93.25 348 ASP A O 1
ATOM 2455 N N . ASN A 1 349 ? -46.700 7.624 69.872 1.00 91.69 349 ASN A N 1
ATOM 2456 C CA . ASN A 1 349 ? -46.470 8.836 69.087 1.00 91.69 349 ASN A CA 1
ATOM 2457 C C . ASN A 1 349 ? -47.686 9.789 69.033 1.00 91.69 349 ASN A C 1
ATOM 2459 O O . ASN A 1 349 ? -47.937 10.430 68.014 1.00 91.69 349 ASN A O 1
ATOM 2463 N N . GLY A 1 350 ? -48.441 9.878 70.133 1.00 90.00 350 GLY A N 1
ATOM 2464 C CA . GLY A 1 350 ? -49.619 10.737 70.260 1.00 90.00 350 GLY A CA 1
ATOM 2465 C C . GLY A 1 350 ? -50.913 10.141 69.699 1.00 90.00 350 GLY A C 1
ATOM 2466 O O . GLY A 1 350 ? -51.896 10.869 69.576 1.00 90.00 350 GLY A O 1
ATOM 2467 N N . ALA A 1 351 ? -50.937 8.849 69.359 1.00 91.06 351 ALA A N 1
ATOM 2468 C CA . ALA A 1 351 ? -52.145 8.158 68.915 1.00 91.06 351 ALA A CA 1
ATOM 2469 C C . ALA A 1 351 ? -53.165 7.924 70.047 1.00 91.06 351 ALA A C 1
ATOM 2471 O O . ALA A 1 351 ? -54.334 7.671 69.758 1.00 91.06 351 ALA A O 1
ATOM 2472 N N . GLY A 1 352 ? -52.748 8.011 71.316 1.00 90.81 352 GLY A N 1
ATOM 2473 C CA . GLY A 1 352 ? -53.622 7.871 72.485 1.00 90.81 352 GLY A CA 1
ATOM 2474 C C . GLY A 1 352 ? -54.039 6.430 72.801 1.00 90.81 352 GLY A C 1
ATOM 2475 O O . GLY A 1 352 ? -54.940 6.224 73.610 1.00 90.81 352 GLY A O 1
ATOM 2476 N N . ASN A 1 353 ? -53.399 5.435 72.184 1.00 89.88 353 ASN A N 1
ATOM 2477 C CA . ASN A 1 353 ? -53.623 4.013 72.467 1.00 89.88 353 ASN A CA 1
ATOM 2478 C C . ASN A 1 353 ? -52.850 3.545 73.699 1.00 89.88 353 ASN A C 1
ATOM 2480 O O . ASN A 1 353 ? -53.161 2.505 74.278 1.00 89.88 353 ASN A O 1
ATOM 2484 N N . ASP A 1 354 ? -51.802 4.273 74.074 1.00 91.31 354 ASP A N 1
ATOM 2485 C CA . ASP A 1 354 ? -51.056 3.997 75.283 1.00 91.31 354 ASP A CA 1
ATOM 2486 C C . ASP A 1 354 ? -51.475 4.915 76.444 1.00 91.31 354 ASP A C 1
ATOM 2488 O O . ASP A 1 354 ? -51.280 6.131 76.360 1.00 91.31 354 ASP A O 1
ATOM 2492 N N . PRO A 1 355 ? -51.999 4.358 77.554 1.00 88.25 355 PRO A N 1
ATOM 2493 C CA . PRO A 1 355 ? -52.514 5.154 78.663 1.00 88.25 355 PRO A CA 1
ATOM 2494 C C . PRO A 1 355 ? -51.448 5.964 79.411 1.00 88.25 355 PRO A C 1
ATOM 2496 O O . PRO A 1 355 ? -51.806 6.958 80.039 1.00 88.25 355 PRO A O 1
ATOM 2499 N N . ASP A 1 356 ? -50.160 5.595 79.332 1.00 88.00 356 ASP A N 1
ATOM 2500 C CA . ASP A 1 356 ? -49.076 6.407 79.921 1.00 88.00 356 ASP A CA 1
ATOM 2501 C C . ASP A 1 356 ? -48.376 7.305 78.870 1.00 88.00 356 ASP A C 1
ATOM 2503 O O . ASP A 1 356 ? -47.299 7.848 79.118 1.00 88.00 356 ASP A O 1
ATOM 2507 N N . GLY A 1 357 ? -48.984 7.469 77.686 1.00 89.62 357 GLY A N 1
ATOM 2508 C CA . GLY A 1 357 ? -48.507 8.330 76.601 1.00 89.62 357 GLY A CA 1
ATOM 2509 C C . GLY A 1 357 ? -47.335 7.754 75.795 1.00 89.62 357 GLY A C 1
ATOM 2510 O O . GLY A 1 357 ? -47.015 6.562 75.861 1.00 89.62 357 GLY A O 1
ATOM 2511 N N . THR A 1 358 ? -46.684 8.615 75.003 1.00 92.69 358 THR A N 1
ATOM 2512 C CA . THR A 1 358 ? -45.553 8.240 74.137 1.00 92.69 358 THR A CA 1
ATOM 2513 C C . THR A 1 358 ? -44.305 7.908 74.951 1.00 92.69 358 THR A C 1
ATOM 2515 O O . THR A 1 358 ? -43.647 8.788 75.504 1.00 92.69 358 THR A O 1
ATOM 2518 N N . ARG A 1 359 ? -43.933 6.626 74.962 1.00 91.12 359 ARG A N 1
ATOM 2519 C CA . ARG A 1 359 ? -42.671 6.134 75.535 1.00 91.12 359 ARG A CA 1
ATOM 2520 C C . ARG A 1 359 ? -41.463 6.427 74.651 1.00 91.12 359 ARG A C 1
ATOM 2522 O O . ARG A 1 359 ? -41.559 6.466 73.426 1.00 91.12 359 ARG A O 1
ATOM 2529 N N . THR A 1 360 ? -40.299 6.540 75.288 1.00 93.38 360 THR A N 1
ATOM 2530 C CA . THR A 1 360 ? -39.004 6.493 74.603 1.00 93.38 360 THR A CA 1
ATOM 2531 C C . THR A 1 360 ? -38.724 5.081 74.080 1.00 93.38 360 THR A C 1
ATOM 2533 O O . THR A 1 360 ? -39.142 4.084 74.671 1.00 93.38 360 THR A O 1
ATOM 2536 N N . ILE A 1 361 ? -38.007 4.977 72.959 1.00 93.19 361 ILE A N 1
ATOM 2537 C CA . ILE A 1 361 ? -37.620 3.685 72.377 1.00 93.19 361 ILE A CA 1
ATOM 2538 C C . ILE A 1 361 ? -36.763 2.899 73.379 1.00 93.19 361 ILE A C 1
ATOM 2540 O O . ILE A 1 361 ? -35.816 3.434 73.952 1.00 93.19 361 ILE A O 1
ATOM 2544 N N . GLY A 1 362 ? -37.100 1.627 73.594 1.00 92.75 362 GLY A N 1
ATOM 2545 C CA . GLY A 1 362 ? -36.460 0.746 74.571 1.00 92.75 362 GLY A CA 1
ATOM 2546 C C . GLY A 1 362 ? -36.990 0.842 75.999 1.00 92.75 362 GLY A C 1
ATOM 2547 O O . GLY A 1 362 ? -36.579 0.039 76.837 1.00 92.75 362 GLY A O 1
ATOM 2548 N N . ALA A 1 363 ? -37.927 1.751 76.290 1.00 94.75 363 ALA A N 1
ATOM 2549 C CA . ALA A 1 363 ? -38.578 1.799 77.595 1.00 94.75 363 ALA A CA 1
ATOM 2550 C C . ALA A 1 363 ? -39.425 0.542 77.834 1.00 94.75 363 ALA A C 1
ATOM 2552 O O . ALA A 1 363 ? -40.231 0.150 76.987 1.00 94.75 363 ALA A O 1
ATOM 2553 N N . THR A 1 364 ? -39.261 -0.080 79.002 1.00 94.31 364 THR A N 1
ATOM 2554 C CA . THR A 1 364 ? -40.029 -1.266 79.396 1.00 94.31 364 THR A CA 1
ATOM 2555 C C . THR A 1 364 ? -41.233 -0.896 80.248 1.00 94.31 364 THR A C 1
ATOM 2557 O O . THR A 1 364 ? -41.162 0.019 81.066 1.00 94.31 364 THR A O 1
ATOM 2560 N N . GLN A 1 365 ? -42.302 -1.670 80.126 1.00 93.19 365 GLN A N 1
ATOM 2561 C CA . GLN A 1 365 ? -43.548 -1.496 80.857 1.00 93.19 365 GLN A CA 1
ATOM 2562 C C . GLN A 1 365 ? -43.961 -2.813 81.524 1.00 93.19 365 GLN A C 1
ATOM 2564 O O . GLN A 1 365 ? -43.812 -3.889 80.939 1.00 93.19 365 GLN A O 1
ATOM 2569 N N . GLY A 1 366 ? -44.453 -2.719 82.763 1.00 92.38 366 GLY A N 1
ATOM 2570 C CA . GLY A 1 366 ? -44.985 -3.852 83.523 1.00 92.38 366 GLY A CA 1
ATOM 2571 C C . GLY A 1 366 ? -46.340 -4.343 83.004 1.00 92.38 366 GLY A C 1
ATOM 2572 O O . GLY A 1 366 ? -47.052 -3.621 82.300 1.00 92.38 366 GLY A O 1
ATOM 2573 N N . ASP A 1 367 ? -46.686 -5.573 83.370 1.00 93.75 367 ASP A N 1
ATOM 2574 C CA . ASP A 1 367 ? -48.009 -6.148 83.145 1.00 93.75 367 ASP A CA 1
ATOM 2575 C C . ASP A 1 367 ? -49.078 -5.487 84.022 1.00 93.75 367 ASP A C 1
ATOM 2577 O O . ASP A 1 367 ? -48.789 -4.927 85.081 1.00 93.75 367 ASP A O 1
ATOM 2581 N N . MET A 1 368 ? -50.318 -5.503 83.539 1.00 92.19 368 MET A N 1
ATOM 2582 C CA . MET A 1 368 ? -51.447 -4.830 84.174 1.00 92.19 368 MET A CA 1
ATOM 2583 C C . MET A 1 368 ? -52.765 -5.432 83.684 1.00 92.19 368 MET A C 1
ATOM 2585 O O . MET A 1 368 ? -52.843 -5.853 82.533 1.00 92.19 368 MET A O 1
ATOM 2589 N N . PHE A 1 369 ? -53.796 -5.451 84.533 1.00 90.06 369 PHE A N 1
ATOM 2590 C CA . PHE A 1 369 ? -55.174 -5.762 84.140 1.00 90.06 369 PHE A CA 1
ATOM 2591 C C . PHE A 1 369 ? -56.020 -4.486 84.109 1.00 90.06 369 PHE A C 1
ATOM 2593 O O . PHE A 1 369 ? -55.880 -3.615 84.978 1.00 90.06 369 PHE A O 1
ATOM 2600 N N . ALA A 1 370 ? -56.923 -4.395 83.131 1.00 91.25 370 ALA A N 1
ATOM 2601 C CA . ALA A 1 370 ? -57.902 -3.323 83.060 1.00 91.25 370 ALA A CA 1
ATOM 2602 C C . ALA A 1 370 ? -58.822 -3.374 84.287 1.00 91.25 370 ALA A C 1
ATOM 2604 O O . ALA A 1 370 ? -59.331 -4.440 84.653 1.00 91.25 370 ALA A O 1
ATOM 2605 N N . SER A 1 371 ? -59.026 -2.214 84.911 1.00 89.44 371 SER A N 1
ATOM 2606 C CA . SER A 1 371 ? -59.943 -2.060 86.035 1.00 89.44 371 SER A CA 1
ATOM 2607 C C . SER A 1 371 ? -61.349 -2.452 85.599 1.00 89.44 371 SER A C 1
ATOM 2609 O O . SER A 1 371 ? -61.883 -1.912 84.629 1.00 89.44 371 SER A O 1
ATOM 2611 N N . HIS A 1 372 ? -61.947 -3.397 86.312 1.00 87.62 372 HIS A N 1
ATOM 2612 C CA . HIS A 1 372 ? -63.325 -3.818 86.101 1.00 87.62 372 HIS A CA 1
ATOM 2613 C C . HIS A 1 372 ? -63.980 -4.165 87.440 1.00 87.62 372 HIS A C 1
ATOM 2615 O O . HIS A 1 372 ? -63.298 -4.383 88.443 1.00 87.62 372 HIS A O 1
ATOM 2621 N N . THR A 1 373 ? -65.314 -4.177 87.469 1.00 82.75 373 THR A N 1
ATOM 2622 C CA . THR A 1 373 ? -66.096 -4.612 88.633 1.00 82.75 373 THR A CA 1
ATOM 2623 C C . THR A 1 373 ? -66.694 -5.986 88.407 1.00 82.75 373 THR A C 1
ATOM 2625 O O . THR A 1 373 ? -67.001 -6.387 87.284 1.00 82.75 373 THR A O 1
ATOM 2628 N N . HIS A 1 374 ? -66.954 -6.661 89.519 1.00 81.25 374 HIS A N 1
ATOM 2629 C CA . HIS A 1 374 ? -67.890 -7.770 89.573 1.00 81.25 374 HIS A CA 1
ATOM 2630 C C . HIS A 1 374 ? -69.094 -7.361 90.420 1.00 81.25 374 HIS A C 1
ATOM 2632 O O . HIS A 1 374 ? -68.956 -6.666 91.432 1.00 81.25 374 HIS A O 1
ATOM 2638 N N . THR A 1 375 ? -70.279 -7.803 90.019 1.00 76.06 375 THR A N 1
ATOM 2639 C CA . THR A 1 375 ? -71.476 -7.751 90.855 1.00 76.06 375 THR A CA 1
ATOM 2640 C C . THR A 1 375 ? -71.578 -9.043 91.647 1.00 76.06 375 THR A C 1
ATOM 2642 O O . THR A 1 375 ? -71.689 -10.127 91.077 1.00 76.06 375 THR A O 1
ATOM 2645 N N . ALA A 1 376 ? -71.555 -8.923 92.973 1.00 69.56 376 ALA A N 1
ATOM 2646 C CA . ALA A 1 376 ? -71.958 -10.007 93.855 1.00 69.56 376 ALA A CA 1
ATOM 2647 C C . ALA A 1 376 ? -73.376 -9.743 94.366 1.00 69.56 376 ALA A C 1
ATOM 2649 O O . ALA A 1 376 ? -73.753 -8.605 94.660 1.00 69.56 376 ALA A O 1
ATOM 2650 N N . TYR A 1 377 ? -74.165 -10.808 94.455 1.00 65.38 377 TYR A N 1
ATOM 2651 C CA . TYR A 1 377 ? -75.524 -10.770 94.981 1.00 65.38 377 TYR A CA 1
ATOM 2652 C C . TYR A 1 377 ? -75.514 -11.278 96.423 1.00 65.38 377 TYR A C 1
ATOM 2654 O O . TYR A 1 377 ? -75.056 -12.393 96.676 1.00 65.38 377 TYR A O 1
ATOM 2662 N N . ALA A 1 378 ? -76.021 -10.473 97.359 1.00 61.47 378 ALA A N 1
ATOM 2663 C CA . ALA A 1 378 ? -76.163 -10.856 98.763 1.00 61.47 378 ALA A CA 1
ATOM 2664 C C . ALA A 1 378 ? -77.601 -10.594 99.270 1.00 61.47 378 ALA A C 1
ATOM 2666 O O . ALA A 1 378 ? -78.244 -9.645 98.804 1.00 61.47 378 ALA A O 1
ATOM 2667 N N . PRO A 1 379 ? -78.132 -11.417 100.199 1.00 57.53 379 PRO A N 1
ATOM 2668 C CA . PRO A 1 379 ? -79.433 -11.180 100.830 1.00 57.53 379 PRO A CA 1
ATOM 2669 C C . PRO A 1 379 ? -79.403 -9.926 101.717 1.00 57.53 379 PRO A C 1
ATOM 2671 O O . PRO A 1 379 ? -78.395 -9.649 102.364 1.00 57.53 379 PRO A O 1
ATOM 2674 N N . VAL A 1 380 ? -80.504 -9.173 101.767 1.00 53.09 380 VAL A N 1
ATOM 2675 C CA . VAL A 1 380 ? -80.632 -7.976 102.619 1.00 53.09 380 VAL A CA 1
ATOM 2676 C C . VAL A 1 380 ? -80.870 -8.371 104.092 1.00 53.09 380 VAL A C 1
ATOM 2678 O O . VAL A 1 380 ? -81.571 -9.347 104.359 1.00 53.09 380 VAL A O 1
ATOM 2681 N N . ASN A 1 381 ? -80.404 -7.515 105.015 1.00 51.91 381 ASN A N 1
ATOM 2682 C CA . ASN A 1 381 ? -80.853 -7.306 106.416 1.00 51.91 381 ASN A CA 1
ATOM 2683 C C . ASN A 1 381 ? -79.961 -7.954 107.506 1.00 51.91 381 ASN A C 1
ATOM 2685 O O . ASN A 1 381 ? -79.557 -9.104 107.383 1.00 51.91 381 ASN A O 1
ATOM 2689 N N . ASP A 1 382 ? -79.561 -7.274 108.591 1.00 46.06 382 ASP A N 1
ATOM 2690 C CA . ASP A 1 382 ? -80.236 -6.222 109.372 1.00 46.06 382 ASP A CA 1
ATOM 2691 C C . ASP A 1 382 ? -79.361 -4.971 109.619 1.00 46.06 382 ASP A C 1
ATOM 2693 O O . ASP A 1 382 ? -78.153 -5.076 109.839 1.00 46.06 382 ASP A O 1
ATOM 2697 N N . ARG A 1 383 ? -79.980 -3.776 109.684 1.00 48.72 383 ARG A N 1
ATOM 2698 C CA . ARG A 1 383 ? -79.388 -2.631 110.403 1.00 48.72 383 ARG A CA 1
ATOM 2699 C C . ARG A 1 383 ? -79.359 -3.002 111.885 1.00 48.72 383 ARG A C 1
ATOM 2701 O O . ARG A 1 383 ? -80.372 -2.868 112.565 1.00 48.72 383 ARG A O 1
ATOM 2708 N N . ASN A 1 384 ? -78.225 -3.492 112.375 1.00 46.94 384 ASN A N 1
ATOM 2709 C CA . ASN A 1 384 ? -78.041 -3.669 113.809 1.00 46.94 384 ASN A CA 1
ATOM 2710 C C . ASN A 1 384 ? -77.962 -2.279 114.449 1.00 46.94 384 ASN A C 1
ATOM 2712 O O . ASN A 1 384 ? -77.027 -1.527 114.180 1.00 46.94 384 ASN A O 1
ATOM 2716 N N . ASP A 1 385 ? -78.960 -1.935 115.261 1.00 47.09 385 ASP A N 1
ATOM 2717 C CA . ASP A 1 385 ? -78.913 -0.758 116.123 1.00 47.09 385 ASP A CA 1
ATOM 2718 C C . ASP A 1 385 ? -77.717 -0.914 117.079 1.00 47.09 385 ASP A C 1
ATOM 2720 O O . ASP A 1 385 ? -77.595 -1.901 117.811 1.00 47.09 385 ASP A O 1
ATOM 2724 N N . ALA A 1 386 ? -76.765 0.011 116.989 1.00 51.12 386 ALA A N 1
ATOM 2725 C CA . ALA A 1 386 ? -75.400 -0.140 117.490 1.00 51.12 386 ALA A CA 1
ATOM 2726 C C . ALA A 1 386 ? -75.271 -0.047 119.027 1.00 51.12 386 ALA A C 1
ATOM 2728 O O . ALA A 1 386 ? -74.167 -0.112 119.567 1.00 51.12 386 ALA A O 1
ATOM 2729 N N . ALA A 1 387 ? -76.381 0.038 119.763 1.00 46.62 387 ALA A N 1
ATOM 2730 C CA . ALA A 1 387 ? -76.362 0.256 121.208 1.00 46.62 387 ALA A CA 1
ATOM 2731 C C . ALA A 1 387 ? -76.064 -0.998 122.063 1.00 46.62 387 ALA A C 1
ATOM 2733 O O . ALA A 1 387 ? -75.702 -0.847 123.227 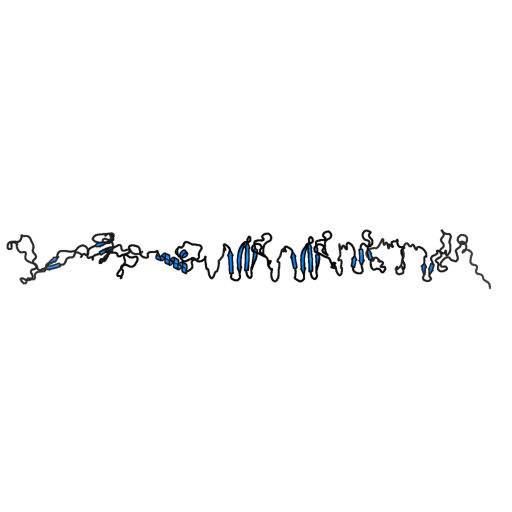1.00 46.62 387 ALA A O 1
ATOM 2734 N N . THR A 1 388 ? -76.174 -2.231 121.543 1.00 50.31 388 THR A N 1
ATOM 2735 C CA . THR A 1 388 ? -76.028 -3.457 122.374 1.00 50.31 388 THR A CA 1
ATOM 2736 C C . THR A 1 388 ? -74.716 -4.236 122.183 1.00 50.31 388 THR A C 1
ATOM 2738 O O . THR A 1 388 ? -74.507 -5.220 122.886 1.00 50.31 388 THR A O 1
ATOM 2741 N N . GLN A 1 389 ? -73.823 -3.835 121.263 1.00 52.44 389 GLN A N 1
ATOM 2742 C CA . GLN A 1 389 ? -72.613 -4.620 120.919 1.00 52.44 389 GLN A CA 1
ATOM 2743 C C . GLN A 1 389 ? -71.276 -3.846 120.935 1.00 52.44 389 GLN A C 1
ATOM 2745 O O . GLN A 1 389 ? -70.255 -4.412 120.559 1.00 52.44 389 GLN A O 1
ATOM 2750 N N . GLY A 1 390 ? -71.236 -2.595 121.413 1.00 51.84 390 GLY A N 1
ATOM 2751 C CA . GLY A 1 390 ? -69.973 -1.906 121.739 1.00 51.84 390 GLY A CA 1
ATOM 2752 C C . GLY A 1 390 ? -69.134 -1.401 120.555 1.00 51.84 390 GLY A C 1
ATOM 2753 O O . GLY A 1 390 ? -67.934 -1.193 120.720 1.00 51.84 390 GLY A O 1
ATOM 2754 N N . TRP A 1 391 ? -69.738 -1.180 119.383 1.00 50.91 391 TRP A N 1
ATOM 2755 C CA . TRP A 1 391 ? -69.060 -0.657 118.188 1.00 50.91 391 TRP A CA 1
ATOM 2756 C C . TRP A 1 391 ? -69.514 0.773 117.846 1.00 50.91 391 TRP A C 1
ATOM 2758 O O . TRP A 1 391 ? -70.639 1.139 118.188 1.00 50.91 391 TRP A O 1
ATOM 2768 N N . PRO A 1 392 ? -68.671 1.595 117.182 1.00 52.59 392 PRO A N 1
ATOM 2769 C CA . PRO A 1 392 ? -68.995 2.985 116.862 1.00 52.59 392 PRO A CA 1
ATOM 2770 C C . PRO A 1 392 ? -70.291 3.102 116.047 1.00 52.59 392 PRO A C 1
ATOM 2772 O O . PRO A 1 392 ? -70.432 2.486 114.988 1.00 52.59 392 PRO A O 1
ATOM 2775 N N . VAL A 1 393 ? -71.227 3.902 116.558 1.00 49.44 393 VAL A N 1
ATOM 2776 C CA . VAL A 1 393 ? -72.481 4.312 115.910 1.00 49.44 393 VAL A CA 1
ATOM 2777 C C . VAL A 1 393 ? -72.160 5.101 114.637 1.00 49.44 393 VAL A C 1
ATOM 2779 O O . VAL A 1 393 ? -71.938 6.297 114.727 1.00 49.44 393 VAL A O 1
ATOM 2782 N N . ASP A 1 394 ? -71.996 4.400 113.508 1.00 51.12 394 ASP A N 1
ATOM 2783 C CA . ASP A 1 394 ? -72.181 4.874 112.112 1.00 51.12 394 ASP A CA 1
ATOM 2784 C C . ASP A 1 394 ? -71.561 3.937 111.045 1.00 51.12 394 ASP A C 1
ATOM 2786 O O . ASP A 1 394 ? -71.657 4.208 109.847 1.00 51.12 394 ASP A O 1
ATOM 2790 N N . ASN A 1 395 ? -70.984 2.784 111.415 1.00 49.25 395 ASN A N 1
ATOM 2791 C CA . ASN A 1 395 ? -70.503 1.810 110.422 1.00 49.25 395 ASN A CA 1
ATOM 2792 C C . ASN A 1 395 ? -71.604 0.830 109.979 1.00 49.25 395 ASN A C 1
ATOM 2794 O O . ASN A 1 395 ? -72.000 -0.078 110.713 1.00 49.25 395 ASN A O 1
ATOM 2798 N N . ILE A 1 396 ? -72.065 0.981 108.733 1.00 49.44 396 ILE A N 1
ATOM 2799 C CA . ILE A 1 396 ? -72.934 0.009 108.055 1.00 49.44 396 ILE A CA 1
ATOM 2800 C C . ILE A 1 396 ? -72.106 -1.248 107.745 1.00 49.44 396 ILE A C 1
ATOM 2802 O O . ILE A 1 396 ? -71.281 -1.249 106.834 1.00 49.44 396 ILE A O 1
ATOM 2806 N N . HIS A 1 397 ? -72.341 -2.335 108.481 1.00 52.84 397 HIS A N 1
ATOM 2807 C CA . HIS A 1 397 ? -71.778 -3.650 108.173 1.00 52.84 397 HIS A CA 1
ATOM 2808 C C . HIS A 1 397 ? -72.811 -4.520 107.445 1.00 52.84 397 HIS A C 1
ATOM 2810 O O . HIS A 1 397 ? -73.775 -4.984 108.052 1.00 52.84 397 HIS A O 1
ATOM 2816 N N . ASN A 1 398 ? -72.582 -4.801 106.158 1.00 51.88 398 ASN A N 1
ATOM 2817 C CA . ASN A 1 398 ? -73.320 -5.838 105.430 1.00 51.88 398 ASN A CA 1
ATOM 2818 C C . ASN A 1 398 ? -72.712 -7.211 105.755 1.00 51.88 398 ASN A C 1
ATOM 2820 O O . ASN A 1 398 ? -71.695 -7.605 105.187 1.00 51.88 398 ASN A O 1
ATOM 2824 N N . ALA A 1 399 ? -73.319 -7.943 106.690 1.00 52.38 399 ALA A N 1
ATOM 2825 C CA . ALA A 1 399 ? -72.946 -9.327 106.967 1.00 52.38 399 ALA A CA 1
ATOM 2826 C C . ALA A 1 399 ? -73.569 -10.262 105.916 1.00 52.38 399 ALA A C 1
ATOM 2828 O O . ALA A 1 399 ? -74.788 -10.296 105.759 1.00 52.38 399 ALA A O 1
ATOM 2829 N N . PHE A 1 400 ? -72.747 -11.060 105.229 1.00 54.69 400 PHE A N 1
ATOM 2830 C CA . PHE A 1 400 ? -73.205 -12.138 104.347 1.00 54.69 400 PHE A CA 1
ATOM 2831 C C . PHE A 1 400 ? -73.747 -13.294 105.204 1.00 54.69 400 PHE A C 1
ATOM 2833 O O . PHE A 1 400 ? -73.034 -14.244 105.521 1.00 54.69 400 PHE A O 1
ATOM 2840 N N . ARG A 1 401 ? -74.995 -13.181 105.673 1.00 53.53 401 ARG A N 1
ATOM 2841 C CA . ARG A 1 401 ? -75.670 -14.243 106.432 1.00 53.53 401 ARG A CA 1
ATOM 2842 C C . ARG A 1 401 ? -76.416 -15.154 105.467 1.00 53.53 401 ARG A C 1
ATOM 2844 O O . ARG A 1 401 ? -77.499 -14.827 104.993 1.00 53.53 401 ARG A O 1
ATOM 2851 N N . THR A 1 402 ? -75.854 -16.323 105.194 1.00 55.31 402 THR A N 1
ATOM 2852 C CA . THR A 1 402 ? -76.606 -17.419 104.583 1.00 55.31 402 THR A CA 1
ATOM 2853 C C . THR A 1 402 ? -77.326 -18.169 105.705 1.00 55.31 402 THR A C 1
ATOM 2855 O O . THR A 1 402 ? -76.662 -18.770 106.542 1.00 55.31 402 THR A O 1
ATOM 2858 N N . SER A 1 403 ? -78.662 -18.099 105.706 1.00 49.34 403 SER A N 1
ATOM 2859 C CA . SER A 1 403 ? -79.640 -18.863 106.510 1.00 49.34 403 SER A CA 1
ATOM 2860 C C . SER A 1 403 ? -79.926 -18.451 107.972 1.00 49.34 403 SER A C 1
ATOM 2862 O O . SER A 1 403 ? -79.360 -19.011 108.904 1.00 49.34 403 SER A O 1
ATOM 2864 N N . ASP A 1 404 ? -80.937 -17.594 108.174 1.00 45.41 404 ASP A N 1
ATOM 2865 C CA . ASP A 1 404 ? -82.002 -17.804 109.180 1.00 45.41 404 ASP A CA 1
ATOM 2866 C C . ASP A 1 404 ? -83.337 -17.290 108.595 1.00 45.41 404 ASP A C 1
ATOM 2868 O O . ASP A 1 404 ? -83.421 -16.166 108.106 1.00 45.41 404 ASP A O 1
ATOM 2872 N N . ARG A 1 405 ? -84.354 -18.161 108.658 1.00 47.44 405 ARG A N 1
ATOM 2873 C CA . ARG A 1 405 ? -85.794 -17.951 108.429 1.00 47.44 405 ARG A CA 1
ATOM 2874 C C . ARG A 1 405 ? -86.241 -17.476 107.049 1.00 47.44 405 ARG A C 1
ATOM 2876 O O . ARG A 1 405 ? -86.392 -16.284 106.826 1.00 47.44 405 ARG A O 1
ATOM 2883 N N . SER A 1 406 ? -86.579 -18.459 106.202 1.00 49.16 406 SER A N 1
ATOM 2884 C CA . SER A 1 406 ? -87.689 -18.519 105.221 1.00 49.16 406 SER A CA 1
ATOM 2885 C C . SER A 1 406 ? -88.403 -17.210 104.854 1.00 49.16 406 SER A C 1
ATOM 2887 O O . SER A 1 406 ? -89.630 -17.115 104.898 1.00 49.16 406 SER A O 1
ATOM 2889 N N . ARG A 1 407 ? -87.636 -16.195 104.482 1.00 50.88 407 ARG A N 1
ATOM 2890 C CA . ARG A 1 407 ? -88.098 -14.972 103.852 1.00 50.88 407 ARG A CA 1
ATOM 2891 C C . ARG A 1 407 ? -87.501 -14.999 102.458 1.00 50.88 407 ARG A C 1
ATOM 2893 O O . ARG A 1 407 ? -86.286 -15.123 102.323 1.00 50.88 407 ARG A O 1
ATOM 2900 N N . ASP A 1 408 ? -88.346 -14.886 101.441 1.00 50.78 408 ASP A N 1
ATOM 2901 C CA . ASP A 1 408 ? -87.907 -14.524 100.096 1.00 50.78 408 ASP A CA 1
ATOM 2902 C C . ASP A 1 408 ? -87.337 -13.103 100.172 1.00 50.78 408 ASP A C 1
ATOM 2904 O O . ASP A 1 408 ? -88.047 -12.106 100.033 1.00 50.78 408 ASP A O 1
ATOM 2908 N N . VAL A 1 409 ? -86.057 -12.994 100.522 1.00 54.22 409 VAL A N 1
ATOM 2909 C CA . VAL A 1 409 ? -85.364 -11.711 100.588 1.00 54.22 409 VAL A CA 1
ATOM 2910 C C . VAL A 1 409 ? -84.788 -11.433 99.205 1.00 54.22 409 VAL A C 1
ATOM 2912 O O . VAL A 1 409 ? -83.929 -12.171 98.725 1.00 54.22 409 VAL A O 1
ATOM 2915 N N . ALA A 1 410 ? -85.262 -10.364 98.562 1.00 56.31 410 ALA A N 1
ATOM 2916 C CA . ALA A 1 410 ? -84.747 -9.910 97.275 1.00 56.31 410 ALA A CA 1
ATOM 2917 C C . ALA A 1 410 ? -83.229 -9.676 97.361 1.00 56.31 410 ALA A C 1
ATOM 2919 O O . ALA A 1 410 ? -82.776 -8.862 98.160 1.00 56.31 410 ALA A O 1
ATOM 2920 N N . LEU A 1 411 ? -82.434 -10.384 96.555 1.00 55.97 411 LEU A N 1
ATOM 2921 C CA . LEU A 1 411 ? -80.986 -10.174 96.504 1.00 55.97 411 LEU A CA 1
ATOM 2922 C C . LEU A 1 411 ? -80.696 -8.762 95.979 1.00 55.97 411 LEU A C 1
ATOM 2924 O O . LEU A 1 411 ? -81.138 -8.406 94.886 1.00 55.97 411 LEU A O 1
ATOM 2928 N N . GLN A 1 412 ? -79.934 -7.965 96.729 1.00 57.44 412 GLN A N 1
ATOM 2929 C CA . GLN A 1 412 ? -79.431 -6.685 96.233 1.00 57.44 412 GLN A CA 1
ATOM 2930 C C . GLN A 1 412 ? -78.035 -6.890 95.645 1.00 57.44 412 GLN A C 1
ATOM 2932 O O . GLN A 1 412 ? -77.158 -7.488 96.271 1.00 57.44 412 GLN A O 1
ATOM 2937 N N . SER A 1 413 ? -77.826 -6.405 94.420 1.00 60.88 413 SER A N 1
ATOM 2938 C CA . SER A 1 413 ? -76.497 -6.369 93.814 1.00 60.88 413 SER A CA 1
ATOM 2939 C C . SER A 1 413 ? -75.673 -5.265 94.468 1.00 60.88 413 SER A C 1
ATOM 2941 O O . SER A 1 413 ? -76.082 -4.101 94.439 1.00 60.88 413 SER A O 1
ATOM 2943 N N . GLN A 1 414 ? -74.497 -5.602 94.991 1.00 60.62 414 GLN A N 1
ATOM 2944 C CA . GLN A 1 414 ? -73.480 -4.612 95.338 1.00 60.62 414 GLN A CA 1
ATOM 2945 C C . GLN A 1 414 ? -72.242 -4.830 94.469 1.00 60.62 414 GLN A C 1
ATOM 2947 O O . GLN A 1 414 ? -71.793 -5.960 94.260 1.00 60.62 414 GLN A O 1
ATOM 2952 N N . ALA A 1 415 ? -71.717 -3.738 93.913 1.00 65.94 415 ALA A N 1
ATOM 2953 C CA . ALA A 1 415 ? -70.457 -3.771 93.190 1.00 65.94 415 ALA A CA 1
ATOM 2954 C C . ALA A 1 415 ? -69.321 -3.996 94.194 1.00 65.94 415 ALA A C 1
ATOM 2956 O O . ALA A 1 415 ? -69.200 -3.257 95.172 1.00 65.94 415 ALA A O 1
ATOM 2957 N N . ILE A 1 416 ? -68.497 -5.014 93.950 1.00 69.88 416 ILE A N 1
ATOM 2958 C CA . ILE A 1 416 ? -67.247 -5.196 94.690 1.00 69.88 416 ILE A CA 1
ATOM 2959 C C . ILE A 1 416 ? -66.245 -4.163 94.144 1.00 69.88 416 ILE A C 1
ATOM 2961 O O . ILE A 1 416 ? -66.295 -3.829 92.957 1.00 69.88 416 ILE A O 1
ATOM 2965 N N . GLY A 1 417 ? -65.386 -3.612 95.008 1.00 70.56 417 GLY A N 1
ATOM 2966 C CA . GLY A 1 417 ? -64.437 -2.548 94.658 1.00 70.56 417 GLY A CA 1
ATOM 2967 C C . GLY A 1 417 ? -63.602 -2.838 93.402 1.00 70.56 417 GLY A C 1
ATOM 2968 O O . GLY A 1 417 ? -63.343 -3.989 93.059 1.00 70.56 417 GLY A O 1
ATOM 2969 N N . GLN A 1 418 ? -63.189 -1.774 92.711 1.00 79.50 418 GLN A N 1
ATOM 2970 C CA . GLN A 1 418 ? -62.380 -1.858 91.495 1.00 79.50 418 GLN A CA 1
ATOM 2971 C C . GLN A 1 418 ? -60.885 -1.943 91.821 1.00 79.50 418 GLN A C 1
ATOM 2973 O O . GLN A 1 418 ? -60.370 -1.087 92.534 1.00 79.50 418 GLN A O 1
ATOM 2978 N N . ASN A 1 419 ? -60.195 -2.928 91.238 1.00 79.12 419 ASN A N 1
ATOM 2979 C CA . ASN A 1 419 ? -58.734 -3.016 91.200 1.00 79.12 419 ASN A CA 1
ATOM 2980 C C . ASN A 1 419 ? -58.270 -3.200 89.746 1.00 79.12 419 ASN A C 1
ATOM 2982 O O . ASN A 1 419 ? -58.913 -3.900 88.966 1.00 79.12 419 ASN A O 1
ATOM 2986 N N . GLY A 1 420 ? -57.135 -2.596 89.395 1.00 84.50 420 GLY A N 1
ATOM 2987 C CA . GLY A 1 420 ? -56.579 -2.566 88.039 1.00 84.50 420 GLY A CA 1
ATOM 2988 C C . GLY A 1 420 ? -56.299 -1.127 87.612 1.00 84.50 420 GLY A C 1
ATOM 2989 O O . GLY A 1 420 ? -56.284 -0.221 88.443 1.00 84.50 420 GLY A O 1
ATOM 2990 N N . GLY A 1 421 ? -56.109 -0.884 86.320 1.00 87.75 421 GLY A N 1
ATOM 2991 C CA . GLY A 1 421 ? -56.156 0.495 85.819 1.00 87.75 421 GLY A CA 1
ATOM 2992 C C . GLY A 1 421 ? -56.523 0.573 84.346 1.00 87.75 421 GLY A C 1
ATOM 2993 O O . GLY A 1 421 ? -57.428 -0.132 83.925 1.00 87.75 421 GLY A O 1
ATOM 2994 N N . ALA A 1 422 ? -55.883 1.444 83.570 1.00 89.69 422 ALA A N 1
ATOM 2995 C CA . ALA A 1 422 ? -56.404 1.847 82.265 1.00 89.69 422 ALA A CA 1
ATOM 2996 C C . ALA A 1 422 ? -56.421 0.759 81.165 1.00 89.69 422 ALA A C 1
ATOM 2998 O O . ALA A 1 422 ? -57.173 0.904 80.208 1.00 89.69 422 ALA A O 1
ATOM 2999 N N . GLU A 1 423 ? -55.626 -0.314 81.263 1.00 91.88 423 GLU A N 1
ATOM 3000 C CA . GLU A 1 423 ? -55.477 -1.309 80.187 1.00 91.88 423 GLU A CA 1
ATOM 3001 C C . GLU A 1 423 ? -55.101 -2.701 80.731 1.00 91.88 423 GLU A C 1
ATOM 3003 O O . GLU A 1 423 ? -54.404 -2.810 81.742 1.00 91.88 423 GLU A O 1
ATOM 3008 N N . THR A 1 424 ? -55.507 -3.766 80.023 1.00 92.56 424 THR A N 1
ATOM 3009 C CA . THR A 1 424 ? -54.926 -5.110 80.179 1.00 92.56 424 THR A CA 1
ATOM 3010 C C . THR A 1 424 ? -53.742 -5.276 79.225 1.00 92.56 424 THR A C 1
ATOM 3012 O O . THR A 1 424 ? -53.944 -5.295 78.013 1.00 92.56 424 THR A O 1
ATOM 3015 N N . ARG A 1 425 ? -52.517 -5.438 79.742 1.00 92.56 425 ARG A N 1
ATOM 3016 C CA . ARG A 1 425 ? -51.300 -5.609 78.926 1.00 92.56 425 ARG A CA 1
ATOM 3017 C C . ARG A 1 425 ? -50.306 -6.606 79.534 1.00 92.56 425 ARG A C 1
ATOM 3019 O O . ARG A 1 425 ? -50.204 -6.690 80.759 1.00 92.56 425 ARG A O 1
ATOM 3026 N N . PRO A 1 426 ? -49.519 -7.323 78.713 1.00 95.00 426 PRO A N 1
ATOM 3027 C CA . PRO A 1 426 ? -48.350 -8.051 79.192 1.00 95.00 426 PRO A CA 1
ATOM 3028 C C . PRO A 1 426 ? -47.155 -7.106 79.397 1.00 95.00 426 PRO A C 1
ATOM 3030 O O . PRO A 1 426 ? -47.151 -5.965 78.923 1.00 95.00 426 PRO A O 1
ATOM 3033 N N . LYS A 1 427 ? -46.089 -7.610 80.033 1.00 96.12 427 LYS A N 1
ATOM 3034 C CA . LYS A 1 427 ? -44.791 -6.921 80.068 1.00 96.12 427 LYS A CA 1
ATOM 3035 C C . LYS A 1 427 ? -44.325 -6.644 78.642 1.00 96.12 427 LYS A C 1
ATOM 3037 O O . LYS A 1 427 ? -44.252 -7.568 77.828 1.00 96.12 427 LYS A O 1
ATOM 3042 N N . ASN A 1 428 ? -43.991 -5.398 78.338 1.00 95.81 428 ASN A N 1
ATOM 3043 C CA . ASN A 1 428 ? -43.637 -4.999 76.979 1.00 95.81 428 ASN A CA 1
ATOM 3044 C C . ASN A 1 428 ? -42.478 -3.995 76.935 1.00 95.81 428 ASN A C 1
ATOM 3046 O O . ASN A 1 428 ? -42.051 -3.475 77.967 1.00 95.81 428 ASN A O 1
ATOM 3050 N N . VAL A 1 429 ? -41.924 -3.790 75.742 1.00 96.62 429 VAL A N 1
ATOM 3051 C CA . VAL A 1 429 ? -40.892 -2.794 75.446 1.00 96.62 429 VAL A CA 1
ATOM 3052 C C . VAL A 1 429 ? -41.299 -1.969 74.230 1.00 96.62 429 VAL A C 1
ATOM 3054 O O . VAL A 1 429 ? -41.803 -2.512 73.246 1.00 96.62 429 VAL A O 1
ATOM 3057 N N . ALA A 1 430 ? -41.082 -0.660 74.310 1.00 95.44 430 ALA A N 1
ATOM 3058 C CA . ALA A 1 430 ? -41.431 0.279 73.257 1.00 95.44 430 ALA A CA 1
ATOM 3059 C C . ALA A 1 430 ? -40.448 0.205 72.074 1.00 95.44 430 ALA A C 1
ATOM 3061 O O . ALA A 1 430 ? -39.241 0.389 72.243 1.00 95.44 430 ALA A O 1
ATOM 3062 N N . VAL A 1 431 ? -40.969 -0.013 70.868 1.00 95.19 431 VAL A N 1
ATOM 3063 C CA . VAL A 1 431 ? -40.226 -0.028 69.600 1.00 95.19 431 VAL A CA 1
ATOM 3064 C C . VAL A 1 431 ? -40.944 0.801 68.539 1.00 95.19 431 VAL A C 1
ATOM 3066 O O . VAL A 1 431 ? -42.156 1.007 68.600 1.00 95.19 431 VAL A O 1
ATOM 3069 N N . LEU A 1 432 ? -40.203 1.277 67.542 1.00 92.69 432 LEU A N 1
ATOM 3070 C CA . LEU A 1 432 ? -40.790 1.928 66.377 1.00 92.69 432 LEU A CA 1
ATOM 3071 C C . LEU A 1 432 ? -41.067 0.877 65.304 1.00 92.69 432 LEU A C 1
ATOM 3073 O O . LEU A 1 432 ? -40.140 0.264 64.779 1.00 92.69 432 LEU A O 1
ATOM 3077 N N . TYR A 1 433 ? -42.339 0.690 64.959 1.00 91.06 433 TYR A N 1
ATOM 3078 C CA . TYR A 1 433 ? -42.715 -0.126 63.811 1.00 91.06 433 TYR A CA 1
ATOM 3079 C C . TYR A 1 433 ? -42.680 0.721 62.543 1.00 91.06 433 TYR A C 1
ATOM 3081 O O . TYR A 1 433 ? -43.493 1.624 62.355 1.00 91.06 433 TYR A O 1
ATOM 3089 N N . CYS A 1 434 ? -41.736 0.407 61.661 1.00 86.25 434 CYS A N 1
ATOM 3090 C CA . CYS A 1 434 ? -41.627 1.014 60.342 1.00 86.25 434 CYS A CA 1
ATOM 3091 C C . CYS A 1 434 ? -42.194 0.063 59.285 1.00 86.25 434 CYS A C 1
ATOM 3093 O O . CYS A 1 434 ? -41.969 -1.146 59.343 1.00 86.25 434 CYS A O 1
ATOM 3095 N N . ARG A 1 435 ? -42.871 0.614 58.275 1.00 84.25 435 ARG A N 1
ATOM 3096 C CA . ARG A 1 435 ? -43.196 -0.108 57.039 1.00 84.25 435 ARG A CA 1
ATOM 3097 C C . ARG A 1 435 ? -42.287 0.381 55.920 1.00 84.25 435 ARG A C 1
ATOM 3099 O O . ARG A 1 435 ? -42.050 1.583 55.810 1.00 84.25 435 ARG A O 1
ATOM 3106 N N . LYS A 1 436 ? -41.805 -0.536 55.084 1.00 69.88 436 LYS A N 1
ATOM 3107 C CA . LYS A 1 436 ? -41.162 -0.173 53.821 1.00 69.88 436 LYS A CA 1
ATOM 3108 C C . LYS A 1 436 ? -42.259 0.347 52.888 1.00 69.88 436 LYS A C 1
ATOM 3110 O O . LYS A 1 436 ? -43.212 -0.383 52.628 1.00 69.88 436 LYS A O 1
ATOM 3115 N N . SER A 1 437 ? -42.170 1.614 52.499 1.00 52.00 437 SER A N 1
ATOM 3116 C CA . SER A 1 437 ? -43.067 2.251 51.528 1.00 52.00 437 SER A CA 1
ATOM 3117 C C . SER A 1 437 ? -42.749 1.830 50.106 1.00 52.00 437 SER A C 1
ATOM 3119 O O . SER A 1 437 ? -41.533 1.719 49.817 1.00 52.00 437 SER A O 1
#

Foldseek 3Di:
DDDDDDDDPPVCPCVVPDDQDPQAAQDPQFHFDDDPVVRDRHDPPQTWGADPVRDTHGPDDDDDPDDDDPCPPPPDPDDDPPDDDDPDDPDDDPPDDDDADDDDDAKDWDQDPNDTRQWIQHPPPGIDHPDPDCPPDDPPDPPPDPFDPPDALQAASDDDDVQRNAAWHDPDVQWIFGHDPSDTQWIQGPVGIDGDDDDDDPDDDCPPPDDDFDPPAACQAASADDDPRRNAGWHDPDVQWIFGHDNSDTQWIQGPVGIDGDDDDDDPDDDDDPDDDDPQADDLVCLLVVPDPRHDYDPVSVVSNVVSVVVPDDPDDPPDDDDDPDPADPPPDDDPVLPVVAAEDEFCQPVCPDVVHGDDASDKDAFWAAKDWDWDWAFDDDPPPPPPPPDDPPDDDDDRDDDDDDDPGDTDIDIDDIDIHDHGDHIHGYDHDDDDD

Sequence (437 aa):
MIFTVIAGPYAQDWGLFATISSTMGTNANRMCIGEASRGDIGCPTYAPSISSAGHVSVTGNLQAAQFIGDGSGLTNLSLPSSATDRISTTGIGSGSTLGMVVADRGTISFTLAGVQGAAYLHATAGLVGPAISTTTGNVQALRILNSTAGEAAATPGFSWSGDSNTGMYWVGADQLGLTTGGVQRVLVNSSGLRVAGYVSTTGVIDAGAAIYGFAGDSITAPGYTWSGDTNTGMYWVGADQLGLTTGGVQRVLVNTTGATVTGNFTVTGSITGNTVAGGMVATQAEAEAGTNNDHIMTPLRVLQAITKALSTAPTVPTGAIMAFDLTSCPSGWTEYTPARGRFLRGVDNGAGNDPDGTRTIGATQGDMFASHTHTAYAPVNDRNDAATQGWPVDNIHNAFRTSDRSRDVALQSQAIGQNGGAETRPKNVAVLYCRKS

Organism: Blastochloris viridis (NCBI:txid1079)

Radius of gyration: 79.22 Å; chains: 1; bounding box: 135×50×266 Å

Secondary structure (DSSP, 8-state):
-----PPPTTS-TTTTT----TT-EEETTEEE-EETTTTEES--TTSPEE-TT--EE-SS----S---S--TT----PPPTT-------TT--TTPPPP----SSS-PEEEETTEEEEEEEETTTEEE-S----TTS----S-S--PPTT-BTTB-SEEETTEEEEEEEEEETTEEEEEETTEEEEEEETTEEEESS----SS----TT-PPPPTT-BTTB-SEEETTEEEEEEEEEETTEEEEEETTEEEEEEETTEEEESS----SS----S---GGGBPPHHHHHHT--SSSB--HHHHHHHHHHHHHTS-SS-TT-----SSSSPPTT----GGGTT-EEEE--TTSS-STT--PPTT-EE--B-B-B--EEEE-------TTTTT--TT---------SS---PPPEEEEPPPB-BS--B-SEEEE------